Protein AF-0000000077618681 (afdb_homodimer)

pLDDT: mean 82.01, std 28.69, range [16.45, 98.94]

Sequence (628 aa):
MLPASIRRTLAGVSLGISIGVAGTLILLGVEEETEKPSRRVPIPTDRKPFDPKTLPKHEALRYGMPSDSNVHLRSGYVVSYDYRTRNASWVMEYLTKDSLRVEQETDRAYSKFVVDKDVPEQFRVHPNRYLKSGYDKGHLAPARNMSYSQEAMDESFLMTNMSPQVGVGFNRGYWSRLEGFMRHLAVQYDALYVITGPLFLPKKNKKTGEYEVSYPVIGNPPDAIAVPTHFFKVVLGEKRGGNGFATAGFILPNRAIPENKNLRDFQAPLEIIEKQAGLLFFDKLEGVEKVDLCSETKCGLAAAYRRASSIESKMLPASIRRTLAGVSLGISIGVAGTLILLGVEEETEKPSRRVPIPTDRKPFDPKTLPKHEALRYGMPSDSNVHLRSGYVVSYDYRTRNASWVMEYLTKDSLRVEQETDRAYSKFVVDKDVPEQFRVHPNRYLKSGYDKGHLAPARNMSYSQEAMDESFLMTNMSPQVGVGFNRGYWSRLEGFMRHLAVQYDALYVITGPLFLPKKNKKTGEYEVSYPVIGNPPDAIAVPTHFFKVVLGEKRGGNGFATAGFILPNRAIPENKNLRDFQAPLEIIEKQAGLLFFDKLEGVEKVDLCSETKCGLAAAYRRASSIESK

Organism: Phytophthora infestans (NCBI:txid4787)

Nearest PDB structures (foldseek):
  3ism-assembly1_A  TM=9.756E-01  e=4.523E-30  Drosophila melanogaster
  4qn0-assembly2_B  TM=9.789E-01  e=6.404E-29  Caenorhabditis elegans
  3s5b-assembly1_B  TM=9.755E-01  e=2.197E-28  Caenorhabditis elegans
  5gkc-assembly1_B  TM=9.758E-01  e=2.485E-28  Caenorhabditis elegans
  5gkp-assembly1_B  TM=9.741E-01  e=3.597E-28  Caenorhabditis elegans

Solvent-accessible surface area (backbone atoms only — not comparable to full-atom values): 35933 Å² total; per-residue (Å²): 135,86,94,87,74,94,70,88,71,90,87,72,88,68,86,74,81,69,84,71,83,79,76,82,72,80,77,76,78,75,76,77,76,76,79,69,78,76,74,73,71,72,66,80,72,74,63,69,72,69,79,66,71,79,60,82,86,50,77,47,46,72,41,37,64,49,67,82,40,62,66,46,83,53,86,60,37,36,36,22,48,34,45,39,42,52,30,32,60,31,31,32,27,56,37,25,55,75,53,50,35,75,34,87,86,30,55,73,87,79,43,58,72,34,60,42,80,90,44,61,73,85,53,52,52,56,64,69,65,44,62,92,59,79,38,35,83,27,58,60,53,53,51,74,59,21,28,58,32,53,68,31,30,36,57,36,29,24,40,66,35,26,40,56,24,35,36,74,28,14,52,74,35,45,51,44,40,52,54,48,47,52,56,56,47,12,63,71,22,62,30,26,35,39,39,25,28,52,28,74,58,66,43,70,36,83,86,80,66,46,39,29,30,63,33,49,40,43,69,55,83,61,71,34,30,50,34,45,45,23,34,36,44,34,38,39,30,35,34,60,91,75,70,47,38,28,32,48,23,35,50,43,64,54,39,67,41,68,83,84,61,60,54,67,79,29,50,40,60,58,68,51,52,22,33,51,52,40,39,44,78,45,62,72,45,64,93,55,76,60,45,57,36,48,77,74,65,61,47,72,68,73,76,78,80,70,77,73,77,78,76,78,72,124,137,75,95,75,73,91,69,84,70,87,76,78,82,73,85,75,81,76,77,73,80,79,74,79,78,76,78,74,78,75,74,78,74,75,79,67,78,76,73,73,69,72,65,77,72,73,61,70,72,70,78,67,72,79,60,82,88,50,77,46,49,72,41,37,64,49,68,80,41,63,66,46,84,53,87,62,37,37,36,22,48,34,47,41,41,52,31,30,60,32,31,31,28,56,37,25,56,75,54,50,35,76,33,86,86,31,54,73,86,79,44,57,74,34,60,42,81,88,44,60,73,86,52,49,51,55,65,70,64,44,64,92,58,80,39,35,83,27,58,60,54,52,51,75,58,19,28,58,32,53,68,31,29,37,58,37,29,24,40,65,36,26,39,58,24,34,36,74,30,15,50,74,35,44,52,44,41,51,52,50,47,51,56,55,47,12,60,72,23,64,31,26,36,39,40,25,29,52,30,73,59,67,43,71,35,84,86,80,66,45,39,30,32,64,34,49,41,41,68,54,82,60,72,33,30,51,34,45,46,23,34,36,44,34,41,39,30,34,35,61,90,75,70,46,38,30,32,48,24,34,51,43,66,54,39,66,41,67,82,84,61,61,53,66,79,29,51,42,60,59,68,52,51,23,31,50,53,40,39,43,75,45,62,74,47,64,93,56,79,61,44,58,35,49,78,74,66,62,48,71,70,73,77,78,82,71,78,75,76,79,78,76,78,124

Structure (mmCIF, N/CA/C/O backbone):
data_AF-0000000077618681-model_v1
#
loop_
_entity.id
_entity.type
_entity.pdbx_description
1 polymer 'DNA/RNA non-specific endonuclease'
#
loop_
_atom_site.group_PDB
_atom_site.id
_atom_site.type_symbol
_atom_site.label_atom_id
_atom_site.label_alt_id
_atom_site.label_comp_id
_atom_site.label_asym_id
_atom_site.label_entity_id
_atom_site.label_seq_id
_atom_site.pdbx_PDB_ins_code
_atom_site.Cartn_x
_atom_site.Cartn_y
_atom_site.Cartn_z
_atom_site.occupancy
_atom_site.B_iso_or_equiv
_atom_site.auth_seq_id
_atom_site.auth_comp_id
_atom_site.auth_asym_id
_atom_site.auth_atom_id
_atom_site.pdbx_PDB_model_num
ATOM 1 N N . MET A 1 1 ? 32.406 -43 -58.344 1 18.28 1 MET A N 1
ATOM 2 C CA . MET A 1 1 ? 33.625 -43.625 -57.812 1 18.28 1 MET A CA 1
ATOM 3 C C . MET A 1 1 ? 34.531 -42.594 -57.125 1 18.28 1 MET A C 1
ATOM 5 O O . MET A 1 1 ? 35 -42.781 -56 1 18.28 1 MET A O 1
ATOM 9 N N . LEU A 1 2 ? 35.281 -41.75 -57.938 1 18.72 2 LEU A N 1
ATOM 10 C CA . LEU A 1 2 ? 36.656 -41.594 -57.531 1 18.72 2 LEU A CA 1
ATOM 11 C C . LEU A 1 2 ? 36.75 -40.625 -56.344 1 18.72 2 LEU A C 1
ATOM 13 O O . LEU A 1 2 ? 35.875 -39.781 -56.156 1 18.72 2 LEU A O 1
ATOM 17 N N . PRO A 1 3 ? 38 -40.281 -55.844 1 18.72 3 PRO A N 1
ATOM 18 C CA . PRO A 1 3 ? 38.812 -40.219 -54.594 1 18.72 3 PRO A CA 1
ATOM 19 C C . PRO A 1 3 ? 38.719 -38.875 -53.906 1 18.72 3 PRO A C 1
ATOM 21 O O . PRO A 1 3 ? 38.25 -37.906 -54.5 1 18.72 3 PRO A O 1
ATOM 24 N N . ALA A 1 4 ? 39.688 -38.562 -52.875 1 17.73 4 ALA A N 1
ATOM 25 C CA . ALA A 1 4 ? 40.25 -38.312 -51.531 1 17.73 4 ALA A CA 1
ATOM 26 C C . ALA A 1 4 ? 40.719 -36.844 -51.406 1 17.73 4 ALA A C 1
ATOM 28 O O . ALA A 1 4 ? 40.344 -36.156 -50.469 1 17.73 4 ALA A O 1
ATOM 29 N N . SER A 1 5 ? 42.062 -36.469 -51.781 1 16.45 5 SER A N 1
ATOM 30 C CA . SER A 1 5 ? 43.156 -36.219 -50.875 1 16.45 5 SER A CA 1
ATOM 31 C C . SER A 1 5 ? 43.438 -34.75 -50.719 1 16.45 5 SER A C 1
ATOM 33 O O . SER A 1 5 ? 43.938 -34.312 -49.656 1 16.45 5 SER A O 1
ATOM 35 N N . ILE A 1 6 ? 43.375 -33.688 -51.688 1 18.83 6 ILE A N 1
ATOM 36 C CA . ILE A 1 6 ? 44.688 -33.031 -51.812 1 18.83 6 ILE A CA 1
ATOM 37 C C . ILE A 1 6 ? 44.906 -32.062 -50.656 1 18.83 6 ILE A C 1
ATOM 39 O O . ILE A 1 6 ? 44.062 -31.203 -50.406 1 18.83 6 ILE A O 1
ATOM 43 N N . ARG A 1 7 ? 46.031 -32.094 -49.719 1 16.91 7 ARG A N 1
ATOM 44 C CA . ARG A 1 7 ? 46.781 -31.875 -48.5 1 16.91 7 ARG A CA 1
ATOM 45 C C . ARG A 1 7 ? 47.25 -30.438 -48.406 1 16.91 7 ARG A C 1
ATOM 47 O O . ARG A 1 7 ? 47.906 -30.062 -47.406 1 16.91 7 ARG A O 1
ATOM 54 N N . ARG A 1 8 ? 47.156 -29.516 -49.406 1 17.59 8 ARG A N 1
ATOM 55 C CA . ARG A 1 8 ? 48.406 -28.797 -49.438 1 17.59 8 ARG A CA 1
ATOM 56 C C . ARG A 1 8 ? 48.656 -28.031 -48.125 1 17.59 8 ARG A C 1
ATOM 58 O O . ARG A 1 8 ? 47.719 -27.516 -47.531 1 17.59 8 ARG A O 1
ATOM 65 N N . THR A 1 9 ? 49.906 -28 -47.594 1 16.64 9 THR A N 1
ATOM 66 C CA . THR A 1 9 ? 50.875 -27.906 -46.5 1 16.64 9 THR A CA 1
ATOM 67 C C . THR A 1 9 ? 51 -26.469 -46.031 1 16.64 9 THR A C 1
ATOM 69 O O . THR A 1 9 ? 51.094 -26.219 -44.812 1 16.64 9 THR A O 1
ATOM 72 N N . LEU A 1 10 ? 51.125 -25.438 -46.875 1 18.31 10 LEU A N 1
ATOM 73 C CA . LEU A 1 10 ? 52.375 -24.75 -46.531 1 18.31 10 LEU A CA 1
ATOM 74 C C . LEU A 1 10 ? 52.25 -24.094 -45.156 1 18.31 10 LEU A C 1
ATOM 76 O O . LEU A 1 10 ? 51.156 -23.719 -44.719 1 18.31 10 LEU A O 1
ATOM 80 N N . ALA A 1 11 ? 53.406 -23.922 -44.375 1 18 11 ALA A N 1
ATOM 81 C CA . ALA A 1 11 ? 54.312 -23.719 -43.25 1 18 11 ALA A CA 1
ATOM 82 C C . ALA A 1 11 ? 54.156 -22.328 -42.656 1 18 11 ALA A C 1
ATOM 84 O O . ALA A 1 11 ? 53.688 -21.406 -43.344 1 18 11 ALA A O 1
ATOM 85 N N . GLY A 1 12 ? 54.562 -22.125 -41.312 1 17.72 12 GLY A N 1
ATOM 86 C CA . GLY A 1 12 ? 54.531 -21.656 -39.938 1 17.72 12 GLY A CA 1
ATOM 87 C C . GLY A 1 12 ? 55.219 -20.312 -39.75 1 17.72 12 GLY A C 1
ATOM 88 O O . GLY A 1 12 ? 55.406 -19.859 -38.625 1 17.72 12 GLY A O 1
ATOM 89 N N . VAL A 1 13 ? 55.562 -19.547 -40.875 1 19.06 13 VAL A N 1
ATOM 90 C CA . VAL A 1 13 ? 56.688 -18.688 -40.531 1 19.06 13 VAL A CA 1
ATOM 91 C C . VAL A 1 13 ? 56.312 -17.797 -39.344 1 19.06 13 VAL A C 1
ATOM 93 O O . VAL A 1 13 ? 55.281 -17.125 -39.375 1 19.06 13 VAL A O 1
ATOM 96 N N . SER A 1 14 ? 56.906 -18 -38.062 1 18.94 14 SER A N 1
ATOM 97 C CA . SER A 1 14 ? 57.062 -17.656 -36.656 1 18.94 14 SER A CA 1
ATOM 98 C C . SER A 1 14 ? 57.531 -16.219 -36.5 1 18.94 14 SER A C 1
ATOM 100 O O . SER A 1 14 ? 57.719 -15.742 -35.375 1 18.94 14 SER A O 1
ATOM 102 N N . LEU A 1 15 ? 57.719 -15.344 -37.531 1 19.33 15 LEU A N 1
ATOM 103 C CA . LEU A 1 15 ? 58.75 -14.367 -37.219 1 19.33 15 LEU A CA 1
ATOM 104 C C . LEU A 1 15 ? 58.406 -13.586 -35.969 1 19.33 15 LEU A C 1
ATOM 106 O O . LEU A 1 15 ? 57.281 -13.062 -35.844 1 19.33 15 LEU A O 1
ATOM 110 N N . GLY A 1 16 ? 59.219 -13.688 -34.781 1 19.02 16 GLY A N 1
ATOM 111 C CA . GLY A 1 16 ? 59.625 -13.297 -33.438 1 19.02 16 GLY A CA 1
ATOM 112 C C . GLY A 1 16 ? 59.719 -11.789 -33.281 1 19.02 16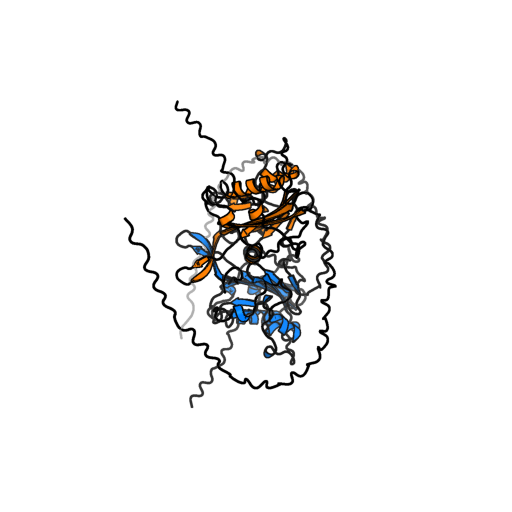 GLY A C 1
ATOM 113 O O . GLY A 1 16 ? 60.594 -11.148 -33.844 1 19.02 16 GLY A O 1
ATOM 114 N N . ILE A 1 17 ? 58.75 -10.992 -33.531 1 18.69 17 ILE A N 1
ATOM 115 C CA . ILE A 1 17 ? 59 -9.555 -33.469 1 18.69 17 ILE A CA 1
ATOM 116 C C . ILE A 1 17 ? 59.531 -9.203 -32.062 1 18.69 17 ILE A C 1
ATOM 118 O O . ILE A 1 17 ? 58.844 -9.469 -31.062 1 18.69 17 ILE A O 1
ATOM 122 N N . SER A 1 18 ? 60.875 -9.164 -31.734 1 19.97 18 SER A N 1
ATOM 123 C CA . SER A 1 18 ? 61.688 -8.883 -30.562 1 19.97 18 SER A CA 1
ATOM 124 C C . SER A 1 18 ? 61.438 -7.477 -30.031 1 19.97 18 SER A C 1
ATOM 126 O O . SER A 1 18 ? 62.062 -7.055 -29.047 1 19.97 18 SER A O 1
ATOM 128 N N . ILE A 1 19 ? 60.344 -6.797 -30.172 1 20.23 19 ILE A N 1
ATOM 129 C CA . ILE A 1 19 ? 60.5 -5.371 -29.906 1 20.23 19 ILE A CA 1
ATOM 130 C C . ILE A 1 19 ? 60.969 -5.168 -28.453 1 20.23 19 ILE A C 1
ATOM 132 O O . ILE A 1 19 ? 60.344 -5.688 -27.531 1 20.23 19 ILE A O 1
ATOM 136 N N . GLY A 1 20 ? 62.219 -4.836 -28.094 1 19.88 20 GLY A N 1
ATOM 137 C CA . GLY A 1 20 ? 63.094 -4.559 -26.969 1 19.88 20 GLY A CA 1
ATOM 138 C C . GLY A 1 20 ? 62.594 -3.42 -26.094 1 19.88 20 GLY A C 1
ATOM 139 O O . GLY A 1 20 ? 63.281 -2.957 -25.203 1 19.88 20 GLY A O 1
ATOM 140 N N . VAL A 1 21 ? 61.344 -2.936 -26.094 1 20.89 21 VAL A N 1
ATOM 141 C CA . VAL A 1 21 ? 61.219 -1.593 -25.531 1 20.89 21 VAL A CA 1
ATOM 142 C C . VAL A 1 21 ? 61.594 -1.599 -24.062 1 20.89 21 VAL A C 1
ATOM 144 O O . VAL A 1 21 ? 61.062 -2.391 -23.266 1 20.89 21 VAL A O 1
ATOM 147 N N . ALA A 1 22 ? 62.75 -1.04 -23.578 1 21.25 22 ALA A N 1
ATOM 148 C CA . ALA A 1 22 ? 63.469 -0.835 -22.328 1 21.25 22 ALA A CA 1
ATOM 149 C C . ALA A 1 22 ? 62.656 0.021 -21.359 1 21.25 22 ALA A C 1
ATOM 151 O O . ALA A 1 22 ? 62.844 1.238 -21.297 1 21.25 22 ALA A O 1
ATOM 152 N N . GLY A 1 23 ? 61.375 -0.005 -21.25 1 21.3 23 GLY A N 1
ATOM 153 C CA . GLY A 1 23 ? 60.75 1.062 -20.484 1 21.3 23 GLY A CA 1
ATOM 154 C C . GLY A 1 23 ? 61.188 1.12 -19.047 1 21.3 23 GLY A C 1
ATOM 155 O O . GLY A 1 23 ? 61.438 0.084 -18.422 1 21.3 23 GLY A O 1
ATOM 156 N N . THR A 1 24 ? 61.844 2.223 -18.594 1 23.12 24 THR A N 1
ATOM 157 C CA . THR A 1 24 ? 62.406 2.641 -17.328 1 23.12 24 THR A CA 1
ATOM 158 C C . THR A 1 24 ? 61.375 2.531 -16.203 1 23.12 24 THR A C 1
ATOM 160 O O . THR A 1 24 ? 60.219 2.955 -16.375 1 23.12 24 THR A O 1
ATOM 163 N N . LEU A 1 25 ? 61.562 1.728 -15.117 1 21.84 25 LEU A N 1
ATOM 164 C CA . LEU A 1 25 ? 60.969 1.274 -13.867 1 21.84 25 LEU A CA 1
ATOM 165 C C . LEU A 1 25 ? 60.875 2.412 -12.859 1 21.84 25 LEU A C 1
ATOM 167 O O . LEU A 1 25 ? 60.469 2.205 -11.719 1 21.84 25 LEU A O 1
ATOM 171 N N . ILE A 1 26 ? 60.375 3.607 -13.211 1 24.3 26 ILE A N 1
ATOM 172 C CA . ILE A 1 26 ? 60.5 4.578 -12.133 1 24.3 26 ILE A CA 1
ATOM 173 C C . ILE A 1 26 ? 59.812 4.047 -10.883 1 24.3 26 ILE A C 1
ATOM 175 O O . ILE A 1 26 ? 58.656 3.59 -10.938 1 24.3 26 ILE A O 1
ATOM 179 N N . LEU A 1 27 ? 60.531 3.77 -9.812 1 22.41 27 LEU A N 1
ATOM 180 C CA . LEU A 1 27 ? 60.344 3.256 -8.461 1 22.41 27 LEU A CA 1
ATOM 181 C C . LEU A 1 27 ? 59.469 4.211 -7.637 1 22.41 27 LEU A C 1
ATOM 183 O O . LEU A 1 27 ? 59.969 5.234 -7.156 1 22.41 27 LEU A O 1
ATOM 187 N N . LEU A 1 28 ? 58.375 4.809 -8.195 1 24.66 28 LEU A N 1
ATOM 188 C CA . LEU A 1 28 ? 57.75 5.723 -7.258 1 24.66 28 LEU A CA 1
ATOM 189 C C . LEU A 1 28 ? 57.406 5.016 -5.945 1 24.66 28 LEU A C 1
ATOM 191 O O . LEU A 1 28 ? 56.969 3.867 -5.949 1 24.66 28 LEU A O 1
ATOM 195 N N . GLY A 1 29 ? 58.094 5.348 -4.828 1 24.78 29 GLY A N 1
ATOM 196 C CA . GLY A 1 29 ? 58.062 4.988 -3.42 1 24.78 29 GLY A CA 1
ATOM 197 C C . GLY A 1 29 ? 56.688 5.117 -2.797 1 24.78 29 GLY A C 1
ATOM 198 O O . GLY A 1 29 ? 56.156 6.223 -2.686 1 24.78 29 GLY A O 1
ATOM 199 N N . VAL A 1 30 ? 55.75 4.254 -3.074 1 27.38 30 VAL A N 1
ATOM 200 C CA . VAL A 1 30 ? 54.438 4.219 -2.461 1 27.38 30 VAL A CA 1
ATOM 201 C C . VAL A 1 30 ? 54.562 4.102 -0.945 1 27.38 30 VAL A C 1
ATOM 203 O O . VAL A 1 30 ? 55.094 3.104 -0.438 1 27.38 30 VAL A O 1
ATOM 206 N N . GLU A 1 31 ? 54.719 5.266 -0.284 1 27.16 31 GLU A N 1
ATOM 207 C CA . GLU A 1 31 ? 54.719 5.223 1.176 1 27.16 31 GLU A CA 1
ATOM 208 C C . GLU A 1 31 ? 53.5 4.457 1.702 1 27.16 31 GLU A C 1
ATOM 210 O O . GLU A 1 31 ? 52.438 4.535 1.128 1 27.16 31 GLU A O 1
ATOM 215 N N . GLU A 1 32 ? 53.719 3.416 2.496 1 27.58 32 GLU A N 1
ATOM 216 C CA . GLU A 1 32 ? 52.906 2.477 3.26 1 27.58 32 GLU A CA 1
ATOM 217 C C . GLU A 1 32 ? 51.938 3.211 4.188 1 27.58 32 GLU A C 1
ATOM 219 O O . GLU A 1 32 ? 52.375 3.875 5.133 1 27.58 32 GLU A O 1
ATOM 224 N N . GLU A 1 33 ? 51 3.979 3.65 1 28.03 33 GLU A N 1
ATOM 225 C CA . GLU A 1 33 ? 50.094 4.523 4.645 1 28.03 33 GLU A CA 1
ATOM 226 C C . GLU A 1 33 ? 49.594 3.436 5.586 1 28.03 33 GLU A C 1
ATOM 228 O O . GLU A 1 33 ? 49.219 2.346 5.145 1 28.03 33 GLU A O 1
ATOM 233 N N . THR A 1 34 ? 49.969 3.475 6.848 1 28.11 34 THR A N 1
ATOM 234 C CA . THR A 1 34 ? 49.594 2.676 8.016 1 28.11 34 THR A CA 1
ATOM 235 C C . THR A 1 34 ? 48.062 2.52 8.109 1 28.11 34 THR A C 1
ATOM 237 O O . THR A 1 34 ? 47.344 3.492 7.957 1 28.11 34 THR A O 1
ATOM 240 N N . GLU A 1 35 ? 47.594 1.257 7.949 1 28.11 35 GLU A N 1
ATOM 241 C CA . GLU A 1 35 ? 46.219 0.747 8.055 1 28.11 35 GLU A CA 1
ATOM 242 C C . GLU A 1 35 ? 45.562 1.199 9.359 1 28.11 35 GLU A C 1
ATOM 244 O O . GLU A 1 35 ? 46 0.808 10.445 1 28.11 35 GLU A O 1
ATOM 249 N N . LYS A 1 36 ? 45.188 2.471 9.539 1 32.75 36 LYS A N 1
ATOM 250 C CA . LYS A 1 36 ? 44.406 2.711 10.742 1 32.75 36 LYS A CA 1
ATOM 251 C C . LYS A 1 36 ? 43.344 1.624 10.938 1 32.75 36 LYS A C 1
ATOM 253 O O . LYS A 1 36 ? 42.719 1.186 9.977 1 32.75 36 LYS A O 1
ATOM 258 N N . PRO A 1 37 ? 43.375 0.933 12.078 1 28.25 37 PRO A N 1
ATOM 259 C CA . PRO A 1 37 ? 42.438 -0.155 12.352 1 28.25 37 PRO A CA 1
ATOM 260 C C . PRO A 1 37 ? 41 0.249 12.109 1 28.25 37 PRO A C 1
ATOM 262 O O . PRO A 1 37 ? 40.594 1.38 12.414 1 28.25 37 PRO A O 1
ATOM 265 N N . SER A 1 38 ? 40.406 -0.237 11.062 1 29.66 38 SER A N 1
ATOM 266 C CA . SER A 1 38 ? 38.969 -0.097 10.781 1 29.66 38 SER A CA 1
ATOM 267 C C . SER A 1 38 ? 38.125 -0.442 12.008 1 29.66 38 SER A C 1
ATOM 269 O O . SER A 1 38 ? 38.188 -1.564 12.508 1 29.66 38 SER A O 1
ATOM 271 N N . ARG A 1 39 ? 38.031 0.525 12.961 1 29.69 39 ARG A N 1
ATOM 272 C CA . ARG A 1 39 ? 37.094 0.284 14.039 1 29.69 39 ARG A CA 1
ATOM 273 C C . ARG A 1 39 ? 35.781 -0.279 13.5 1 29.69 39 ARG A C 1
ATOM 275 O O . ARG A 1 39 ? 35.094 0.372 12.711 1 29.69 39 ARG A O 1
ATOM 282 N N . ARG A 1 40 ? 35.656 -1.602 13.477 1 26.48 40 ARG A N 1
ATOM 283 C CA . ARG A 1 40 ? 34.406 -2.297 13.25 1 26.48 40 ARG A CA 1
ATOM 284 C C . ARG A 1 40 ? 33.281 -1.717 14.117 1 26.48 40 ARG A C 1
ATOM 286 O O . ARG A 1 40 ? 33.375 -1.742 15.344 1 26.48 40 ARG A O 1
ATOM 293 N N . VAL A 1 41 ? 32.719 -0.622 13.641 1 29.55 41 VAL A N 1
ATOM 294 C CA . VAL A 1 41 ? 31.516 -0.23 14.352 1 29.55 41 VAL A CA 1
ATOM 295 C C . VAL A 1 41 ? 30.609 -1.444 14.539 1 29.55 41 VAL A C 1
ATOM 297 O O . VAL A 1 41 ? 30.281 -2.141 13.57 1 29.55 41 VAL A O 1
ATOM 300 N N . PRO A 1 42 ? 30.656 -2.035 15.75 1 28.45 42 PRO A N 1
ATOM 301 C CA . PRO A 1 42 ? 29.75 -3.166 15.977 1 28.45 42 PRO A CA 1
ATOM 302 C C . PRO A 1 42 ? 28.328 -2.895 15.484 1 28.45 42 PRO A C 1
ATOM 304 O O . PRO A 1 42 ? 27.812 -1.795 15.672 1 28.45 42 PRO A O 1
ATOM 307 N N . ILE A 1 43 ? 28.016 -3.449 14.375 1 30.69 43 ILE A N 1
ATOM 308 C CA . ILE A 1 43 ? 26.609 -3.48 13.992 1 30.69 43 ILE A CA 1
ATOM 309 C C . ILE A 1 43 ? 25.75 -3.904 15.188 1 30.69 43 ILE A C 1
ATOM 311 O O . ILE A 1 43 ? 26.031 -4.926 15.82 1 30.69 43 ILE A O 1
ATOM 315 N N . PRO A 1 44 ? 25.234 -2.898 15.852 1 30.2 44 PRO A N 1
ATOM 316 C CA . PRO A 1 44 ? 24.422 -3.377 16.969 1 30.2 44 PRO A CA 1
ATOM 317 C C . PRO A 1 44 ? 23.609 -4.617 16.609 1 30.2 44 PRO A C 1
ATOM 319 O O . PRO A 1 44 ? 22.812 -4.59 15.672 1 30.2 44 PRO A O 1
ATOM 322 N N . THR A 1 45 ? 24.203 -5.797 16.734 1 31.02 45 THR A N 1
ATOM 323 C CA . THR A 1 45 ? 23.578 -7.098 16.578 1 31.02 45 THR A CA 1
ATOM 324 C C . THR A 1 45 ? 22.328 -7.207 17.438 1 31.02 45 THR A C 1
ATOM 326 O O . THR A 1 45 ? 21.609 -8.211 17.391 1 31.02 45 THR A O 1
ATOM 329 N N . ASP A 1 46 ? 22.359 -6.414 18.516 1 30.45 46 ASP A N 1
ATOM 330 C CA . ASP A 1 46 ? 21.359 -6.816 19.5 1 30.45 46 ASP A CA 1
ATOM 331 C C . ASP A 1 46 ? 19.953 -6.398 19.047 1 30.45 46 ASP A C 1
ATOM 333 O O . ASP A 1 46 ? 19.438 -5.379 19.5 1 30.45 46 ASP A O 1
ATOM 337 N N . ARG A 1 47 ? 19.688 -6.324 17.812 1 32.22 47 ARG A N 1
ATOM 338 C CA . ARG A 1 47 ? 18.25 -6.184 17.625 1 32.22 47 ARG A CA 1
ATOM 339 C C . ARG A 1 47 ? 17.484 -7.246 18.406 1 32.22 47 ARG A C 1
ATOM 341 O O . ARG A 1 47 ? 17.641 -8.445 18.156 1 32.22 47 ARG A O 1
ATOM 348 N N . LYS A 1 48 ? 17.188 -6.984 19.609 1 32.69 48 LYS A N 1
ATOM 349 C CA . LYS A 1 48 ? 16.328 -7.945 20.297 1 32.69 48 LYS A CA 1
ATOM 350 C C . LYS A 1 48 ? 15.305 -8.547 19.344 1 32.69 48 LYS A C 1
ATOM 352 O O . LYS A 1 48 ? 14.648 -7.824 18.594 1 32.69 48 LYS A O 1
ATOM 357 N N . PRO A 1 49 ? 15.375 -9.812 19.125 1 29.64 49 PRO A N 1
ATOM 358 C CA . PRO A 1 49 ? 14.328 -10.398 18.281 1 29.64 49 PRO A CA 1
ATOM 359 C C . PRO A 1 49 ? 12.922 -9.977 18.719 1 29.64 49 PRO A C 1
ATOM 361 O O . PRO A 1 49 ? 12.664 -9.812 19.922 1 29.64 49 PRO A O 1
ATOM 364 N N . PHE A 1 50 ? 12.242 -9.102 18.078 1 29.52 50 PHE A N 1
ATOM 365 C CA . PHE A 1 50 ? 10.812 -8.945 18.312 1 29.52 50 PHE A CA 1
ATOM 366 C C . PHE A 1 50 ? 10.203 -10.242 18.828 1 29.52 50 PHE A C 1
ATOM 368 O O . PHE A 1 50 ? 10.508 -11.32 18.312 1 29.52 50 PHE A O 1
ATOM 375 N N . ASP A 1 51 ? 10.109 -10.375 20.062 1 33.75 51 ASP A N 1
ATOM 376 C CA . ASP A 1 51 ? 9.297 -11.523 20.453 1 33.75 51 ASP A CA 1
ATOM 377 C C . ASP A 1 51 ? 8.172 -11.758 19.438 1 33.75 51 ASP A C 1
ATOM 379 O O . ASP A 1 51 ? 7.27 -10.93 19.297 1 33.75 51 ASP A O 1
ATOM 383 N N . PRO A 1 52 ? 8.312 -12.477 18.344 1 35.34 52 PRO A N 1
ATOM 384 C CA . PRO A 1 52 ? 7.289 -12.766 17.328 1 35.34 52 PRO A CA 1
ATOM 385 C C . PRO A 1 52 ? 5.941 -13.133 17.953 1 35.34 52 PRO A C 1
ATOM 387 O O . PRO A 1 52 ? 5.887 -13.891 18.922 1 35.34 52 PRO A O 1
ATOM 390 N N . LYS A 1 53 ? 4.988 -12.352 18.109 1 37.44 53 LYS A N 1
ATOM 391 C CA . LYS A 1 53 ? 3.654 -12.938 18.203 1 37.44 53 LYS A CA 1
ATOM 392 C C . LYS A 1 53 ? 3.602 -14.312 17.547 1 37.44 53 LYS A C 1
ATOM 394 O O . LYS A 1 53 ? 4.156 -14.508 16.469 1 37.44 53 LYS A O 1
ATOM 399 N N . THR A 1 54 ? 3.596 -15.32 18.344 1 41.75 54 THR A N 1
ATOM 400 C CA . THR A 1 54 ? 3.539 -16.688 17.812 1 41.75 54 THR A CA 1
ATOM 401 C C . THR A 1 54 ? 2.613 -16.75 16.609 1 41.75 54 THR A C 1
ATOM 403 O O . THR A 1 54 ? 1.389 -16.75 16.75 1 41.75 54 THR A O 1
ATOM 406 N N . LEU A 1 55 ? 2.721 -15.984 15.695 1 48.75 55 LEU A N 1
ATOM 407 C CA . LEU A 1 55 ? 1.933 -16.281 14.5 1 48.75 55 LEU A CA 1
ATOM 408 C C . LEU A 1 55 ? 1.872 -17.781 14.25 1 48.75 55 LEU A C 1
ATOM 410 O O . LEU A 1 55 ? 2.854 -18.5 14.477 1 48.75 55 LEU A O 1
ATOM 414 N N . PRO A 1 56 ? 0.63 -18.297 14.328 1 56.06 56 PRO A N 1
ATOM 415 C CA . PRO A 1 56 ? 0.616 -19.719 13.945 1 56.06 56 PRO A CA 1
ATOM 416 C C . PRO A 1 56 ? 1.581 -20.016 12.797 1 56.06 56 PRO A C 1
ATOM 418 O O . PRO A 1 56 ? 1.784 -19.188 11.914 1 56.06 56 PRO A O 1
ATOM 421 N N . LYS A 1 57 ? 2.357 -20.984 12.961 1 79.81 57 LYS A N 1
ATOM 422 C CA . LYS A 1 57 ? 3.414 -21.5 12.094 1 79.81 57 LYS A CA 1
ATOM 423 C C . LYS A 1 57 ? 2.832 -22.094 10.812 1 79.81 57 LYS A C 1
ATOM 425 O O . LYS A 1 57 ? 1.912 -22.906 10.859 1 79.81 57 LYS A O 1
ATOM 430 N N . HIS A 1 58 ? 2.758 -21.422 9.727 1 93.69 58 HIS A N 1
ATOM 431 C CA . HIS A 1 58 ? 2.471 -21.938 8.391 1 93.69 58 HIS A CA 1
ATOM 432 C C . HIS A 1 58 ? 3.756 -22.281 7.641 1 93.69 58 HIS A C 1
ATOM 434 O O . HIS A 1 58 ? 4.703 -21.484 7.633 1 93.69 58 HIS A O 1
ATOM 440 N N . GLU A 1 59 ? 3.715 -23.438 7.102 1 96.62 59 GLU A N 1
ATOM 441 C CA . GLU A 1 59 ? 4.91 -23.906 6.41 1 96.62 59 GLU A CA 1
ATOM 442 C C . GLU A 1 59 ? 5.363 -22.922 5.344 1 96.62 59 GLU A C 1
ATOM 444 O O . GLU A 1 59 ? 6.562 -22.781 5.086 1 96.62 59 GLU A O 1
ATOM 449 N N . ALA A 1 60 ? 4.414 -22.234 4.781 1 97.94 60 ALA A N 1
ATOM 450 C CA . ALA A 1 60 ? 4.715 -21.297 3.709 1 97.94 60 ALA A CA 1
ATOM 451 C C . ALA A 1 60 ? 5.66 -20.203 4.191 1 97.94 60 ALA A C 1
ATOM 453 O O . ALA A 1 60 ? 6.41 -19.625 3.398 1 97.94 60 ALA A O 1
ATOM 454 N N . LEU A 1 61 ? 5.684 -19.938 5.441 1 97.56 61 LEU A N 1
ATOM 455 C CA . LEU A 1 61 ? 6.43 -18.797 5.98 1 97.56 61 LEU A CA 1
ATOM 456 C C . LEU A 1 61 ? 7.797 -19.234 6.484 1 97.56 61 LEU A C 1
ATOM 458 O O . LEU A 1 61 ? 8.492 -18.469 7.156 1 97.56 61 LEU A O 1
ATOM 462 N N . ARG A 1 62 ? 8.203 -20.422 6.164 1 96.62 62 ARG A N 1
ATOM 463 C CA . ARG A 1 62 ? 9.422 -21.031 6.68 1 96.62 62 ARG A CA 1
ATOM 464 C C . ARG A 1 62 ? 10.633 -20.141 6.402 1 96.62 62 ARG A C 1
ATOM 466 O O . ARG A 1 62 ? 11.523 -20.016 7.25 1 96.62 62 ARG A O 1
ATOM 473 N N . TYR A 1 63 ? 10.648 -19.562 5.227 1 97.62 63 TYR A N 1
ATOM 474 C CA . TYR A 1 63 ? 11.859 -18.844 4.836 1 97.62 63 TYR A CA 1
ATOM 475 C C . TYR A 1 63 ? 11.609 -17.344 4.801 1 97.62 63 TYR A C 1
ATOM 477 O O . TYR A 1 63 ? 12.344 -16.594 4.133 1 97.62 63 TYR A O 1
ATOM 485 N N . GLY A 1 64 ? 10.562 -16.844 5.484 1 96.69 64 GLY A N 1
ATOM 486 C CA . GLY A 1 64 ? 10.328 -15.422 5.613 1 96.69 64 GLY A CA 1
ATOM 487 C C . GLY A 1 64 ? 8.945 -15.008 5.152 1 96.69 64 GLY A C 1
ATOM 488 O O . GLY A 1 64 ? 8.281 -15.742 4.418 1 96.69 64 GLY A O 1
ATOM 489 N N . MET A 1 65 ? 8.547 -13.891 5.609 1 96.75 65 MET A N 1
ATOM 490 C CA . MET A 1 65 ? 7.297 -13.234 5.234 1 96.75 65 MET A CA 1
ATOM 491 C C . MET A 1 65 ? 7.57 -11.992 4.387 1 96.75 65 MET A C 1
ATOM 493 O O . MET A 1 65 ? 8.359 -11.133 4.777 1 96.75 65 MET A O 1
ATOM 497 N N . PRO A 1 66 ? 6.875 -11.953 3.225 1 98 66 PRO A N 1
ATOM 498 C CA . PRO A 1 66 ? 7.191 -10.836 2.342 1 98 66 PRO A CA 1
ATOM 499 C C . PRO A 1 66 ? 6.914 -9.477 2.988 1 98 66 PRO A C 1
ATOM 501 O O . PRO A 1 66 ? 7.641 -8.508 2.742 1 98 66 PRO A O 1
ATOM 504 N N . SER A 1 67 ? 5.855 -9.32 3.672 1 97.25 67 SER A N 1
ATOM 505 C CA . SER A 1 67 ? 5.465 -8.203 4.523 1 97.25 67 SER A CA 1
ATOM 506 C C . SER A 1 67 ? 4.508 -8.648 5.621 1 97.25 67 SER A C 1
ATOM 508 O O . SER A 1 67 ? 3.957 -9.75 5.562 1 97.25 67 SER A O 1
ATOM 510 N N . ASP A 1 68 ? 4.25 -7.789 6.578 1 94 68 ASP A N 1
ATOM 511 C CA . ASP A 1 68 ? 3.471 -8.266 7.719 1 94 68 ASP A CA 1
ATOM 512 C C . ASP A 1 68 ? 2.182 -7.457 7.871 1 94 68 ASP A C 1
ATOM 514 O O . ASP A 1 68 ? 1.555 -7.48 8.938 1 94 68 ASP A O 1
ATOM 518 N N . SER A 1 69 ? 1.788 -6.824 6.855 1 95.19 69 SER A N 1
ATOM 519 C CA . SER A 1 69 ? 0.592 -5.992 6.906 1 95.19 69 SER A CA 1
ATOM 520 C C . SER A 1 69 ? -0.666 -6.812 6.641 1 95.19 69 SER A C 1
ATOM 522 O O . SER A 1 69 ? -0.787 -7.449 5.594 1 95.19 69 SER A O 1
ATOM 524 N N . ASN A 1 70 ? -1.649 -6.758 7.559 1 97.31 70 ASN A N 1
ATOM 525 C CA . ASN A 1 70 ? -2.951 -7.379 7.34 1 97.31 70 ASN A CA 1
ATOM 526 C C . ASN A 1 70 ? -2.811 -8.828 6.883 1 97.31 70 ASN A C 1
ATOM 528 O O . ASN A 1 70 ? -3.379 -9.219 5.863 1 97.31 70 ASN A O 1
ATOM 532 N N . VAL A 1 71 ? -2.176 -9.625 7.672 1 97.62 71 VAL A N 1
ATOM 533 C CA . VAL A 1 71 ? -1.857 -11 7.289 1 97.62 71 VAL A CA 1
ATOM 534 C C . VAL A 1 71 ? -2.906 -11.953 7.863 1 97.62 71 VAL A C 1
ATOM 536 O O . VAL A 1 71 ? -3.287 -11.836 9.031 1 97.62 71 VAL A O 1
ATOM 539 N N . HIS A 1 72 ? -3.348 -12.852 7.043 1 97.81 72 HIS A N 1
ATOM 540 C CA . HIS A 1 72 ? -4.281 -13.906 7.43 1 97.81 72 HIS A CA 1
ATOM 541 C C . HIS A 1 72 ? -3.758 -15.281 7.031 1 97.81 72 HIS A C 1
ATOM 543 O O . HIS A 1 72 ? -3.348 -15.484 5.887 1 97.81 72 HIS A O 1
ATOM 549 N N . LEU A 1 73 ? -3.766 -16.172 7.969 1 97.75 73 LEU A N 1
ATOM 550 C CA . LEU A 1 73 ? -3.369 -17.562 7.711 1 97.75 73 LEU A CA 1
ATOM 551 C C . LEU A 1 73 ? -4.574 -18.406 7.312 1 97.75 73 LEU A C 1
ATOM 553 O O . LEU A 1 73 ? -5.594 -18.406 8.008 1 97.75 73 LEU A O 1
ATOM 557 N N . ARG A 1 74 ? -4.438 -19.016 6.16 1 98.19 74 ARG A N 1
ATOM 558 C CA . ARG A 1 74 ? -5.41 -20 5.703 1 98.19 74 ARG A CA 1
ATOM 559 C C . ARG A 1 74 ? -4.801 -21.391 5.695 1 98.19 74 ARG A C 1
ATOM 561 O O . ARG A 1 74 ? -3.621 -21.562 6 1 98.19 74 ARG A O 1
ATOM 568 N N . SER A 1 75 ? -5.645 -22.406 5.363 1 96.81 75 SER A N 1
ATOM 569 C CA . SER A 1 75 ? -5.18 -23.781 5.375 1 96.81 75 SER A CA 1
ATOM 570 C C . SER A 1 75 ? -4.098 -24.016 4.328 1 96.81 75 SER A C 1
ATOM 572 O O . SER A 1 75 ? -3.076 -24.641 4.609 1 96.81 75 SER A O 1
ATOM 574 N N . GLY A 1 76 ? -4.289 -23.453 3.154 1 97.88 76 GLY A N 1
ATOM 575 C CA . GLY A 1 76 ? -3.4 -23.781 2.049 1 97.88 76 GLY A CA 1
ATOM 576 C C . GLY A 1 76 ? -2.52 -22.625 1.627 1 97.88 76 GLY A C 1
ATOM 577 O O . GLY A 1 76 ? -1.629 -22.781 0.791 1 97.88 76 GLY A O 1
ATOM 578 N N . TYR A 1 77 ? -2.785 -21.469 2.203 1 98.69 77 TYR A N 1
ATOM 579 C CA . TYR A 1 77 ? -2.006 -20.297 1.817 1 98.69 77 TYR A CA 1
ATOM 580 C C . TYR A 1 77 ? -2.045 -19.234 2.906 1 98.69 77 TYR A C 1
ATOM 582 O O . TYR A 1 77 ? -2.84 -19.328 3.846 1 98.69 77 TYR A O 1
ATOM 590 N N . VAL A 1 78 ? -1.128 -18.359 2.811 1 98.69 78 VAL A N 1
ATOM 591 C CA . VAL A 1 78 ? -1.088 -17.156 3.629 1 98.69 78 VAL A CA 1
ATOM 592 C C . VAL A 1 78 ? -1.301 -15.922 2.748 1 98.69 78 VAL A C 1
ATOM 594 O O . VAL A 1 78 ? -0.786 -15.852 1.629 1 98.69 78 VAL A O 1
ATOM 597 N N . VAL A 1 79 ? -2.096 -14.93 3.334 1 98.81 79 VAL A N 1
ATOM 598 C CA . VAL A 1 79 ? -2.412 -13.773 2.496 1 98.81 79 VAL A CA 1
ATOM 599 C C . VAL A 1 79 ? -2.178 -12.484 3.283 1 98.81 79 VAL A C 1
ATOM 601 O O . VAL A 1 79 ? -2.484 -12.414 4.473 1 98.81 79 VAL A O 1
ATOM 604 N N . SER A 1 80 ? -1.488 -11.555 2.66 1 98.69 80 SER A N 1
ATOM 605 C CA . SER A 1 80 ? -1.471 -10.156 3.072 1 98.69 80 SER A CA 1
ATOM 606 C C . SER A 1 80 ? -2.365 -9.305 2.176 1 98.69 80 SER A C 1
ATOM 608 O O . SER A 1 80 ? -2.211 -9.305 0.953 1 98.69 80 SER A O 1
ATOM 610 N N . TYR A 1 81 ? -3.291 -8.57 2.801 1 98.81 81 TYR A N 1
ATOM 611 C CA . TYR A 1 81 ? -4.324 -7.887 2.027 1 98.81 81 TYR A CA 1
ATOM 612 C C . TYR A 1 81 ? -4.168 -6.375 2.117 1 98.81 81 TYR A C 1
ATOM 614 O O . TYR A 1 81 ? -4.059 -5.82 3.213 1 98.81 81 TYR A O 1
ATOM 622 N N . ASP A 1 82 ? -4.117 -5.707 0.977 1 98.62 82 ASP A N 1
ATOM 623 C CA . ASP A 1 82 ? -4.012 -4.254 0.858 1 98.62 82 ASP A CA 1
ATOM 624 C C . ASP A 1 82 ? -5.391 -3.605 0.799 1 98.62 82 ASP A C 1
ATOM 626 O O . ASP A 1 82 ? -6.082 -3.695 -0.219 1 98.62 82 ASP A O 1
ATOM 630 N N . TYR A 1 83 ? -5.723 -2.881 1.812 1 98.56 83 TYR A N 1
ATOM 631 C CA . TYR A 1 83 ? -7.039 -2.262 1.917 1 98.56 83 TYR A CA 1
ATOM 632 C C . TYR A 1 83 ? -7.219 -1.181 0.858 1 98.56 83 TYR A C 1
ATOM 634 O O . TYR A 1 83 ? -8.32 -0.994 0.336 1 98.56 83 TYR A O 1
ATOM 642 N N . ARG A 1 84 ? -6.234 -0.496 0.537 1 98.31 84 ARG A N 1
ATOM 643 C CA . ARG A 1 84 ? -6.32 0.637 -0.379 1 98.31 84 ARG A CA 1
ATOM 644 C C . ARG A 1 84 ? -6.707 0.179 -1.781 1 98.31 84 ARG A C 1
ATOM 646 O O . ARG A 1 84 ? -7.625 0.735 -2.391 1 98.31 84 ARG A O 1
ATOM 653 N N . THR A 1 85 ? -6.047 -0.842 -2.27 1 98.75 85 THR A N 1
ATOM 654 C CA . THR A 1 85 ? -6.285 -1.302 -3.633 1 98.75 85 THR A CA 1
ATOM 655 C C . THR A 1 85 ? -7.379 -2.365 -3.662 1 98.75 85 THR A C 1
ATOM 657 O O . THR A 1 85 ? -7.895 -2.705 -4.73 1 98.75 85 THR A O 1
ATOM 660 N N . ARG A 1 86 ? -7.645 -2.926 -2.512 1 98.69 86 ARG A N 1
ATOM 661 C CA . ARG A 1 86 ? -8.562 -4.055 -2.371 1 98.69 86 ARG A CA 1
ATOM 662 C C . ARG A 1 86 ? -8.078 -5.254 -3.178 1 98.69 86 ARG A C 1
ATOM 664 O O . ARG A 1 86 ? -8.859 -5.883 -3.893 1 98.69 86 ARG A O 1
ATOM 671 N N . ASN A 1 87 ? -6.781 -5.457 -3.102 1 98.88 87 ASN A N 1
ATOM 672 C CA . ASN A 1 87 ? -6.043 -6.613 -3.6 1 98.88 87 ASN A CA 1
ATOM 673 C C . ASN A 1 87 ? -5.117 -7.188 -2.533 1 98.88 87 ASN A C 1
ATOM 675 O O . ASN A 1 87 ? -4.711 -6.48 -1.609 1 98.88 87 ASN A O 1
ATOM 679 N N . ALA A 1 88 ? -4.855 -8.484 -2.697 1 98.88 88 ALA A N 1
ATOM 680 C CA . ALA A 1 88 ? -3.736 -8.977 -1.898 1 98.88 88 ALA A CA 1
ATOM 681 C C . ALA A 1 88 ? -2.438 -8.273 -2.279 1 98.88 88 ALA A C 1
ATOM 683 O O . ALA A 1 88 ? -2.199 -7.992 -3.455 1 98.88 88 ALA A O 1
ATOM 684 N N . SER A 1 89 ? -1.64 -8.008 -1.219 1 98.75 89 SER A N 1
ATOM 685 C CA . SER A 1 89 ? -0.258 -7.641 -1.514 1 98.75 89 SER A CA 1
ATOM 686 C C . SER A 1 89 ? 0.542 -8.844 -2.004 1 98.75 89 SER A C 1
ATOM 688 O O . SER A 1 89 ? 1.399 -8.711 -2.879 1 98.75 89 SER A O 1
ATOM 690 N N . TRP A 1 90 ? 0.241 -9.922 -1.357 1 98.88 90 TRP A N 1
ATOM 691 C CA . TRP A 1 90 ? 0.84 -11.203 -1.727 1 98.88 90 TRP A CA 1
ATOM 692 C C . TRP A 1 90 ? 0.052 -12.359 -1.134 1 98.88 90 TRP A C 1
ATOM 694 O O . TRP A 1 90 ? -0.644 -12.203 -0.128 1 98.88 90 TRP A O 1
ATOM 704 N N . VAL A 1 91 ? 0.13 -13.469 -1.82 1 98.94 91 VAL A N 1
ATOM 705 C CA . VAL A 1 91 ? -0.271 -14.773 -1.318 1 98.94 91 VAL A CA 1
ATOM 706 C C . VAL A 1 91 ? 0.911 -15.742 -1.39 1 98.94 91 VAL A C 1
ATOM 708 O O . VAL A 1 91 ? 1.673 -15.727 -2.359 1 98.94 91 VAL A O 1
ATOM 711 N N . MET A 1 92 ? 1.034 -16.531 -0.377 1 98.81 92 MET A N 1
ATOM 712 C CA . MET A 1 92 ? 2.178 -17.438 -0.313 1 98.81 92 MET A CA 1
ATOM 713 C C . MET A 1 92 ? 1.721 -18.859 -0.062 1 98.81 92 MET A C 1
ATOM 715 O O . MET A 1 92 ? 0.865 -19.109 0.791 1 98.81 92 MET A O 1
ATOM 719 N N . GLU A 1 93 ? 2.283 -19.766 -0.819 1 98.81 93 GLU A N 1
ATOM 720 C CA . GLU A 1 93 ? 1.921 -21.172 -0.742 1 98.81 93 GLU A CA 1
ATOM 721 C C . GLU A 1 93 ? 3.148 -22.047 -0.494 1 98.81 93 GLU A C 1
ATOM 723 O O . GLU A 1 93 ? 4.258 -21.688 -0.897 1 98.81 93 GLU A O 1
ATOM 728 N N . TYR A 1 94 ? 2.926 -23.094 0.225 1 98.56 94 TYR A N 1
ATOM 729 C CA . TYR A 1 94 ? 3.822 -24.25 0.352 1 98.56 94 TYR A CA 1
ATOM 730 C C . TYR A 1 94 ? 3.283 -25.453 -0.41 1 98.56 94 TYR A C 1
ATOM 732 O O . TYR A 1 94 ? 2.234 -26 -0.058 1 98.56 94 TYR A O 1
ATOM 740 N N . LEU A 1 95 ? 4.051 -25.875 -1.451 1 98.62 95 LEU A N 1
ATOM 741 C CA . LEU A 1 95 ? 3.559 -26.938 -2.318 1 98.62 95 LEU A CA 1
ATOM 742 C C . LEU A 1 95 ? 4.512 -28.125 -2.318 1 98.62 95 LEU A C 1
ATOM 744 O O . LEU A 1 95 ? 5.719 -27.953 -2.504 1 98.62 95 LEU A O 1
ATOM 748 N N . THR A 1 96 ? 4.047 -29.234 -2.127 1 98.12 96 THR A N 1
ATOM 749 C CA . THR A 1 96 ? 4.719 -30.531 -2.271 1 98.12 96 THR A CA 1
ATOM 750 C C . THR A 1 96 ? 3.854 -31.5 -3.059 1 98.12 96 THR A C 1
ATOM 752 O O . THR A 1 96 ? 2.668 -31.25 -3.285 1 98.12 96 THR A O 1
ATOM 755 N N . LYS A 1 97 ? 4.504 -32.594 -3.438 1 96.56 97 LYS A N 1
ATOM 756 C CA . LYS A 1 97 ? 3.725 -33.656 -4.074 1 96.56 97 LYS A CA 1
ATOM 757 C C . LYS A 1 97 ? 2.533 -34.062 -3.207 1 96.56 97 LYS A C 1
ATOM 759 O O . LYS A 1 97 ? 1.416 -34.188 -3.709 1 96.56 97 LYS A O 1
ATOM 764 N N . ASP A 1 98 ? 2.688 -34.156 -1.963 1 95.81 98 ASP A N 1
ATOM 765 C CA . ASP A 1 98 ? 1.651 -34.594 -1.036 1 95.81 98 ASP A CA 1
ATOM 766 C C . ASP A 1 98 ? 0.576 -33.531 -0.858 1 95.81 98 ASP A C 1
ATOM 768 O O . ASP A 1 98 ? -0.611 -33.844 -0.758 1 95.81 98 ASP A O 1
ATOM 772 N N . SER A 1 99 ? 0.997 -32.281 -0.819 1 95.69 99 SER A N 1
ATOM 773 C CA . SER A 1 99 ? 0.038 -31.203 -0.584 1 95.69 99 SER A CA 1
ATOM 774 C C . SER A 1 99 ? -0.885 -31 -1.784 1 95.69 99 SER A C 1
ATOM 776 O O . SER A 1 99 ? -1.922 -30.344 -1.679 1 95.69 99 SER A O 1
ATOM 778 N N . LEU A 1 100 ? -0.482 -31.594 -2.895 1 96.81 100 LEU A N 1
ATOM 779 C CA . LEU A 1 100 ? -1.259 -31.422 -4.117 1 96.81 100 LEU A CA 1
ATOM 780 C C . LEU A 1 100 ? -2.152 -32.625 -4.371 1 96.81 100 LEU A C 1
ATOM 782 O O . LEU A 1 100 ? -2.807 -32.719 -5.41 1 96.81 100 LEU A O 1
ATOM 786 N N . ARG A 1 101 ? -2.146 -33.5 -3.49 1 95.19 101 ARG A N 1
ATOM 787 C CA . ARG A 1 101 ? -2.969 -34.688 -3.654 1 95.19 101 ARG A CA 1
ATOM 788 C C . ARG A 1 101 ? -4.445 -34.312 -3.783 1 95.19 101 ARG A C 1
ATOM 790 O O . ARG A 1 101 ? -4.934 -33.438 -3.08 1 95.19 101 ARG A O 1
ATOM 797 N N . VAL A 1 102 ? -5.062 -35.062 -4.57 1 93.75 102 VAL A N 1
ATOM 798 C CA . VAL A 1 102 ? -6.488 -34.844 -4.77 1 93.75 102 VAL A CA 1
ATOM 799 C C . VAL A 1 102 ? -7.293 -35.781 -3.879 1 93.75 102 VAL A C 1
ATOM 801 O O . VAL A 1 102 ? -7.094 -37 -3.916 1 93.75 102 VAL A O 1
ATOM 804 N N . GLU A 1 103 ? -8.133 -35.188 -3.111 1 93.69 103 GLU A N 1
ATOM 805 C CA . GLU A 1 103 ? -9.062 -36 -2.318 1 93.69 103 GLU A CA 1
ATOM 806 C C . GLU A 1 103 ? -10.422 -36.094 -3.002 1 93.69 103 GLU A C 1
ATOM 808 O O . GLU A 1 103 ? -10.969 -35.094 -3.469 1 93.69 103 GLU A O 1
ATOM 813 N N . GLN A 1 104 ? -10.953 -37.188 -2.951 1 91.44 104 GLN A N 1
ATOM 814 C CA . GLN A 1 104 ? -12.18 -37.5 -3.686 1 91.44 104 GLN A CA 1
ATOM 815 C C . GLN A 1 104 ? -13.352 -36.656 -3.156 1 91.44 104 GLN A C 1
ATOM 817 O O . GLN A 1 104 ? -14.242 -36.281 -3.918 1 91.44 104 GLN A O 1
ATOM 822 N N . GLU A 1 105 ? -13.312 -36.344 -1.971 1 93.44 105 GLU A N 1
ATOM 823 C CA . GLU A 1 105 ? -14.438 -35.656 -1.352 1 93.44 105 GLU A CA 1
ATOM 824 C C . GLU A 1 105 ? -14.352 -34.156 -1.602 1 93.44 105 GLU A C 1
ATOM 826 O O . GLU A 1 105 ? -15.312 -33.406 -1.346 1 93.44 105 GLU A O 1
ATOM 831 N N . THR A 1 106 ? -13.227 -33.75 -2.057 1 95.5 106 THR A N 1
ATOM 832 C CA . THR A 1 106 ? -13.055 -32.312 -2.328 1 95.5 106 THR A CA 1
ATOM 833 C C . THR A 1 106 ? -13.555 -31.969 -3.729 1 95.5 106 THR A C 1
ATOM 835 O O . THR A 1 106 ? -13.172 -32.625 -4.707 1 95.5 106 THR A O 1
ATOM 838 N N . ASP A 1 107 ? -14.477 -30.953 -3.793 1 95.81 107 ASP A N 1
ATOM 839 C CA . ASP A 1 107 ? -15.062 -30.562 -5.07 1 95.81 107 ASP A CA 1
ATOM 840 C C . ASP A 1 107 ? -15.172 -29.047 -5.176 1 95.81 107 ASP A C 1
ATOM 842 O O . ASP A 1 107 ? -15.82 -28.406 -4.348 1 95.81 107 ASP A O 1
ATOM 846 N N . ARG A 1 108 ? -14.586 -28.547 -6.215 1 95 108 ARG A N 1
ATOM 847 C CA . ARG A 1 108 ? -14.602 -27.109 -6.469 1 95 108 ARG A CA 1
ATOM 848 C C . ARG A 1 108 ? -16.031 -26.609 -6.625 1 95 108 ARG A C 1
ATOM 850 O O . ARG A 1 108 ? -16.328 -25.453 -6.285 1 95 108 ARG A O 1
ATOM 857 N N . ALA A 1 109 ? -16.938 -27.406 -7.086 1 95.69 109 ALA A N 1
ATOM 858 C CA . ALA A 1 109 ? -18.328 -27.031 -7.344 1 95.69 109 ALA A CA 1
ATOM 859 C C . ALA A 1 109 ? -19.047 -26.672 -6.047 1 95.69 109 ALA A C 1
ATOM 861 O O . ALA A 1 109 ? -20.062 -26 -6.066 1 95.69 109 ALA A O 1
ATOM 862 N N . TYR A 1 110 ? -18.531 -27.109 -4.969 1 96.81 110 TYR A N 1
ATOM 863 C CA . TYR A 1 110 ? -19.156 -26.844 -3.678 1 96.81 110 TYR A CA 1
ATOM 864 C C . TYR A 1 110 ? -18.656 -25.516 -3.104 1 96.81 110 TYR A C 1
ATOM 866 O O . TYR A 1 110 ? -19.141 -25.062 -2.061 1 96.81 110 TYR A O 1
ATOM 874 N N . SER A 1 111 ? -17.766 -24.906 -3.742 1 98.06 111 SER A N 1
ATOM 875 C CA . SER A 1 111 ? -17.188 -23.656 -3.246 1 98.06 111 SER A CA 1
ATOM 876 C C . SER A 1 111 ? -17.734 -22.453 -3.992 1 98.06 111 SER A C 1
ATOM 878 O O . SER A 1 111 ? -17.984 -22.516 -5.199 1 98.06 111 SER A O 1
ATOM 880 N N . LYS A 1 112 ? -17.938 -21.391 -3.197 1 98.12 112 LYS A N 1
ATOM 881 C CA . LYS A 1 112 ? -18.438 -20.141 -3.77 1 98.12 112 LYS A CA 1
ATOM 882 C C . LYS A 1 112 ? -17.578 -18.969 -3.348 1 98.12 112 LYS A C 1
ATOM 884 O O . LYS A 1 112 ? -17 -18.953 -2.254 1 98.12 112 LYS A O 1
ATOM 889 N N . PHE A 1 113 ? -17.562 -18.047 -4.281 1 98.75 113 PHE A N 1
ATOM 890 C CA . PHE A 1 113 ? -16.906 -16.797 -3.918 1 98.75 113 PHE A CA 1
ATOM 891 C C . PHE A 1 113 ? -17.641 -16.109 -2.773 1 98.75 113 PHE A C 1
ATOM 893 O O . PHE A 1 113 ? -18.859 -15.938 -2.83 1 98.75 113 PHE A O 1
ATOM 900 N N . VAL A 1 114 ? -16.844 -15.734 -1.758 1 98.69 114 VAL A N 1
ATOM 901 C CA . VAL A 1 114 ? -17.516 -15.133 -0.607 1 98.69 114 VAL A CA 1
ATOM 902 C C . VAL A 1 114 ? -16.672 -13.992 -0.054 1 98.69 114 VAL A C 1
ATOM 904 O O . VAL A 1 114 ? -15.445 -13.992 -0.205 1 98.69 114 VAL A O 1
ATOM 907 N N . VAL A 1 115 ? -17.359 -13.102 0.534 1 98.69 115 VAL A N 1
ATOM 908 C CA . VAL A 1 115 ? -16.703 -12.016 1.248 1 98.69 115 VAL A CA 1
ATOM 909 C C . VAL A 1 115 ? -15.836 -12.578 2.377 1 98.69 115 VAL A C 1
ATOM 911 O O . VAL A 1 115 ? -16.234 -13.516 3.062 1 98.69 115 VAL A O 1
ATOM 914 N N . ASP A 1 116 ? -14.711 -12.055 2.525 1 98.69 116 ASP A N 1
ATOM 915 C CA . ASP A 1 116 ? -13.867 -12.43 3.652 1 98.69 116 ASP A CA 1
ATOM 916 C C . ASP A 1 116 ? -14.211 -11.609 4.895 1 98.69 116 ASP A C 1
ATOM 918 O O . ASP A 1 116 ? -13.922 -10.414 4.961 1 98.69 116 ASP A O 1
ATOM 922 N N . LYS A 1 117 ? -14.641 -12.195 5.887 1 98.12 117 LYS A N 1
ATOM 923 C CA . LYS A 1 117 ? -15.156 -11.508 7.066 1 98.12 117 LYS A CA 1
ATOM 924 C C . LYS A 1 117 ? -14.031 -11.086 8 1 98.12 117 LYS A C 1
ATOM 926 O O . LYS A 1 117 ? -14.25 -10.328 8.945 1 98.12 117 LYS A O 1
ATOM 931 N N . ASP A 1 118 ? -12.828 -11.562 7.707 1 97.75 118 ASP A N 1
ATOM 932 C CA . ASP A 1 118 ? -11.68 -11.141 8.508 1 97.75 118 ASP A CA 1
ATOM 933 C C . ASP A 1 118 ? -11.219 -9.734 8.117 1 97.75 118 ASP A C 1
ATOM 935 O O . ASP A 1 118 ? -10.414 -9.125 8.812 1 97.75 118 ASP A O 1
ATOM 939 N N . VAL A 1 119 ? -11.742 -9.203 7.09 1 98.19 119 VAL A N 1
ATOM 940 C CA . VAL A 1 119 ? -11.445 -7.855 6.625 1 98.19 119 VAL A CA 1
ATOM 941 C C . VAL A 1 119 ? -12.438 -6.871 7.242 1 98.19 119 VAL A C 1
ATOM 943 O O . VAL A 1 119 ? -13.641 -7.141 7.289 1 98.19 119 VAL A O 1
ATOM 946 N N . PRO A 1 120 ? -11.883 -5.688 7.738 1 97.19 120 PRO A N 1
ATOM 947 C CA . PRO A 1 120 ? -12.844 -4.676 8.188 1 97.19 120 PRO A CA 1
ATOM 948 C C . PRO A 1 120 ? -13.906 -4.359 7.133 1 97.19 120 PRO A C 1
ATOM 950 O O . PRO A 1 120 ? -13.602 -4.316 5.938 1 97.19 120 PRO A O 1
ATOM 953 N N . GLU A 1 121 ? -15.094 -4.141 7.551 1 96.44 121 GLU A N 1
ATOM 954 C CA . GLU A 1 121 ? -16.266 -4.031 6.703 1 96.44 121 GLU A CA 1
ATOM 955 C C . GLU A 1 121 ? -16.047 -3.025 5.578 1 96.44 121 GLU A C 1
ATOM 957 O O . GLU A 1 121 ? -16.422 -3.277 4.43 1 96.44 121 GLU A O 1
ATOM 962 N N . GLN A 1 122 ? -15.484 -1.97 5.855 1 96.19 122 GLN A N 1
ATOM 963 C CA . GLN A 1 122 ? -15.383 -0.89 4.879 1 96.19 122 GLN A CA 1
ATOM 964 C C . GLN A 1 122 ? -14.43 -1.256 3.746 1 96.19 122 GLN A C 1
ATOM 966 O O . GLN A 1 122 ? -14.398 -0.589 2.711 1 96.19 122 GLN A O 1
ATOM 971 N N . PHE A 1 123 ? -13.648 -2.342 3.945 1 98.12 123 PHE A N 1
ATOM 972 C CA . PHE A 1 123 ? -12.672 -2.721 2.932 1 98.12 123 PHE A CA 1
ATOM 973 C C . PHE A 1 123 ? -13.07 -4.027 2.258 1 98.12 123 PHE A C 1
ATOM 975 O O . PHE A 1 123 ? -12.359 -4.52 1.377 1 98.12 123 PHE A O 1
ATOM 982 N N . ARG A 1 124 ? -14.172 -4.594 2.559 1 98.44 124 ARG A N 1
ATOM 983 C CA . ARG A 1 124 ? -14.609 -5.883 2.031 1 98.44 124 ARG A CA 1
ATOM 984 C C . ARG A 1 124 ? -15.07 -5.754 0.583 1 98.44 124 ARG A C 1
ATOM 986 O O . ARG A 1 124 ? -15.656 -4.742 0.2 1 98.44 124 ARG A O 1
ATOM 993 N N . VAL A 1 125 ? -14.812 -6.738 -0.146 1 98.69 125 VAL A N 1
ATOM 994 C CA . VAL A 1 125 ? -15.242 -6.809 -1.537 1 98.69 125 VAL A CA 1
ATOM 995 C C . VAL A 1 125 ? -16.281 -7.922 -1.702 1 98.69 125 VAL A C 1
ATOM 997 O O . VAL A 1 125 ? -15.992 -9.086 -1.419 1 98.69 125 VAL A O 1
ATOM 1000 N N . HIS A 1 126 ? -17.391 -7.555 -2.094 1 98.5 126 HIS A N 1
ATOM 1001 C CA . HIS A 1 126 ? -18.406 -8.539 -2.473 1 98.5 126 HIS A CA 1
ATOM 1002 C C . HIS A 1 126 ? -18.172 -9.055 -3.887 1 98.5 126 HIS A C 1
ATOM 1004 O O . HIS A 1 126 ? -17.812 -8.289 -4.785 1 98.5 126 HIS A O 1
ATOM 1010 N N . PRO A 1 127 ? -18.406 -10.398 -4.055 1 98.56 127 PRO A N 1
ATOM 1011 C CA . PRO A 1 127 ? -18.156 -10.969 -5.383 1 98.56 127 PRO A CA 1
ATOM 1012 C C . PRO A 1 127 ? -18.969 -10.273 -6.48 1 98.56 127 PRO A C 1
ATOM 1014 O O . PRO A 1 127 ? -18.516 -10.203 -7.629 1 98.56 127 PRO A O 1
ATOM 1017 N N . ASN A 1 128 ? -20.016 -9.727 -6.211 1 98.12 128 ASN A N 1
ATOM 1018 C CA . ASN A 1 128 ? -20.891 -9.086 -7.191 1 98.12 128 ASN A CA 1
ATOM 1019 C C . ASN A 1 128 ? -20.25 -7.828 -7.77 1 98.12 128 ASN A C 1
ATOM 1021 O O . ASN A 1 128 ? -20.703 -7.312 -8.797 1 98.12 128 ASN A O 1
ATOM 1025 N N . ARG A 1 129 ? -19.297 -7.359 -7.121 1 97.75 129 ARG A N 1
ATOM 1026 C CA . ARG A 1 129 ? -18.609 -6.168 -7.621 1 97.75 129 ARG A CA 1
ATOM 1027 C C . ARG A 1 129 ? -17.922 -6.449 -8.945 1 97.75 129 ARG A C 1
ATOM 1029 O O . ARG A 1 129 ? -17.609 -5.523 -9.695 1 97.75 129 ARG A O 1
ATOM 1036 N N . TYR A 1 130 ? -17.703 -7.68 -9.227 1 98.12 130 TYR A N 1
ATOM 1037 C CA . TYR A 1 130 ? -17.016 -8.07 -10.461 1 98.12 130 TYR A CA 1
ATOM 1038 C C . TYR A 1 130 ? -18.016 -8.25 -11.602 1 98.12 130 TYR A C 1
ATOM 1040 O O . TYR A 1 130 ? -17.625 -8.383 -12.758 1 98.12 130 TYR A O 1
ATOM 1048 N N . LEU A 1 131 ? -19.266 -8.266 -11.305 1 97 131 LEU A N 1
ATOM 1049 C CA . LEU A 1 131 ? -20.281 -8.5 -12.328 1 97 131 LEU A CA 1
ATOM 1050 C C . LEU A 1 131 ? -20.203 -7.434 -13.422 1 97 131 LEU A C 1
ATOM 1052 O O . LEU A 1 131 ? -20.188 -6.234 -13.125 1 97 131 LEU A O 1
ATOM 1056 N N . LYS A 1 132 ? -20.031 -7.812 -14.641 1 95.38 132 LYS A N 1
ATOM 1057 C CA . LYS A 1 132 ? -20 -6.953 -15.82 1 95.38 132 LYS A CA 1
ATOM 1058 C C . LYS A 1 132 ? -18.812 -5.988 -15.758 1 95.38 132 LYS A C 1
ATOM 1060 O O . LYS A 1 132 ? -18.906 -4.859 -16.25 1 95.38 132 LYS A O 1
ATOM 1065 N N . SER A 1 133 ? -17.797 -6.336 -15.07 1 96.5 133 SER A N 1
ATOM 1066 C CA . SER A 1 133 ? -16.609 -5.48 -14.93 1 96.5 133 SER A CA 1
ATOM 1067 C C . SER A 1 133 ? -15.664 -5.652 -16.109 1 96.5 133 SER A C 1
ATOM 1069 O O . SER A 1 133 ? -14.789 -4.812 -16.328 1 96.5 133 SER A O 1
ATOM 1071 N N . GLY A 1 134 ? -15.773 -6.77 -16.766 1 96.94 134 GLY A N 1
ATOM 1072 C CA . GLY A 1 134 ? -14.836 -7.129 -17.812 1 96.94 134 GLY A CA 1
ATOM 1073 C C . GLY A 1 134 ? -13.648 -7.922 -17.297 1 96.94 134 GLY A C 1
ATOM 1074 O O . GLY A 1 134 ? -12.805 -8.367 -18.078 1 96.94 134 GLY A O 1
ATOM 1075 N N . TYR A 1 135 ? -13.625 -8.141 -16 1 98.62 135 TYR A N 1
ATOM 1076 C CA . TYR A 1 135 ? -12.516 -8.883 -15.406 1 98.62 135 TYR A CA 1
ATOM 1077 C C . TYR A 1 135 ? -13.016 -10.133 -14.695 1 98.62 135 TYR A C 1
ATOM 1079 O O . TYR A 1 135 ? -14.141 -10.164 -14.188 1 98.62 135 TYR A O 1
ATOM 1087 N N . ASP A 1 136 ? -12.141 -11.117 -14.641 1 98.75 136 ASP A N 1
ATOM 1088 C CA . ASP A 1 136 ? -12.398 -12.32 -13.852 1 98.75 136 ASP A CA 1
ATOM 1089 C C . ASP A 1 136 ? -11.992 -12.109 -12.398 1 98.75 136 ASP A C 1
ATOM 1091 O O . ASP A 1 136 ? -11.133 -11.281 -12.094 1 98.75 136 ASP A O 1
ATOM 1095 N N . LYS A 1 137 ? -12.695 -12.852 -11.57 1 98.75 137 LYS A N 1
ATOM 1096 C CA . LYS A 1 137 ? -12.172 -13.055 -10.227 1 98.75 137 LYS A CA 1
ATOM 1097 C C . LYS A 1 137 ? -11.016 -14.055 -10.227 1 98.75 137 LYS A C 1
ATOM 1099 O O . LYS A 1 137 ? -11.203 -15.234 -9.906 1 98.75 137 LYS A O 1
ATOM 1104 N N . GLY A 1 138 ? -9.82 -13.547 -10.477 1 98.88 138 GLY A N 1
ATOM 1105 C CA . GLY A 1 138 ? -8.664 -14.414 -10.641 1 98.88 138 GLY A CA 1
ATOM 1106 C C . GLY A 1 138 ? -8.062 -14.867 -9.32 1 98.88 138 GLY A C 1
ATOM 1107 O O . GLY A 1 138 ? -7.742 -14.039 -8.461 1 98.88 138 GLY A O 1
ATOM 1108 N N . HIS A 1 139 ? -7.852 -16.156 -9.188 1 98.88 139 HIS A N 1
ATOM 1109 C CA . HIS A 1 139 ? -7.184 -16.719 -8.016 1 98.88 139 HIS A CA 1
ATOM 1110 C C . HIS A 1 139 ? -5.703 -16.359 -8.008 1 98.88 139 HIS A C 1
ATOM 1112 O O . HIS A 1 139 ? -5.031 -16.438 -9.031 1 98.88 139 HIS A O 1
ATOM 1118 N N . LEU A 1 140 ? -5.25 -15.945 -6.824 1 98.94 140 LEU A N 1
ATOM 1119 C CA . LEU A 1 140 ? -3.809 -15.828 -6.637 1 98.94 140 LEU A CA 1
ATOM 1120 C C . LEU A 1 140 ? -3.217 -17.141 -6.129 1 98.94 140 LEU A C 1
ATOM 1122 O O . LEU A 1 140 ? -2.178 -17.578 -6.621 1 98.94 140 LEU A O 1
ATOM 1126 N N . ALA A 1 141 ? -3.77 -17.703 -5.113 1 98.88 141 ALA A N 1
ATOM 1127 C CA . ALA A 1 141 ? -3.594 -19.109 -4.789 1 98.88 141 ALA A CA 1
ATOM 1128 C C . ALA A 1 141 ? -4.68 -19.969 -5.438 1 98.88 141 ALA A C 1
ATOM 1130 O O . ALA A 1 141 ? -5.84 -19.922 -5.023 1 98.88 141 ALA A O 1
ATOM 1131 N N . PRO A 1 142 ? -4.289 -20.766 -6.398 1 98.62 142 PRO A N 1
ATOM 1132 C CA . PRO A 1 142 ? -5.301 -21.438 -7.219 1 98.62 142 PRO A CA 1
ATOM 1133 C C . PRO A 1 142 ? -6.094 -22.484 -6.441 1 98.62 142 PRO A C 1
ATOM 1135 O O . PRO A 1 142 ? -5.531 -23.188 -5.594 1 98.62 142 PRO A O 1
ATOM 1138 N N . ALA A 1 143 ? -7.328 -22.656 -6.824 1 98.38 143 ALA A N 1
ATOM 1139 C CA . ALA A 1 143 ? -8.234 -23.625 -6.215 1 98.38 143 ALA A CA 1
ATOM 1140 C C . ALA A 1 143 ? -7.691 -25.047 -6.367 1 98.38 143 ALA A C 1
ATOM 1142 O O . ALA A 1 143 ? -7.773 -25.844 -5.438 1 98.38 143 ALA A O 1
ATOM 1143 N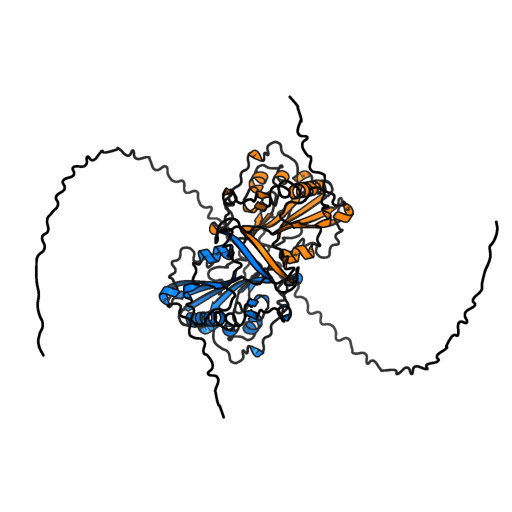 N . ARG A 1 144 ? -7.148 -25.344 -7.523 1 97.38 144 ARG A N 1
ATOM 1144 C CA . ARG A 1 144 ? -6.672 -26.688 -7.82 1 97.38 144 ARG A CA 1
ATOM 1145 C C . ARG A 1 144 ? -5.598 -27.125 -6.824 1 97.38 144 ARG A C 1
ATOM 1147 O O . ARG A 1 144 ? -5.438 -28.312 -6.555 1 97.38 144 ARG A O 1
ATOM 1154 N N . ASN A 1 145 ? -4.848 -26.156 -6.305 1 98.44 145 ASN A N 1
ATOM 1155 C CA . ASN A 1 145 ? -3.811 -26.484 -5.328 1 98.44 145 ASN A CA 1
ATOM 1156 C C . ASN A 1 145 ? -4.414 -26.891 -3.988 1 98.44 145 ASN A C 1
ATOM 1158 O O . ASN A 1 145 ? -3.699 -27.375 -3.104 1 98.44 145 ASN A O 1
ATOM 1162 N N . MET A 1 146 ? -5.719 -26.719 -3.826 1 98.06 146 MET A N 1
ATOM 1163 C CA . MET A 1 146 ? -6.391 -26.938 -2.549 1 98.06 146 MET A CA 1
ATOM 1164 C C . MET A 1 146 ? -7.223 -28.219 -2.586 1 98.06 146 MET A C 1
ATOM 1166 O O . MET A 1 146 ? -8.094 -28.422 -1.741 1 98.06 146 MET A O 1
ATOM 1170 N N . SER A 1 147 ? -6.996 -29.078 -3.467 1 97.25 147 SER A N 1
ATOM 1171 C CA . SER A 1 147 ? -7.848 -30.234 -3.729 1 97.25 147 SER A CA 1
ATOM 1172 C C . SER A 1 147 ? -7.723 -31.281 -2.623 1 97.25 147 SER A C 1
ATOM 1174 O O . SER A 1 147 ? -8.469 -32.25 -2.596 1 97.25 147 SER A O 1
ATOM 1176 N N . TYR A 1 148 ? -6.84 -31.141 -1.671 1 96.44 148 TYR A N 1
ATOM 1177 C CA . TYR A 1 148 ? -6.602 -32.094 -0.588 1 96.44 148 TYR A CA 1
ATOM 1178 C C . TYR A 1 148 ? -7.625 -31.906 0.526 1 96.44 148 TYR A C 1
ATOM 1180 O O . TYR A 1 148 ? -7.734 -32.75 1.418 1 96.44 148 TYR A O 1
ATOM 1188 N N . SER A 1 149 ? -8.43 -30.797 0.454 1 96.5 149 SER A N 1
ATOM 1189 C CA . SER A 1 149 ? -9.352 -30.469 1.539 1 96.5 149 SER A CA 1
ATOM 1190 C C . SER A 1 149 ? -10.453 -29.531 1.071 1 96.5 149 SER A C 1
ATOM 1192 O O . SER A 1 149 ? -10.164 -28.5 0.459 1 96.5 149 SER A O 1
ATOM 1194 N N . GLN A 1 150 ? -11.703 -29.875 1.482 1 97.94 150 GLN A N 1
ATOM 1195 C CA . GLN A 1 150 ? -12.805 -28.984 1.112 1 97.94 150 GLN A CA 1
ATOM 1196 C C . GLN A 1 150 ? -12.68 -27.641 1.815 1 97.94 150 GLN A C 1
ATOM 1198 O O . GLN A 1 150 ? -13.031 -26.594 1.246 1 97.94 150 GLN A O 1
ATOM 1203 N N . GLU A 1 151 ? -12.234 -27.703 3.023 1 97.75 151 GLU A N 1
ATOM 1204 C CA . GLU A 1 151 ? -12.016 -26.469 3.762 1 97.75 151 GLU A CA 1
ATOM 1205 C C . GLU A 1 151 ? -11.016 -25.562 3.043 1 97.75 151 GLU A C 1
ATOM 1207 O O . GLU A 1 151 ? -11.258 -24.375 2.867 1 97.75 151 GLU A O 1
ATOM 1212 N N . ALA A 1 152 ? -9.898 -26.125 2.652 1 98.12 152 ALA A N 1
ATOM 1213 C CA . ALA A 1 152 ? -8.883 -25.375 1.918 1 98.12 152 ALA A CA 1
ATOM 1214 C C . ALA A 1 152 ? -9.445 -24.828 0.605 1 98.12 152 ALA A C 1
ATOM 1216 O O . ALA A 1 152 ? -9.188 -23.688 0.237 1 98.12 152 ALA A O 1
ATOM 1217 N N . MET A 1 153 ? -10.148 -25.656 -0.038 1 98.56 153 MET A N 1
ATOM 1218 C CA . MET A 1 153 ? -10.812 -25.266 -1.279 1 98.56 153 MET A CA 1
ATOM 1219 C C . MET A 1 153 ? -11.742 -24.078 -1.052 1 98.56 153 MET A C 1
ATOM 1221 O O . MET A 1 153 ? -11.688 -23.094 -1.784 1 98.56 153 MET A O 1
ATOM 1225 N N . ASP A 1 154 ? -12.555 -24.156 -0.062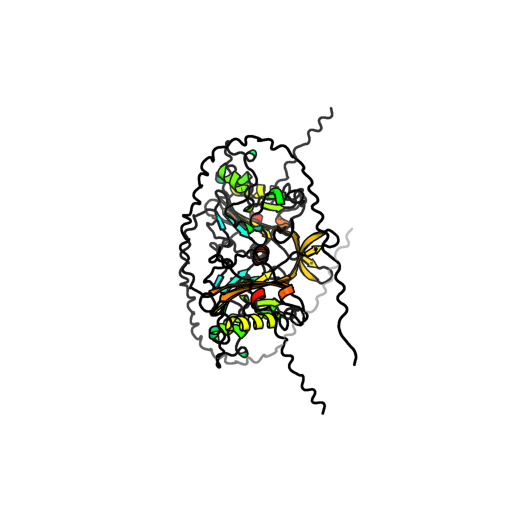 1 98.75 154 ASP A N 1
ATOM 1226 C CA . ASP A 1 154 ? -13.469 -23.062 0.259 1 98.75 154 ASP A CA 1
ATOM 1227 C C . ASP A 1 154 ? -12.711 -21.781 0.551 1 98.75 154 ASP A C 1
ATOM 1229 O O . ASP A 1 154 ? -13.094 -20.703 0.086 1 98.75 154 ASP A O 1
ATOM 1233 N N . GLU A 1 155 ? -11.664 -21.875 1.269 1 98.75 155 GLU A N 1
ATOM 1234 C CA . GLU A 1 155 ? -10.883 -20.703 1.644 1 98.75 155 GLU A CA 1
ATOM 1235 C C . GLU A 1 155 ? -10.25 -20.047 0.418 1 98.75 155 GLU A C 1
ATOM 1237 O O . GLU A 1 155 ? -10.062 -18.828 0.389 1 98.75 155 GLU A O 1
ATOM 1242 N N . SER A 1 156 ? -9.922 -20.859 -0.575 1 98.81 156 SER A N 1
ATOM 1243 C CA . SER A 1 156 ? -9.336 -20.281 -1.781 1 98.81 156 SER A CA 1
ATOM 1244 C C . SER A 1 156 ? -10.336 -19.391 -2.508 1 98.81 156 SER A C 1
ATOM 1246 O O . SER A 1 156 ? -9.953 -18.594 -3.375 1 98.81 156 SER A O 1
ATOM 1248 N N . PHE A 1 157 ? -11.609 -19.438 -2.137 1 98.88 157 PHE A N 1
ATOM 1249 C CA . PHE A 1 157 ? -12.648 -18.656 -2.797 1 98.88 157 PHE A CA 1
ATOM 1250 C C . PHE A 1 157 ? -12.992 -17.422 -1.986 1 98.88 157 PHE A C 1
ATOM 1252 O O . PHE A 1 157 ? -13.922 -16.688 -2.328 1 98.88 157 PHE A O 1
ATOM 1259 N N . LEU A 1 158 ? -12.281 -17.172 -0.958 1 98.94 158 LEU A N 1
ATOM 1260 C CA . LEU A 1 158 ? -12.391 -15.883 -0.29 1 98.94 158 LEU A CA 1
ATOM 1261 C C . LEU A 1 158 ? -11.922 -14.758 -1.203 1 98.94 158 LEU A C 1
ATOM 1263 O O . LEU A 1 158 ? -10.891 -14.883 -1.873 1 98.94 158 LEU A O 1
ATOM 1267 N N . MET A 1 159 ? -12.586 -13.648 -1.167 1 98.94 159 MET A N 1
ATOM 1268 C CA . MET A 1 159 ? -12.312 -12.57 -2.105 1 98.94 159 MET A CA 1
ATOM 1269 C C . MET A 1 159 ? -10.945 -11.945 -1.836 1 98.94 159 MET A C 1
ATOM 1271 O O . MET A 1 159 ? -10.383 -11.273 -2.701 1 98.94 159 MET A O 1
ATOM 1275 N N . THR A 1 160 ? -10.359 -12.125 -0.666 1 98.94 160 THR A N 1
ATOM 1276 C CA . THR A 1 160 ? -9.023 -11.625 -0.376 1 98.94 160 THR A CA 1
ATOM 1277 C C . THR A 1 160 ? -7.973 -12.383 -1.186 1 98.94 160 THR A C 1
ATOM 1279 O O . THR A 1 160 ? -6.82 -11.953 -1.271 1 98.94 160 THR A O 1
ATOM 1282 N N . ASN A 1 161 ? -8.383 -13.469 -1.841 1 98.94 161 ASN A N 1
ATOM 1283 C CA . ASN A 1 161 ? -7.496 -14.258 -2.686 1 98.94 161 ASN A CA 1
ATOM 1284 C C . ASN A 1 161 ? -7.738 -13.984 -4.168 1 98.94 161 ASN A C 1
ATOM 1286 O O . ASN A 1 161 ? -7.145 -14.633 -5.027 1 98.94 161 ASN A O 1
ATOM 1290 N N . MET A 1 162 ? -8.664 -13.07 -4.465 1 98.94 162 MET A N 1
ATOM 1291 C CA . MET A 1 162 ? -9.023 -12.758 -5.848 1 98.94 162 MET A CA 1
ATOM 1292 C C . MET A 1 162 ? -8.461 -11.406 -6.27 1 98.94 162 MET A C 1
ATOM 1294 O O . MET A 1 162 ? -8.43 -10.469 -5.473 1 98.94 162 MET A O 1
ATOM 1298 N N . SER A 1 163 ? -8.039 -11.32 -7.441 1 98.94 163 SER A N 1
ATOM 1299 C CA . SER A 1 163 ? -7.664 -10.062 -8.094 1 98.94 163 SER A CA 1
ATOM 1300 C C . SER A 1 163 ? -8.305 -9.945 -9.469 1 98.94 163 SER A C 1
ATOM 1302 O O . SER A 1 163 ? -8.531 -10.945 -10.148 1 98.94 163 SER A O 1
ATOM 1304 N N . PRO A 1 164 ? -8.586 -8.727 -9.883 1 98.94 164 PRO A N 1
ATOM 1305 C CA . PRO A 1 164 ? -9.094 -8.562 -11.25 1 98.94 164 PRO A CA 1
ATOM 1306 C C . PRO A 1 164 ? -8.078 -8.992 -12.312 1 98.94 164 PRO A C 1
ATOM 1308 O O . PRO A 1 164 ? -7.012 -8.383 -12.43 1 98.94 164 PRO A O 1
ATOM 1311 N N . GLN A 1 165 ? -8.477 -9.992 -13.055 1 98.94 165 GLN A N 1
ATOM 1312 C CA . GLN A 1 165 ? -7.621 -10.484 -14.125 1 98.94 165 GLN A CA 1
ATOM 1313 C C . GLN A 1 165 ? -8.359 -10.484 -15.461 1 98.94 165 GLN A C 1
ATOM 1315 O O . GLN A 1 165 ? -9.547 -10.805 -15.523 1 98.94 165 GLN A O 1
ATOM 1320 N N . VAL A 1 166 ? -7.57 -10.133 -16.453 1 98.81 166 VAL A N 1
ATOM 1321 C CA . VAL A 1 166 ? -8.094 -10.383 -17.797 1 98.81 166 VAL A CA 1
ATOM 1322 C C . VAL A 1 166 ? -8.414 -11.867 -17.953 1 98.81 166 VAL A C 1
ATOM 1324 O O . VAL A 1 166 ? -7.629 -12.727 -17.547 1 98.81 166 VAL A O 1
ATOM 1327 N N . GLY A 1 167 ? -9.547 -12.156 -18.578 1 98.25 167 GLY A N 1
ATOM 1328 C CA . GLY A 1 167 ? -10.047 -13.523 -18.641 1 98.25 167 GLY A CA 1
ATOM 1329 C C . GLY A 1 167 ? -9.391 -14.344 -19.734 1 98.25 167 GLY A C 1
ATOM 1330 O O . GLY A 1 167 ? -8.359 -14.984 -19.5 1 98.25 167 GLY A O 1
ATOM 1331 N N . VAL A 1 168 ? -9.898 -14.18 -20.953 1 97.75 168 VAL A N 1
ATOM 1332 C CA . VAL A 1 168 ? -9.414 -14.953 -22.094 1 97.75 168 VAL A CA 1
ATOM 1333 C C . VAL A 1 168 ? -7.957 -14.594 -22.375 1 97.75 168 VAL A C 1
ATOM 1335 O O . VAL A 1 168 ? -7.609 -13.422 -22.469 1 97.75 168 VAL A O 1
ATOM 1338 N N . GLY A 1 169 ? -7.129 -15.617 -22.406 1 97.81 169 GLY A N 1
ATOM 1339 C CA . GLY A 1 169 ? -5.73 -15.438 -22.75 1 97.81 169 GLY A CA 1
ATOM 1340 C C . GLY A 1 169 ? -4.836 -15.219 -21.547 1 97.81 169 GLY A C 1
ATOM 1341 O O . GLY A 1 169 ? -3.611 -15.305 -21.656 1 97.81 169 GLY A O 1
ATOM 1342 N N . PHE A 1 170 ? -5.449 -14.914 -20.484 1 98.56 170 PHE A N 1
ATOM 1343 C CA . PHE A 1 170 ? -4.641 -14.711 -19.281 1 98.56 170 PHE A CA 1
ATOM 1344 C C . PHE A 1 170 ? -5.098 -15.617 -18.156 1 98.56 170 PHE A C 1
ATOM 1346 O O . PHE A 1 170 ? -4.66 -16.766 -18.062 1 98.56 170 PHE A O 1
ATOM 1353 N N . ASN A 1 171 ? -6.141 -15.219 -17.375 1 98.62 171 ASN A N 1
ATOM 1354 C CA . ASN A 1 171 ? -6.629 -16.062 -16.281 1 98.62 171 ASN A CA 1
ATOM 1355 C C . ASN A 1 171 ? -6.992 -17.453 -16.781 1 98.62 171 ASN A C 1
ATOM 1357 O O . ASN A 1 171 ? -6.645 -18.453 -16.141 1 98.62 171 ASN A O 1
ATOM 1361 N N . ARG A 1 172 ? -7.762 -17.516 -17.844 1 97.75 172 ARG A N 1
ATOM 1362 C CA . ARG A 1 172 ? -8.172 -18.766 -18.484 1 97.75 172 ARG A CA 1
ATOM 1363 C C . ARG A 1 172 ? -7.258 -19.109 -19.656 1 97.75 172 ARG A C 1
ATOM 1365 O O . ARG A 1 172 ? -7.723 -19.531 -20.719 1 97.75 172 ARG A O 1
ATOM 1372 N N . GLY A 1 173 ? -5.965 -18.891 -19.531 1 97.31 173 GLY A N 1
ATOM 1373 C CA . GLY A 1 173 ? -4.941 -19.156 -20.531 1 97.31 173 GLY A CA 1
ATOM 1374 C C . GLY A 1 173 ? -3.545 -19.234 -19.938 1 97.31 173 GLY A C 1
ATOM 1375 O O . GLY A 1 173 ? -3.201 -20.219 -19.281 1 97.31 173 GLY A O 1
ATOM 1376 N N . TYR A 1 174 ? -2.764 -18.188 -20.172 1 97.62 174 TYR A N 1
ATOM 1377 C CA . TYR A 1 174 ? -1.339 -18.234 -19.875 1 97.62 174 TYR A CA 1
ATOM 1378 C C . TYR A 1 174 ? -1.106 -18.359 -18.375 1 97.62 174 TYR A C 1
ATOM 1380 O O . TYR A 1 174 ? -0.238 -19.109 -17.938 1 97.62 174 TYR A O 1
ATOM 1388 N N . TRP A 1 175 ? -1.852 -17.609 -17.594 1 98.44 175 TRP A N 1
ATOM 1389 C CA . TRP A 1 175 ? -1.723 -17.625 -16.141 1 98.44 175 TRP A CA 1
ATOM 1390 C C . TRP A 1 175 ? -2.055 -19 -15.578 1 98.44 175 TRP A C 1
ATOM 1392 O O . TRP A 1 175 ? -1.34 -19.516 -14.719 1 98.44 175 TRP A O 1
ATOM 1402 N N . SER A 1 176 ? -3.121 -19.609 -16.062 1 97.38 176 SER A N 1
ATOM 1403 C CA . SER A 1 176 ? -3.498 -20.953 -15.656 1 97.38 176 SER A CA 1
ATOM 1404 C C . SER A 1 176 ? -2.398 -21.969 -15.984 1 97.38 176 SER A C 1
ATOM 1406 O O . SER A 1 176 ? -2.115 -22.859 -15.195 1 97.38 176 SER A O 1
ATOM 1408 N N . ARG A 1 177 ? -1.788 -21.828 -17.125 1 97.19 177 ARG A N 1
ATOM 1409 C CA . ARG A 1 177 ? -0.693 -22.703 -17.516 1 97.19 177 ARG A CA 1
ATOM 1410 C C . ARG A 1 177 ? 0.513 -22.516 -16.594 1 97.19 177 ARG A C 1
ATOM 1412 O O . ARG A 1 177 ? 1.196 -23.484 -16.25 1 97.19 177 ARG A O 1
ATOM 1419 N N . LEU A 1 178 ? 0.771 -21.281 -16.25 1 98.12 178 LEU A N 1
ATOM 1420 C CA . LEU A 1 178 ? 1.845 -21 -15.305 1 98.12 178 LEU A CA 1
ATOM 1421 C C . LEU A 1 178 ? 1.583 -21.688 -13.969 1 98.12 178 LEU A C 1
ATOM 1423 O O . LEU A 1 178 ? 2.502 -22.234 -13.359 1 98.12 178 LEU A O 1
ATOM 1427 N N . GLU A 1 179 ? 0.366 -21.656 -13.523 1 97.81 179 GLU A N 1
ATOM 1428 C CA . GLU A 1 179 ? -0.017 -22.359 -12.297 1 97.81 179 GLU A CA 1
ATOM 1429 C C . GLU A 1 179 ? 0.238 -23.859 -12.414 1 97.81 179 GLU A C 1
ATOM 1431 O O . GLU A 1 179 ? 0.708 -24.484 -11.469 1 97.81 179 GLU A O 1
ATOM 1436 N N . GLY A 1 180 ? -0.118 -24.391 -13.547 1 96.94 180 GLY A N 1
ATOM 1437 C CA . GLY A 1 180 ? 0.173 -25.781 -13.805 1 96.94 180 GLY A CA 1
ATOM 1438 C C . GLY A 1 180 ? 1.654 -26.109 -13.75 1 96.94 180 GLY A C 1
ATOM 1439 O O . GLY A 1 180 ? 2.049 -27.156 -13.219 1 96.94 180 GLY A O 1
ATOM 1440 N N . PHE A 1 181 ? 2.408 -25.234 -14.297 1 97.56 181 PHE A N 1
ATOM 1441 C CA . PHE A 1 181 ? 3.855 -25.391 -14.266 1 97.56 181 PHE A CA 1
ATOM 1442 C C . PHE A 1 181 ? 4.367 -25.453 -12.828 1 97.56 181 PHE A C 1
ATOM 1444 O O . PHE A 1 181 ? 5.242 -26.266 -12.508 1 97.56 181 PHE A O 1
ATOM 1451 N N . MET A 1 182 ? 3.852 -24.594 -11.953 1 98 182 MET A N 1
ATOM 1452 C CA . MET A 1 182 ? 4.23 -24.641 -10.539 1 98 182 MET A CA 1
ATOM 1453 C C . MET A 1 182 ? 3.924 -26.016 -9.945 1 98 182 MET A C 1
ATOM 1455 O O . MET A 1 182 ? 4.727 -26.562 -9.188 1 98 182 MET A O 1
ATOM 1459 N N . ARG A 1 183 ? 2.76 -26.562 -10.219 1 97.62 183 ARG A N 1
ATOM 1460 C CA . ARG A 1 183 ? 2.391 -27.859 -9.695 1 97.62 183 ARG A CA 1
ATOM 1461 C C . ARG A 1 183 ? 3.35 -28.938 -10.195 1 97.62 183 ARG A C 1
ATOM 1463 O O . ARG A 1 183 ? 3.695 -29.859 -9.453 1 97.62 183 ARG A O 1
ATOM 1470 N N . HIS A 1 184 ? 3.715 -28.812 -11.445 1 96.19 184 HIS A N 1
ATOM 1471 C CA . HIS A 1 184 ? 4.684 -29.766 -12 1 96.19 184 HIS A CA 1
ATOM 1472 C C . HIS A 1 184 ? 6.016 -29.672 -11.258 1 96.19 184 HIS A C 1
ATOM 1474 O O . HIS A 1 184 ? 6.621 -30.703 -10.953 1 96.19 184 HIS A O 1
ATOM 1480 N N . LEU A 1 185 ? 6.457 -28.484 -11 1 97.06 185 LEU A N 1
ATOM 1481 C CA . LEU A 1 185 ? 7.703 -28.281 -10.266 1 97.06 185 LEU A CA 1
ATOM 1482 C C . LEU A 1 185 ? 7.613 -28.875 -8.867 1 97.06 185 LEU A C 1
ATOM 1484 O O . LEU A 1 185 ? 8.602 -29.406 -8.352 1 97.06 185 LEU A O 1
ATOM 1488 N N . ALA A 1 186 ? 6.488 -28.766 -8.242 1 97.25 186 ALA A N 1
ATOM 1489 C CA . ALA A 1 186 ? 6.301 -29.25 -6.879 1 97.25 186 ALA A CA 1
ATOM 1490 C C . ALA A 1 186 ? 6.539 -30.766 -6.797 1 97.25 186 ALA A C 1
ATOM 1492 O O . ALA A 1 186 ? 6.879 -31.281 -5.734 1 97.25 186 ALA A O 1
ATOM 1493 N N . VAL A 1 187 ? 6.348 -31.438 -7.863 1 94.81 187 VAL A N 1
ATOM 1494 C CA . VAL A 1 187 ? 6.578 -32.875 -7.926 1 94.81 187 VAL A CA 1
ATOM 1495 C C . VAL A 1 187 ? 8.07 -33.156 -8.094 1 94.81 187 VAL A C 1
ATOM 1497 O O . VAL A 1 187 ? 8.578 -34.188 -7.641 1 94.81 187 VAL A O 1
ATOM 1500 N N . GLN A 1 188 ? 8.797 -32.25 -8.672 1 94.69 188 GLN A N 1
ATOM 1501 C CA . GLN A 1 188 ? 10.211 -32.406 -8.984 1 94.69 188 GLN A CA 1
ATOM 1502 C C . GLN A 1 188 ? 11.094 -31.984 -7.816 1 94.69 188 GLN A C 1
ATOM 1504 O O . GLN A 1 188 ? 12.234 -32.438 -7.695 1 94.69 188 GLN A O 1
ATOM 1509 N N . TYR A 1 189 ? 10.633 -31.141 -7 1 97.12 189 TYR A N 1
ATOM 1510 C CA . TYR A 1 189 ? 11.352 -30.625 -5.836 1 97.12 189 TYR A CA 1
ATOM 1511 C C . TYR A 1 189 ? 10.789 -31.219 -4.547 1 97.12 189 TYR A C 1
ATOM 1513 O O . TYR A 1 189 ? 9.688 -31.766 -4.543 1 97.12 189 TYR A O 1
ATOM 1521 N N . ASP A 1 190 ? 11.609 -31.188 -3.445 1 97.75 190 ASP A N 1
ATOM 1522 C CA . ASP A 1 190 ? 11.086 -31.609 -2.15 1 97.75 190 ASP A CA 1
ATOM 1523 C C . ASP A 1 190 ? 9.961 -30.703 -1.686 1 97.75 190 ASP A C 1
ATOM 1525 O O . ASP A 1 190 ? 8.969 -31.172 -1.117 1 97.75 190 ASP A O 1
ATOM 1529 N N . ALA A 1 191 ? 10.141 -29.406 -1.942 1 98.19 191 ALA A N 1
ATOM 1530 C CA . ALA A 1 191 ? 9.125 -28.422 -1.612 1 98.19 191 ALA A CA 1
ATOM 1531 C C . ALA A 1 191 ? 9.273 -27.172 -2.486 1 98.19 191 ALA A C 1
ATOM 1533 O O . ALA A 1 191 ? 10.375 -26.828 -2.904 1 98.19 191 ALA A O 1
ATOM 1534 N N . LEU A 1 192 ? 8.141 -26.625 -2.729 1 98.56 192 LEU A N 1
ATOM 1535 C CA . LEU A 1 192 ? 8.094 -25.359 -3.457 1 98.56 192 LEU A CA 1
ATOM 1536 C C . LEU A 1 192 ? 7.406 -24.281 -2.627 1 98.56 192 LEU A C 1
ATOM 1538 O O . LEU A 1 192 ? 6.383 -24.547 -1.99 1 98.56 192 LEU A O 1
ATOM 1542 N N . TYR A 1 193 ? 7.984 -23.125 -2.576 1 98.75 193 TYR A N 1
ATOM 1543 C CA . TYR A 1 193 ? 7.395 -21.922 -2.014 1 98.75 193 TYR A CA 1
ATOM 1544 C C . TYR A 1 193 ? 7.059 -20.906 -3.109 1 98.75 193 TYR A C 1
ATOM 1546 O O . TYR A 1 193 ? 7.938 -20.5 -3.867 1 98.75 193 TYR A O 1
ATOM 1554 N N . VAL A 1 194 ? 5.789 -20.578 -3.17 1 98.94 194 VAL A N 1
ATOM 1555 C CA . VAL A 1 194 ? 5.34 -19.703 -4.258 1 98.94 194 VAL A CA 1
ATOM 1556 C C . VAL A 1 194 ? 4.715 -18.438 -3.689 1 98.94 194 VAL A C 1
ATOM 1558 O O . VAL A 1 194 ? 3.822 -18.5 -2.838 1 98.94 194 VAL A O 1
ATOM 1561 N N . ILE A 1 195 ? 5.195 -17.297 -4.105 1 98.94 195 ILE A N 1
ATOM 1562 C CA . ILE A 1 195 ? 4.633 -16 -3.756 1 98.94 195 ILE A CA 1
ATOM 1563 C C . ILE A 1 195 ? 4.02 -15.352 -4.996 1 98.94 195 ILE A C 1
ATOM 1565 O O . ILE A 1 195 ? 4.676 -15.234 -6.031 1 98.94 195 ILE A O 1
ATOM 1569 N N . THR A 1 196 ? 2.754 -15.016 -4.898 1 98.94 196 THR A N 1
ATOM 1570 C CA . THR A 1 196 ? 2.006 -14.414 -5.996 1 98.94 196 THR A CA 1
ATOM 1571 C C . THR A 1 196 ? 1.399 -13.078 -5.57 1 98.94 196 THR A C 1
ATOM 1573 O O . THR A 1 196 ? 0.908 -12.945 -4.449 1 98.94 196 THR A O 1
ATOM 1576 N N . GLY A 1 197 ? 1.418 -12.086 -6.457 1 98.94 197 GLY A N 1
ATOM 1577 C CA . GLY A 1 197 ? 0.769 -10.828 -6.141 1 98.94 197 GLY A CA 1
ATOM 1578 C C . GLY A 1 197 ? 0.687 -9.883 -7.324 1 98.94 197 GLY A C 1
ATOM 1579 O O . GLY A 1 197 ? 1.228 -10.172 -8.398 1 98.94 197 GLY A O 1
ATOM 1580 N N . PRO A 1 198 ? -0.022 -8.82 -7.133 1 98.94 198 PRO A N 1
ATOM 1581 C CA . PRO A 1 198 ? -0.172 -7.797 -8.172 1 98.94 198 PRO A CA 1
ATOM 1582 C C . PRO A 1 198 ? 0.996 -6.812 -8.203 1 98.94 198 PRO A C 1
ATOM 1584 O O . PRO A 1 198 ? 1.769 -6.734 -7.25 1 98.94 198 PRO A O 1
ATOM 1587 N N . LEU A 1 199 ? 1.149 -6.195 -9.328 1 98.94 199 LEU A N 1
ATOM 1588 C CA . LEU A 1 199 ? 2.041 -5.055 -9.523 1 98.94 199 LEU A CA 1
ATOM 1589 C C . LEU A 1 199 ? 1.315 -3.91 -10.219 1 98.94 199 LEU A C 1
ATOM 1591 O O . LEU A 1 199 ? 0.42 -4.141 -11.031 1 98.94 199 LEU A O 1
ATOM 1595 N N . PHE A 1 200 ? 1.659 -2.748 -9.898 1 98.75 200 PHE A N 1
ATOM 1596 C CA . PHE A 1 200 ? 1.251 -1.52 -10.57 1 98.75 200 PHE A CA 1
ATOM 1597 C C . PHE A 1 200 ? 2.459 -0.792 -11.148 1 98.75 200 PHE A C 1
ATOM 1599 O O . PHE A 1 200 ? 3.061 0.051 -10.477 1 98.75 200 PHE A O 1
ATOM 1606 N N . LEU A 1 201 ? 2.758 -1.136 -12.344 1 98.69 201 LEU A N 1
ATOM 1607 C CA . LEU A 1 201 ? 4.043 -0.743 -12.906 1 98.69 201 LEU A CA 1
ATOM 1608 C C . LEU A 1 201 ? 3.906 0.519 -13.75 1 98.69 201 LEU A C 1
ATOM 1610 O O . LEU A 1 201 ? 2.91 0.692 -14.461 1 98.69 201 LEU A O 1
ATOM 1614 N N . PRO A 1 202 ? 4.992 1.356 -13.656 1 97.81 202 PRO A N 1
ATOM 1615 C CA . PRO A 1 202 ? 5.016 2.527 -14.539 1 97.81 202 PRO A CA 1
ATOM 1616 C C . PRO A 1 202 ? 5.254 2.162 -16 1 97.81 202 PRO A C 1
ATOM 1618 O O . PRO A 1 202 ? 5.957 1.19 -16.297 1 97.81 202 PRO A O 1
ATOM 1621 N N . LYS A 1 203 ? 4.652 2.951 -16.766 1 96.56 203 LYS A N 1
ATOM 1622 C CA . LYS A 1 203 ? 4.891 2.863 -18.203 1 96.56 203 LYS A CA 1
ATOM 1623 C C . LYS A 1 203 ? 5.535 4.141 -18.734 1 96.56 203 LYS A C 1
ATOM 1625 O O . LYS A 1 203 ? 5.199 5.242 -18.281 1 96.56 203 LYS A O 1
ATOM 1630 N N . LYS A 1 204 ? 6.363 3.941 -19.641 1 94.56 204 LYS A N 1
ATOM 1631 C CA . LYS A 1 204 ? 7.039 5.09 -20.234 1 94.56 204 LYS A CA 1
ATOM 1632 C C . LYS A 1 204 ? 6.168 5.75 -21.297 1 94.56 204 LYS A C 1
ATOM 1634 O O . LYS A 1 204 ? 5.625 5.07 -22.172 1 94.56 204 LYS A O 1
ATOM 1639 N N . ASN A 1 205 ? 6.027 7.027 -21.078 1 89.56 205 ASN A N 1
ATOM 1640 C CA . ASN A 1 205 ? 5.449 7.793 -22.188 1 89.56 205 ASN A CA 1
ATOM 1641 C C . ASN A 1 205 ? 6.453 7.996 -23.312 1 89.56 205 ASN A C 1
ATOM 1643 O O . ASN A 1 205 ? 7.465 8.68 -23.141 1 89.56 205 ASN A O 1
ATOM 1647 N N . LYS A 1 206 ? 6.152 7.48 -24.391 1 88.31 206 LYS A N 1
ATOM 1648 C CA . LYS A 1 206 ? 7.102 7.492 -25.5 1 88.31 206 LYS A CA 1
ATOM 1649 C C . LYS A 1 206 ? 7.344 8.914 -26 1 88.31 206 LYS A C 1
ATOM 1651 O O . LYS A 1 206 ? 8.422 9.227 -26.5 1 88.31 206 LYS A O 1
ATOM 1656 N N . LYS A 1 207 ? 6.426 9.758 -25.875 1 88.88 207 LYS A N 1
ATOM 1657 C CA . LYS A 1 207 ? 6.527 11.133 -26.359 1 88.88 207 LYS A CA 1
ATOM 1658 C C . LYS A 1 207 ? 7.32 12 -25.391 1 88.88 207 LYS A C 1
ATOM 1660 O O . LYS A 1 207 ? 8.211 12.742 -25.797 1 88.88 207 LYS A O 1
ATOM 1665 N N . THR A 1 208 ? 7.109 11.922 -24.109 1 85.62 208 THR A N 1
ATOM 1666 C CA . THR A 1 208 ? 7.711 12.805 -23.125 1 85.62 208 THR A CA 1
ATOM 1667 C C . THR A 1 208 ? 8.914 12.141 -22.453 1 85.62 208 THR A C 1
ATOM 1669 O O . THR A 1 208 ? 9.766 12.82 -21.875 1 85.62 208 THR A O 1
ATOM 1672 N N . GLY A 1 209 ? 8.938 10.805 -22.547 1 88.38 209 GLY A N 1
ATOM 1673 C CA . GLY A 1 209 ? 9.992 10.055 -21.891 1 88.38 209 GLY A CA 1
ATOM 1674 C C . GLY A 1 209 ? 9.766 9.875 -20.406 1 88.38 209 GLY A C 1
ATOM 1675 O O . GLY A 1 209 ? 10.547 9.211 -19.719 1 88.38 209 GLY A O 1
ATOM 1676 N N . GLU A 1 210 ? 8.75 10.406 -19.969 1 90.19 210 GLU A N 1
ATOM 1677 C CA . GLU A 1 210 ? 8.438 10.336 -18.531 1 90.19 210 GLU A CA 1
ATOM 1678 C C . GLU A 1 210 ? 7.684 9.055 -18.203 1 90.19 210 GLU A C 1
ATOM 1680 O O . GLU A 1 210 ? 7.008 8.477 -19.062 1 90.19 210 GLU A O 1
ATOM 1685 N N . TYR A 1 211 ? 7.879 8.586 -17 1 96.56 211 TYR A N 1
ATOM 1686 C CA . TYR A 1 211 ? 7.176 7.395 -16.531 1 96.56 211 TYR A CA 1
ATOM 1687 C C . TYR A 1 211 ? 5.938 7.773 -15.727 1 96.56 211 TYR A C 1
ATOM 1689 O O . TYR A 1 211 ? 5.941 8.766 -14.992 1 96.56 211 TYR A O 1
ATOM 1697 N N . GLU A 1 212 ? 4.922 6.938 -15.938 1 97.31 212 GLU A N 1
ATOM 1698 C CA . GLU A 1 212 ? 3.67 7.117 -15.211 1 97.31 212 GLU A CA 1
ATOM 1699 C C . GLU A 1 212 ? 3.023 5.773 -14.883 1 97.31 212 GLU A C 1
ATOM 1701 O O . GLU A 1 212 ? 3.17 4.809 -15.641 1 97.31 212 GLU A O 1
ATOM 1706 N N . VAL A 1 213 ? 2.4 5.746 -13.766 1 98.25 213 VAL A N 1
ATOM 1707 C CA . VAL A 1 213 ? 1.555 4.605 -13.43 1 98.25 213 VAL A CA 1
ATOM 1708 C C . VAL A 1 213 ? 0.102 4.918 -13.781 1 98.25 213 VAL A C 1
ATOM 1710 O O . VAL A 1 213 ? -0.4 6 -13.461 1 98.25 213 VAL A O 1
ATOM 1713 N N . SER A 1 214 ? -0.548 3.998 -14.445 1 97.31 214 SER A N 1
ATOM 1714 C CA . SER A 1 214 ? -1.962 4.137 -14.781 1 97.31 214 SER A CA 1
ATOM 1715 C C . SER A 1 214 ? -2.664 2.783 -14.781 1 97.31 214 SER A C 1
ATOM 1717 O O . SER A 1 214 ? -2.139 1.807 -15.32 1 97.31 214 SER A O 1
ATOM 1719 N N . TYR A 1 215 ? -3.803 2.705 -14.164 1 98 215 TYR A N 1
ATOM 1720 C CA . TYR A 1 215 ? -4.594 1.479 -14.148 1 98 215 TYR A CA 1
ATOM 1721 C C . TYR A 1 215 ? -6.074 1.787 -13.953 1 98 215 TYR A C 1
ATOM 1723 O O . TYR A 1 215 ? -6.43 2.748 -13.266 1 98 215 TYR A O 1
ATOM 1731 N N . PRO A 1 216 ? -6.957 0.988 -14.586 1 97.69 216 PRO A N 1
ATOM 1732 C CA . PRO A 1 216 ? -8.391 1.16 -14.336 1 97.69 216 PRO A CA 1
ATOM 1733 C C . PRO A 1 216 ? -8.812 0.656 -12.953 1 97.69 216 PRO A C 1
ATOM 1735 O O . PRO A 1 216 ? -8.016 0.036 -12.25 1 97.69 216 PRO A O 1
ATOM 1738 N N . VAL A 1 217 ? -10.008 1.012 -12.578 1 98.5 217 VAL A N 1
ATOM 1739 C CA . VAL A 1 217 ? -10.602 0.476 -11.359 1 98.5 217 VAL A CA 1
ATOM 1740 C C . VAL A 1 217 ? -11.984 -0.095 -11.656 1 98.5 217 VAL A C 1
ATOM 1742 O O . VAL A 1 217 ? -12.625 0.304 -12.633 1 98.5 217 VAL A O 1
ATOM 1745 N N . ILE A 1 218 ? -12.367 -1.083 -10.875 1 97.88 218 ILE A N 1
ATOM 1746 C CA . ILE A 1 218 ? -13.727 -1.62 -10.93 1 97.88 218 ILE A CA 1
ATOM 1747 C C . ILE A 1 218 ? -14.617 -0.871 -9.945 1 97.88 218 ILE A C 1
ATOM 1749 O O . ILE A 1 218 ? -14.281 -0.748 -8.766 1 97.88 218 ILE A O 1
ATOM 1753 N N . GLY A 1 219 ? -15.75 -0.412 -10.445 1 95.25 219 GLY A N 1
ATOM 1754 C CA . GLY A 1 219 ? -16.703 0.277 -9.578 1 95.25 219 GLY A CA 1
ATOM 1755 C C . GLY A 1 219 ? -16.375 1.747 -9.391 1 95.25 219 GLY A C 1
ATOM 1756 O O . GLY A 1 219 ? -15.617 2.326 -10.18 1 95.25 219 GLY A O 1
ATOM 1757 N N . ASN A 1 220 ? -17.016 2.307 -8.352 1 94.56 220 ASN A N 1
ATOM 1758 C CA . ASN A 1 220 ? -16.906 3.742 -8.117 1 94.56 220 ASN A CA 1
ATOM 1759 C C . ASN A 1 220 ? -16.203 4.047 -6.801 1 94.56 220 ASN A C 1
ATOM 1761 O O . ASN A 1 220 ? -16.406 3.346 -5.805 1 94.56 220 ASN A O 1
ATOM 1765 N N . PRO A 1 221 ? -15.344 5.145 -6.891 1 94.56 221 PRO A N 1
ATOM 1766 C CA . PRO A 1 221 ? -14.797 5.602 -5.609 1 94.56 221 PRO A CA 1
ATOM 1767 C C . PRO A 1 221 ? -15.883 6.051 -4.633 1 94.56 221 PRO A C 1
ATOM 1769 O O . PRO A 1 221 ? -16.922 6.555 -5.051 1 94.56 221 PRO A O 1
ATOM 1772 N N . PRO A 1 222 ? -15.703 5.805 -3.309 1 96.25 222 PRO A N 1
ATOM 1773 C CA . PRO A 1 222 ? -14.469 5.402 -2.641 1 96.25 222 PRO A CA 1
ATOM 1774 C C . PRO A 1 222 ? -14.336 3.885 -2.504 1 96.25 222 PRO A C 1
ATOM 1776 O O . PRO A 1 222 ? -13.438 3.398 -1.816 1 96.25 222 PRO A O 1
ATOM 1779 N N . ASP A 1 223 ? -15.156 3.088 -3.146 1 96 223 ASP A N 1
ATOM 1780 C CA . ASP A 1 223 ? -15.164 1.639 -2.979 1 96 223 ASP A CA 1
ATOM 1781 C C . ASP A 1 223 ? -14.57 0.94 -4.199 1 96 223 ASP A C 1
ATOM 1783 O O . ASP A 1 223 ? -14.828 -0.243 -4.43 1 96 223 ASP A O 1
ATOM 1787 N N . ALA A 1 224 ? -13.812 1.626 -4.902 1 97.38 224 ALA A N 1
ATOM 1788 C CA . ALA A 1 224 ? -13.273 1.096 -6.152 1 97.38 224 ALA A CA 1
ATOM 1789 C C . ALA A 1 224 ? -12.211 0.031 -5.887 1 97.38 224 ALA A C 1
ATOM 1791 O O . ALA A 1 224 ? -11.508 0.087 -4.875 1 97.38 224 ALA A O 1
ATOM 1792 N N . ILE A 1 225 ? -12.141 -0.96 -6.797 1 98.75 225 ILE A N 1
ATOM 1793 C CA . ILE A 1 225 ? -11.133 -2.02 -6.754 1 98.75 225 ILE A CA 1
ATOM 1794 C C . ILE A 1 225 ? -10.086 -1.782 -7.836 1 98.75 225 ILE A C 1
ATOM 1796 O O . ILE A 1 225 ? -10.414 -1.705 -9.023 1 98.75 225 ILE A O 1
ATOM 1800 N N . ALA A 1 226 ? -8.844 -1.689 -7.469 1 98.88 226 ALA A N 1
ATOM 1801 C CA . ALA A 1 226 ? -7.777 -1.453 -8.438 1 98.88 226 ALA A CA 1
ATOM 1802 C C . ALA A 1 226 ? -7.57 -2.672 -9.336 1 98.88 226 ALA A C 1
ATOM 1804 O O . ALA A 1 226 ? -7.613 -3.811 -8.859 1 98.88 226 ALA A O 1
ATOM 1805 N N . VAL A 1 227 ? -7.332 -2.414 -10.578 1 98.94 227 VAL A N 1
ATOM 1806 C CA . VAL A 1 227 ? -6.953 -3.473 -11.508 1 98.94 227 VAL A CA 1
ATOM 1807 C C . VAL A 1 227 ? -5.445 -3.449 -11.734 1 98.94 227 VAL A C 1
ATOM 1809 O O . VAL A 1 227 ? -4.914 -2.502 -12.32 1 98.94 227 VAL A O 1
ATOM 1812 N N . PRO A 1 228 ? -4.801 -4.516 -11.305 1 98.94 228 PRO A N 1
ATOM 1813 C CA . PRO A 1 228 ? -3.342 -4.52 -11.445 1 98.94 228 PRO A CA 1
ATOM 1814 C C . PRO A 1 228 ? -2.891 -4.457 -12.906 1 98.94 228 PRO A C 1
ATOM 1816 O O . PRO A 1 228 ? -3.514 -5.07 -13.773 1 98.94 228 PRO A O 1
ATOM 1819 N N . THR A 1 229 ? -1.753 -3.793 -13.125 1 98.88 229 THR A N 1
ATOM 1820 C CA . THR A 1 229 ? -1.184 -3.764 -14.469 1 98.88 229 THR A CA 1
ATOM 1821 C C . THR A 1 229 ? -0.471 -5.074 -14.781 1 98.88 229 THR A C 1
ATOM 1823 O O . THR A 1 229 ? -0.385 -5.48 -15.945 1 98.88 229 THR A O 1
ATOM 1826 N N . HIS A 1 230 ? 0.067 -5.629 -13.828 1 98.94 230 HIS A N 1
ATOM 1827 C CA . HIS A 1 230 ? 0.844 -6.859 -13.93 1 98.94 230 HIS A CA 1
ATOM 1828 C C . HIS A 1 230 ? 0.633 -7.75 -12.711 1 98.94 230 HIS A C 1
ATOM 1830 O O . HIS A 1 230 ? 0.042 -7.316 -11.711 1 98.94 230 HIS A O 1
ATOM 1836 N N . PHE A 1 231 ? 1.101 -8.953 -12.828 1 98.94 231 PHE A N 1
ATOM 1837 C CA . PHE A 1 231 ? 1.218 -9.875 -11.711 1 98.94 231 PHE A CA 1
ATOM 1838 C C . PHE A 1 231 ? 2.619 -10.469 -11.641 1 98.94 231 PHE A C 1
ATOM 1840 O O . PHE A 1 231 ? 3.301 -10.586 -12.664 1 98.94 231 PHE A O 1
ATOM 1847 N N . PHE A 1 232 ? 3.006 -10.781 -10.406 1 98.94 232 PHE A N 1
ATOM 1848 C CA . PHE A 1 232 ? 4.27 -11.492 -10.266 1 98.94 232 PHE A CA 1
ATOM 1849 C C . PHE A 1 232 ? 4.055 -12.867 -9.656 1 98.94 232 PHE A C 1
ATOM 1851 O O . PHE A 1 232 ? 3.039 -13.109 -8.992 1 98.94 232 PHE A O 1
ATOM 1858 N N . LYS A 1 233 ? 4.918 -13.734 -9.938 1 98.88 233 LYS A N 1
ATOM 1859 C CA . LYS A 1 233 ? 5.098 -15.023 -9.281 1 98.88 233 LYS A CA 1
ATOM 1860 C C . LYS A 1 233 ? 6.57 -15.281 -8.961 1 98.88 233 LYS A C 1
ATOM 1862 O O . LYS A 1 233 ? 7.418 -15.227 -9.852 1 98.88 233 LYS A O 1
ATOM 1867 N N . VAL A 1 234 ? 6.859 -15.484 -7.727 1 98.88 234 VAL A N 1
ATOM 1868 C CA . VAL A 1 234 ? 8.195 -15.836 -7.246 1 98.88 234 VAL A CA 1
ATOM 1869 C C . VAL A 1 234 ? 8.188 -17.25 -6.688 1 98.88 234 VAL A C 1
ATOM 1871 O O . VAL A 1 234 ? 7.305 -17.609 -5.902 1 98.88 234 VAL A O 1
ATOM 1874 N N . VAL A 1 235 ? 9.211 -18.031 -7.09 1 98.75 235 VAL A N 1
ATOM 1875 C CA . VAL A 1 235 ? 9.227 -19.422 -6.684 1 98.75 235 VAL A CA 1
ATOM 1876 C C . VAL A 1 235 ? 10.586 -19.781 -6.094 1 98.75 235 VAL A C 1
ATOM 1878 O O . VAL A 1 235 ? 11.625 -19.344 -6.59 1 98.75 235 VAL A O 1
ATOM 1881 N N . LEU A 1 236 ? 10.57 -20.453 -4.996 1 98.69 236 LEU A N 1
ATOM 1882 C CA . LEU A 1 236 ? 11.727 -21.078 -4.355 1 98.69 236 LEU A CA 1
ATOM 1883 C C . LEU A 1 236 ? 11.539 -22.578 -4.227 1 98.69 236 LEU A C 1
ATOM 1885 O O . LEU A 1 236 ? 10.562 -23.031 -3.633 1 98.69 236 LEU A O 1
ATOM 1889 N N . GLY A 1 237 ? 12.461 -23.359 -4.812 1 98.38 237 GLY A N 1
ATOM 1890 C CA . GLY A 1 237 ? 12.438 -24.812 -4.711 1 98.38 237 GLY A CA 1
ATOM 1891 C C . GLY A 1 237 ? 13.555 -25.375 -3.852 1 98.38 237 GLY A C 1
ATOM 1892 O O . GLY A 1 237 ? 14.711 -24.969 -3.988 1 98.38 237 GLY A O 1
ATOM 1893 N N . GLU A 1 238 ? 13.148 -26.203 -2.947 1 98 238 GLU A N 1
ATOM 1894 C CA . GLU A 1 238 ? 14.133 -27.031 -2.26 1 98 238 GLU A CA 1
ATOM 1895 C C . GLU A 1 238 ? 14.5 -28.266 -3.1 1 98 238 GLU A C 1
ATOM 1897 O O . GLU A 1 238 ? 13.656 -29.125 -3.35 1 98 238 GLU A O 1
ATOM 1902 N N . LYS A 1 239 ? 15.703 -28.266 -3.443 1 96.5 239 LYS A N 1
ATOM 1903 C CA . LYS A 1 239 ? 16.125 -29.406 -4.258 1 96.5 239 LYS A CA 1
ATOM 1904 C C . LYS A 1 239 ? 16.078 -30.703 -3.461 1 96.5 239 LYS A C 1
ATOM 1906 O O . LYS A 1 239 ? 16.203 -30.688 -2.234 1 96.5 239 LYS A O 1
ATOM 1911 N N . ARG A 1 240 ? 16.016 -31.781 -4.191 1 95.06 240 ARG A N 1
ATOM 1912 C CA . ARG A 1 240 ? 15.914 -33.094 -3.557 1 95.06 240 ARG A CA 1
ATOM 1913 C C . ARG A 1 240 ? 17.172 -33.406 -2.752 1 95.06 240 ARG A C 1
ATOM 1915 O O . ARG A 1 240 ? 18.281 -33.094 -3.188 1 95.06 240 ARG A O 1
ATOM 1922 N N . GLY A 1 241 ? 16.984 -33.938 -1.559 1 92.69 241 GLY A N 1
ATOM 1923 C CA . GLY A 1 241 ? 18.094 -34.438 -0.738 1 92.69 241 GLY A CA 1
ATOM 1924 C C . GLY A 1 241 ? 18.906 -33.312 -0.108 1 92.69 241 GLY A C 1
ATOM 1925 O O . GLY A 1 241 ? 20.094 -33.5 0.183 1 92.69 241 GLY A O 1
ATOM 1926 N N . GLY A 1 242 ? 18.359 -32.156 -0.015 1 88.44 242 GLY A N 1
ATOM 1927 C CA . GLY A 1 242 ? 19.062 -31.078 0.637 1 88.44 242 GLY A CA 1
ATOM 1928 C C . GLY A 1 242 ? 20.156 -30.469 -0.217 1 88.44 242 GLY A C 1
ATOM 1929 O O . GLY A 1 242 ? 21.125 -29.938 0.309 1 88.44 242 GLY A O 1
ATOM 1930 N N . ASN A 1 243 ? 20.016 -30.578 -1.47 1 91.25 243 ASN A N 1
ATOM 1931 C CA . ASN A 1 243 ? 21.062 -30.156 -2.402 1 91.25 243 ASN A CA 1
ATOM 1932 C C . ASN A 1 243 ? 20.938 -28.688 -2.766 1 91.25 243 ASN A C 1
ATOM 1934 O O . ASN A 1 243 ? 21.25 -28.281 -3.893 1 91.25 243 ASN A O 1
ATOM 1938 N N . GLY A 1 244 ? 20.344 -27.906 -1.936 1 96.12 244 GLY A N 1
ATOM 1939 C CA . GLY A 1 244 ? 20.328 -26.469 -2.152 1 96.12 244 GLY A CA 1
ATOM 1940 C C . GLY A 1 244 ? 18.969 -25.969 -2.615 1 96.12 244 GLY A C 1
ATOM 1941 O O . GLY A 1 244 ? 17.938 -26.609 -2.385 1 96.12 244 GLY A O 1
ATOM 1942 N N . PHE A 1 245 ? 19.047 -24.688 -3.156 1 98.06 245 PHE A N 1
ATOM 1943 C CA . PHE A 1 245 ? 17.828 -23.984 -3.52 1 98.06 245 PHE A CA 1
ATOM 1944 C C . PHE A 1 245 ? 17.891 -23.5 -4.961 1 98.06 245 PHE A C 1
ATOM 1946 O O . PHE A 1 245 ? 18.969 -23.172 -5.469 1 98.06 245 PHE A O 1
ATOM 1953 N N . ALA A 1 246 ? 16.734 -23.562 -5.633 1 98.12 246 ALA A N 1
ATOM 1954 C CA . ALA A 1 246 ? 16.531 -22.906 -6.922 1 98.12 246 ALA A CA 1
ATOM 1955 C C . ALA A 1 246 ? 15.438 -21.844 -6.832 1 98.12 246 ALA A C 1
ATOM 1957 O O . ALA A 1 246 ? 14.445 -22.031 -6.125 1 98.12 246 ALA A O 1
ATOM 1958 N N . THR A 1 247 ? 15.633 -20.719 -7.535 1 98.44 247 THR A N 1
ATOM 1959 C CA . THR A 1 247 ? 14.656 -19.641 -7.453 1 98.44 247 THR A CA 1
ATOM 1960 C C . THR A 1 247 ? 14.43 -19.016 -8.82 1 98.44 247 THR A C 1
ATOM 1962 O O . THR A 1 247 ? 15.258 -19.156 -9.727 1 98.44 247 THR A O 1
ATOM 1965 N N . ALA A 1 248 ? 13.266 -18.438 -9.016 1 98.56 248 ALA A N 1
ATOM 1966 C CA . ALA A 1 248 ? 12.938 -17.656 -10.195 1 98.56 248 ALA A CA 1
ATOM 1967 C C . ALA A 1 248 ? 11.805 -16.672 -9.898 1 98.56 248 ALA A C 1
ATOM 1969 O O . ALA A 1 248 ? 11.008 -16.891 -8.984 1 98.56 248 ALA A O 1
ATOM 1970 N N . GLY A 1 249 ? 11.836 -15.578 -10.555 1 98.75 249 GLY A N 1
ATOM 1971 C CA . GLY A 1 249 ? 10.75 -14.617 -10.539 1 98.75 249 GLY A CA 1
ATOM 1972 C C . GLY A 1 249 ? 10.211 -14.305 -11.93 1 98.75 249 GLY A C 1
ATOM 1973 O O . GLY A 1 249 ? 10.969 -14.312 -12.906 1 98.75 249 GLY A O 1
ATOM 1974 N N . PHE A 1 250 ? 8.93 -14.047 -11.984 1 98.88 250 PHE A N 1
ATOM 1975 C CA . PHE A 1 250 ? 8.266 -13.727 -13.242 1 98.88 250 PHE A CA 1
ATOM 1976 C C . PHE A 1 250 ? 7.344 -12.523 -13.078 1 98.88 250 PHE A C 1
ATOM 1978 O O . PHE A 1 250 ? 6.695 -12.367 -12.039 1 98.88 250 PHE A O 1
ATOM 1985 N N . ILE A 1 251 ? 7.305 -11.664 -14.031 1 98.88 251 ILE A N 1
ATOM 1986 C CA . ILE A 1 251 ? 6.344 -10.57 -14.133 1 98.88 251 ILE A CA 1
ATOM 1987 C C . ILE A 1 251 ? 5.531 -10.719 -15.414 1 98.88 251 ILE A C 1
ATOM 1989 O O . ILE A 1 251 ? 6.094 -10.727 -16.516 1 98.88 251 ILE A O 1
ATOM 1993 N N . LEU A 1 252 ? 4.258 -10.836 -15.258 1 98.88 252 LEU A N 1
ATOM 1994 C CA . LEU A 1 252 ? 3.379 -10.992 -16.406 1 98.88 252 LEU A CA 1
ATOM 1995 C C . LEU A 1 252 ? 2.398 -9.828 -16.5 1 98.88 252 LEU A C 1
ATOM 1997 O O . LEU A 1 252 ? 1.786 -9.445 -15.508 1 98.88 252 LEU A O 1
ATOM 2001 N N . PRO A 1 253 ? 2.227 -9.281 -17.703 1 98.88 253 PRO A N 1
ATOM 2002 C CA . PRO A 1 253 ? 1.211 -8.234 -17.859 1 98.88 253 PRO A CA 1
ATOM 2003 C C . PRO A 1 253 ? -0.213 -8.781 -17.766 1 98.88 253 PRO A C 1
ATOM 2005 O O . PRO A 1 253 ? -0.489 -9.891 -18.234 1 98.88 253 PRO A O 1
ATOM 2008 N N . ASN A 1 254 ? -1.07 -8.047 -17.125 1 98.88 254 ASN A N 1
ATOM 2009 C CA . ASN A 1 254 ? -2.484 -8.391 -17.031 1 98.88 254 ASN A CA 1
ATOM 2010 C C . ASN A 1 254 ? -3.213 -8.156 -18.344 1 98.88 254 ASN A C 1
ATOM 2012 O O . ASN A 1 254 ? -4.074 -7.285 -18.438 1 98.88 254 ASN A O 1
ATOM 2016 N N . ARG A 1 255 ? -2.92 -8.984 -19.234 1 98.69 255 ARG A N 1
ATOM 2017 C CA . ARG A 1 255 ? -3.492 -8.961 -20.578 1 98.69 255 ARG A CA 1
ATOM 2018 C C . ARG A 1 255 ? -3.438 -10.344 -21.219 1 98.69 255 ARG A C 1
ATOM 2020 O O . ARG A 1 255 ? -2.773 -11.25 -20.703 1 98.69 255 ARG A O 1
ATOM 2027 N N . ALA A 1 256 ? -4.145 -10.453 -22.328 1 98.62 256 ALA A N 1
ATOM 2028 C CA . ALA A 1 256 ? -4.043 -11.703 -23.078 1 98.62 256 ALA A CA 1
ATOM 2029 C C . ALA A 1 256 ? -2.611 -11.953 -23.531 1 98.62 256 ALA A C 1
ATOM 2031 O O . ALA A 1 256 ? -1.958 -11.047 -24.062 1 98.62 256 ALA A O 1
ATOM 2032 N N . ILE A 1 257 ? -2.152 -13.141 -23.312 1 98.31 257 ILE A N 1
ATOM 2033 C CA . ILE A 1 257 ? -0.814 -13.562 -23.719 1 98.31 257 ILE A CA 1
ATOM 2034 C C . ILE A 1 257 ? -0.909 -14.773 -24.641 1 98.31 257 ILE A C 1
ATOM 2036 O O . ILE A 1 257 ? -1.588 -15.75 -24.328 1 98.31 257 ILE A O 1
ATOM 2040 N N . PRO A 1 258 ? -0.23 -14.688 -25.781 1 96.94 258 PRO A N 1
ATOM 2041 C CA . PRO A 1 258 ? -0.254 -15.844 -26.688 1 96.94 258 PRO A CA 1
ATOM 2042 C C . PRO A 1 258 ? 0.26 -17.109 -26.031 1 96.94 258 PRO A C 1
ATOM 2044 O O . PRO A 1 258 ? 1.217 -17.062 -25.25 1 96.94 258 PRO A O 1
ATOM 2047 N N . GLU A 1 259 ? -0.283 -18.188 -26.406 1 93.75 259 GLU A N 1
ATOM 2048 C CA . GLU A 1 259 ? 0.021 -19.484 -25.797 1 93.75 259 GLU A CA 1
ATOM 2049 C C . GLU A 1 259 ? 1.477 -19.875 -26.031 1 93.75 259 GLU A C 1
ATOM 2051 O O . GLU A 1 259 ? 2.086 -20.547 -25.203 1 93.75 259 GLU A O 1
ATOM 2056 N N . ASN A 1 260 ? 1.988 -19.438 -27.156 1 93.44 260 ASN A N 1
ATOM 2057 C CA . ASN A 1 260 ? 3.326 -19.891 -27.547 1 93.44 260 ASN A CA 1
ATOM 2058 C C . ASN A 1 260 ? 4.402 -18.953 -27 1 93.44 260 ASN A C 1
ATOM 2060 O O . ASN A 1 260 ? 5.59 -19.141 -27.25 1 93.44 260 ASN A O 1
ATOM 2064 N N . LYS A 1 261 ? 4 -17.938 -26.281 1 95.94 261 LYS A N 1
ATOM 2065 C CA . LYS A 1 261 ? 4.988 -17.062 -25.672 1 95.94 261 LYS A CA 1
ATOM 2066 C C . LYS A 1 261 ? 5.832 -17.797 -24.641 1 95.94 261 LYS A C 1
ATOM 2068 O O . LYS A 1 261 ? 5.301 -18.562 -23.828 1 95.94 261 LYS A O 1
ATOM 2073 N N . ASN A 1 262 ? 7.16 -17.578 -24.703 1 95.81 262 ASN A N 1
ATOM 2074 C CA . ASN A 1 262 ? 8.07 -18.234 -23.781 1 95.81 262 ASN A CA 1
ATOM 2075 C C . ASN A 1 262 ? 8.016 -17.625 -22.391 1 95.81 262 ASN A C 1
ATOM 2077 O O . ASN A 1 262 ? 8.094 -16.391 -22.25 1 95.81 262 ASN A O 1
ATOM 2081 N N . LEU A 1 263 ? 7.902 -18.438 -21.406 1 97.31 263 LEU A N 1
ATOM 2082 C CA . LEU A 1 263 ? 7.828 -17.953 -20.031 1 97.31 263 LEU A CA 1
ATOM 2083 C C . LEU A 1 263 ? 9.078 -17.172 -19.672 1 97.31 263 LEU A C 1
ATOM 2085 O O . LEU A 1 263 ? 9.008 -16.203 -18.906 1 97.31 263 LEU A O 1
ATOM 2089 N N . ARG A 1 264 ? 10.195 -17.578 -20.188 1 96.69 264 ARG A N 1
ATOM 2090 C CA . ARG A 1 264 ? 11.469 -16.938 -19.859 1 96.69 264 ARG A CA 1
ATOM 2091 C C . ARG A 1 264 ? 11.453 -15.469 -20.266 1 96.69 264 ARG A C 1
ATOM 2093 O O . ARG A 1 264 ? 12.195 -14.656 -19.703 1 96.69 264 ARG A O 1
ATOM 2100 N N . ASP A 1 265 ? 10.602 -15.141 -21.219 1 97.06 265 ASP A N 1
ATOM 2101 C CA . ASP A 1 265 ? 10.484 -13.742 -21.641 1 97.06 265 ASP A CA 1
ATOM 2102 C C . ASP A 1 265 ? 9.93 -12.875 -20.5 1 97.06 265 ASP A C 1
ATOM 2104 O O . ASP A 1 265 ? 10.062 -11.656 -20.531 1 97.06 265 ASP A O 1
ATOM 2108 N N . PHE A 1 266 ? 9.336 -13.523 -19.547 1 98.5 266 PHE A N 1
ATOM 2109 C CA . PHE A 1 266 ? 8.719 -12.797 -18.453 1 98.5 266 PHE A CA 1
ATOM 2110 C C . PHE A 1 266 ? 9.562 -12.906 -17.188 1 98.5 266 PHE A C 1
ATOM 2112 O O . PHE A 1 266 ? 9.172 -12.406 -16.125 1 98.5 266 PHE A O 1
ATOM 2119 N N . GLN A 1 267 ? 10.648 -13.602 -17.266 1 98.31 267 GLN A N 1
ATOM 2120 C CA . GLN A 1 267 ? 11.5 -13.773 -16.094 1 98.31 267 GLN A CA 1
ATOM 2121 C C . GLN A 1 267 ? 12.109 -12.445 -15.648 1 98.31 267 GLN A C 1
ATOM 2123 O O . GLN A 1 267 ? 12.508 -11.633 -16.484 1 98.31 267 GLN A O 1
ATOM 2128 N N . ALA A 1 268 ? 12.156 -12.211 -14.375 1 98.44 268 ALA A N 1
ATOM 2129 C CA . ALA A 1 268 ? 12.766 -11.016 -13.789 1 98.44 268 ALA A CA 1
ATOM 2130 C C . ALA A 1 268 ? 13.531 -11.359 -12.516 1 98.44 268 ALA A C 1
ATOM 2132 O O . ALA A 1 268 ? 13.141 -12.266 -11.773 1 98.44 268 ALA A O 1
ATOM 2133 N N . PRO A 1 269 ? 14.617 -10.609 -12.32 1 97.94 269 PRO A N 1
ATOM 2134 C CA . PRO A 1 269 ? 15.312 -10.805 -11.047 1 97.94 269 PRO A CA 1
ATOM 2135 C C . PRO A 1 269 ? 14.422 -10.539 -9.836 1 97.94 269 PRO A C 1
ATOM 2137 O O . PRO A 1 269 ? 13.594 -9.617 -9.867 1 97.94 269 PRO A O 1
ATOM 2140 N N . LEU A 1 270 ? 14.609 -11.336 -8.797 1 98.12 270 LEU A N 1
ATOM 2141 C CA . LEU A 1 270 ? 13.797 -11.188 -7.598 1 98.12 270 LEU A CA 1
ATOM 2142 C C . LEU A 1 270 ? 13.906 -9.773 -7.039 1 98.12 270 LEU A C 1
ATOM 2144 O O . LEU A 1 270 ? 12.914 -9.203 -6.574 1 98.12 270 LEU A O 1
ATOM 2148 N N . GLU A 1 271 ? 15.086 -9.188 -7.102 1 97.38 271 GLU A N 1
ATOM 2149 C CA . GLU A 1 271 ? 15.32 -7.852 -6.555 1 97.38 271 GLU A CA 1
ATOM 2150 C C . GLU A 1 271 ? 14.453 -6.809 -7.25 1 97.38 271 GLU A C 1
ATOM 2152 O O . GLU A 1 271 ? 13.992 -5.855 -6.621 1 97.38 271 GLU A O 1
ATOM 2157 N N . ILE A 1 272 ? 14.242 -6.992 -8.5 1 98.44 272 ILE A N 1
ATOM 2158 C CA . ILE A 1 272 ? 13.414 -6.066 -9.273 1 98.44 272 ILE A CA 1
ATOM 2159 C C . ILE A 1 272 ? 11.961 -6.195 -8.828 1 98.44 272 ILE A C 1
ATOM 2161 O O . ILE A 1 272 ? 11.273 -5.188 -8.641 1 98.44 272 ILE A O 1
ATOM 2165 N N . ILE A 1 273 ? 11.531 -7.406 -8.648 1 98.81 273 ILE A N 1
ATOM 2166 C CA . ILE A 1 273 ? 10.164 -7.637 -8.203 1 98.81 273 ILE A CA 1
ATOM 2167 C C . ILE A 1 273 ? 9.984 -7.082 -6.789 1 98.81 273 ILE A C 1
ATOM 2169 O O . ILE A 1 273 ? 8.961 -6.453 -6.488 1 98.81 273 ILE A O 1
ATOM 2173 N N . GLU A 1 274 ? 10.961 -7.309 -5.934 1 98.69 274 GLU A N 1
ATOM 2174 C CA . GLU A 1 274 ? 10.914 -6.77 -4.578 1 98.69 274 GLU A CA 1
ATOM 2175 C C . GLU A 1 274 ? 10.727 -5.258 -4.594 1 98.69 274 GLU A C 1
ATOM 2177 O O . GLU A 1 274 ? 9.844 -4.73 -3.912 1 98.69 274 GLU A O 1
ATOM 2182 N N . LYS A 1 275 ? 11.523 -4.598 -5.352 1 98.44 275 LYS A N 1
ATOM 2183 C CA . LYS A 1 275 ? 11.5 -3.139 -5.402 1 98.44 275 LYS A CA 1
ATOM 2184 C C . LYS A 1 275 ? 10.156 -2.633 -5.918 1 98.44 275 LYS A C 1
ATOM 2186 O O . LYS A 1 275 ? 9.586 -1.686 -5.371 1 98.44 275 LYS A O 1
ATOM 2191 N N . GLN A 1 276 ? 9.609 -3.305 -6.895 1 98.31 276 GLN A N 1
ATOM 2192 C CA . GLN A 1 276 ? 8.383 -2.844 -7.539 1 98.31 276 GLN A CA 1
ATOM 2193 C C . GLN A 1 276 ? 7.156 -3.188 -6.703 1 98.31 276 GLN A C 1
ATOM 2195 O O . GLN A 1 276 ? 6.156 -2.469 -6.734 1 98.31 276 GLN A O 1
ATOM 2200 N N . ALA A 1 277 ? 7.281 -4.223 -5.949 1 98.69 277 ALA A N 1
ATOM 2201 C CA . ALA A 1 277 ? 6.16 -4.66 -5.121 1 98.69 277 ALA A CA 1
ATOM 2202 C C . ALA A 1 277 ? 6.254 -4.066 -3.717 1 98.69 277 ALA A C 1
ATOM 2204 O O . ALA A 1 277 ? 5.27 -4.055 -2.977 1 98.69 277 ALA A O 1
ATOM 2205 N N . GLY A 1 278 ? 7.441 -3.637 -3.355 1 98.44 278 GLY A N 1
ATOM 2206 C CA . GLY A 1 278 ? 7.66 -3.211 -1.983 1 98.44 278 GLY A CA 1
ATOM 2207 C C . GLY A 1 278 ? 7.656 -4.359 -0.993 1 98.44 278 GLY A C 1
ATOM 2208 O O . GLY A 1 278 ? 7.121 -4.23 0.11 1 98.44 278 GLY A O 1
ATOM 2209 N N . LEU A 1 279 ? 8.172 -5.484 -1.399 1 98.62 279 LEU A N 1
ATOM 2210 C CA . LEU A 1 279 ? 8.172 -6.711 -0.607 1 98.62 279 LEU A CA 1
ATOM 2211 C C . LEU A 1 279 ? 9.586 -7.258 -0.452 1 98.62 279 LEU A C 1
ATOM 2213 O O . LEU A 1 279 ? 10.492 -6.867 -1.189 1 98.62 279 LEU A O 1
ATOM 2217 N N . LEU A 1 280 ? 9.805 -8.102 0.535 1 97.94 280 LEU A N 1
ATOM 2218 C CA . LEU A 1 280 ? 11.047 -8.836 0.735 1 97.94 280 LEU A CA 1
ATOM 2219 C C . LEU A 1 280 ? 10.805 -10.344 0.645 1 97.94 280 LEU A C 1
ATOM 2221 O O . LEU A 1 280 ? 9.953 -10.883 1.35 1 97.94 280 LEU A O 1
ATOM 2225 N N . PHE A 1 281 ? 11.609 -10.984 -0.189 1 98.38 281 PHE A N 1
ATOM 2226 C CA . PHE A 1 281 ? 11.375 -12.406 -0.409 1 98.38 281 PHE A CA 1
ATOM 2227 C C . PHE A 1 281 ? 12.453 -13.242 0.267 1 98.38 281 PHE A C 1
ATOM 2229 O O . PHE A 1 281 ? 13.648 -12.953 0.136 1 98.38 281 PHE A O 1
ATOM 2236 N N . PHE A 1 282 ? 12.07 -14.234 1.001 1 98.06 282 PHE A N 1
ATOM 2237 C CA . PHE A 1 282 ? 12.93 -15.273 1.566 1 98.06 282 PHE A CA 1
ATOM 2238 C C . PHE A 1 282 ? 14.094 -14.656 2.33 1 98.06 282 PHE A C 1
ATOM 2240 O O . PHE A 1 282 ? 15.25 -15.023 2.115 1 98.06 282 PHE A O 1
ATOM 2247 N N . ASP A 1 283 ? 13.766 -13.758 3.174 1 95.38 283 ASP A N 1
ATOM 2248 C CA . ASP A 1 283 ? 14.789 -12.984 3.877 1 95.38 283 ASP A CA 1
ATOM 2249 C C . ASP A 1 283 ? 15.594 -13.875 4.816 1 95.38 283 ASP A C 1
ATOM 2251 O O . ASP A 1 283 ? 16.734 -13.562 5.148 1 95.38 283 ASP A O 1
ATOM 2255 N N . LYS A 1 284 ? 15.086 -15.008 5.242 1 96.12 284 LYS A N 1
ATOM 2256 C CA . LYS A 1 284 ? 15.797 -15.93 6.129 1 96.12 284 LYS A CA 1
ATOM 2257 C C . LYS A 1 284 ? 16.875 -16.703 5.367 1 96.12 284 LYS A C 1
ATOM 2259 O O . LYS A 1 284 ? 17.703 -17.375 5.977 1 96.12 284 LYS A O 1
ATOM 2264 N N . LEU A 1 285 ? 16.859 -16.625 4.086 1 97.06 285 LEU A N 1
ATOM 2265 C CA . LEU A 1 285 ? 17.859 -17.297 3.27 1 97.06 285 LEU A CA 1
ATOM 2266 C C . LEU A 1 285 ? 18.828 -16.281 2.658 1 97.06 285 LEU A C 1
ATOM 2268 O O . LEU A 1 285 ? 19.438 -16.562 1.625 1 97.06 285 LEU A O 1
ATOM 2272 N N . GLU A 1 286 ? 18.797 -15.148 3.205 1 91.75 286 GLU A N 1
ATOM 2273 C CA . GLU A 1 286 ? 19.766 -14.164 2.744 1 91.75 286 GLU A CA 1
ATOM 2274 C C . GLU A 1 286 ? 21.203 -14.703 2.818 1 91.75 286 GLU A C 1
ATOM 2276 O O . GLU A 1 286 ? 21.578 -15.328 3.814 1 91.75 286 GLU A O 1
ATOM 2281 N N . GLY A 1 287 ? 21.953 -14.508 1.805 1 91.88 287 GLY A N 1
ATOM 2282 C CA . GLY A 1 287 ? 23.344 -14.961 1.773 1 91.88 287 GLY A CA 1
ATOM 2283 C C . GLY A 1 287 ? 23.484 -16.406 1.323 1 91.88 287 GLY A C 1
ATOM 2284 O O . GLY A 1 287 ? 24.594 -16.875 1.079 1 91.88 287 GLY A O 1
ATOM 2285 N N . VAL A 1 288 ? 22.391 -17.141 1.229 1 95.25 288 VAL A N 1
ATOM 2286 C CA . VAL A 1 288 ? 22.422 -18.531 0.767 1 95.25 288 VAL A CA 1
ATOM 2287 C C . VAL A 1 288 ? 22.391 -18.562 -0.759 1 95.25 288 VAL A C 1
ATOM 2289 O O . VAL A 1 288 ? 21.578 -17.875 -1.388 1 95.25 288 VAL A O 1
ATOM 2292 N N . GLU A 1 289 ? 23.234 -19.359 -1.248 1 94.19 289 GLU A N 1
ATOM 2293 C CA . GLU A 1 289 ? 23.297 -19.469 -2.701 1 94.19 289 GLU A CA 1
ATOM 2294 C C . GLU A 1 289 ? 22.047 -20.156 -3.254 1 94.19 289 GLU A C 1
ATOM 2296 O O . GLU A 1 289 ? 21.578 -21.141 -2.688 1 94.19 289 GLU A O 1
ATOM 2301 N N . LYS A 1 290 ? 21.469 -19.594 -4.285 1 96.62 290 LYS A N 1
ATOM 2302 C CA . LYS A 1 290 ? 20.344 -20.141 -5.023 1 96.62 290 LYS A CA 1
ATOM 2303 C C . LYS A 1 290 ? 20.609 -20.172 -6.523 1 96.62 290 LYS A C 1
ATOM 2305 O O . LYS A 1 290 ? 21.125 -19.188 -7.082 1 96.62 290 LYS A O 1
ATOM 2310 N N . VAL A 1 291 ? 20.344 -21.297 -7.141 1 96.38 291 VAL A N 1
ATOM 2311 C CA . VAL A 1 291 ? 20.547 -21.375 -8.586 1 96.38 291 VAL A CA 1
ATOM 2312 C C . VAL A 1 291 ? 19.297 -20.859 -9.305 1 96.38 291 VAL A C 1
ATOM 2314 O O . VAL A 1 291 ? 18.219 -20.766 -8.703 1 96.38 291 VAL A O 1
ATOM 2317 N N . ASP A 1 292 ? 19.5 -20.531 -10.562 1 96.94 292 ASP A N 1
ATOM 2318 C CA . ASP A 1 292 ? 18.375 -20.125 -11.398 1 96.94 292 ASP A CA 1
ATOM 2319 C C . ASP A 1 292 ? 17.5 -21.328 -11.766 1 96.94 292 ASP A C 1
ATOM 2321 O O . ASP A 1 292 ? 17.938 -22.219 -12.492 1 96.94 292 ASP A O 1
ATOM 2325 N N . LEU A 1 293 ? 16.312 -21.25 -11.344 1 96.81 293 LEU A N 1
ATOM 2326 C CA . LEU A 1 293 ? 15.367 -22.344 -11.547 1 96.81 293 LEU A CA 1
ATOM 2327 C C . LEU A 1 293 ? 15.172 -22.609 -13.039 1 96.81 293 LEU A C 1
ATOM 2329 O O . LEU A 1 293 ? 15.062 -23.766 -13.453 1 96.81 293 LEU A O 1
ATOM 2333 N N . CYS A 1 294 ? 15.195 -21.547 -13.867 1 94.81 294 CYS A N 1
ATOM 2334 C CA . CYS A 1 294 ? 14.914 -21.703 -15.297 1 94.81 294 CYS A CA 1
ATOM 2335 C C . CYS A 1 294 ? 16.125 -22.266 -16.031 1 94.81 294 CYS A C 1
ATOM 2337 O O . CYS A 1 294 ? 16.016 -22.766 -17.156 1 94.81 294 CYS A O 1
ATOM 2339 N N . SER A 1 295 ? 17.234 -22.109 -15.469 1 92.31 295 SER A N 1
ATOM 2340 C CA . SER A 1 295 ? 18.406 -22.766 -16.031 1 92.31 295 SER A CA 1
ATOM 2341 C C . SER A 1 295 ? 18.359 -24.281 -15.82 1 92.31 295 SER A C 1
ATOM 2343 O O . SER A 1 295 ? 18.844 -25.047 -16.672 1 92.31 295 SER A O 1
ATOM 2345 N N . GLU A 1 296 ? 17.75 -24.641 -14.773 1 89.44 296 GLU A N 1
ATOM 2346 C CA . GLU A 1 296 ? 17.672 -26.062 -14.422 1 89.44 296 GLU A CA 1
ATOM 2347 C C . GLU A 1 296 ? 16.5 -26.734 -15.117 1 89.44 296 GLU A C 1
ATOM 2349 O O . GLU A 1 296 ? 16.594 -27.891 -15.547 1 89.44 296 GLU A O 1
ATOM 2354 N N . THR A 1 297 ? 15.352 -26.094 -15.258 1 88.25 297 THR A N 1
ATOM 2355 C CA . THR A 1 297 ? 14.117 -26.719 -15.703 1 88.25 297 THR A CA 1
ATOM 2356 C C . THR A 1 297 ? 13.75 -26.25 -17.109 1 88.25 297 THR A C 1
ATOM 2358 O O . THR A 1 297 ? 12.812 -26.766 -17.719 1 88.25 297 THR A O 1
ATOM 2361 N N . LYS A 1 298 ? 14.336 -25.312 -17.688 1 84.81 298 LYS A N 1
ATOM 2362 C CA . LYS A 1 298 ? 14.109 -24.688 -19 1 84.81 298 LYS A CA 1
ATOM 2363 C C . LYS A 1 298 ? 12.852 -23.812 -18.984 1 84.81 298 LYS A C 1
ATOM 2365 O O . LYS A 1 298 ? 12.609 -23.062 -19.922 1 84.81 298 LYS A O 1
ATOM 2370 N N . CYS A 1 299 ? 12.164 -23.891 -17.969 1 89.31 299 CYS A N 1
ATOM 2371 C CA . CYS A 1 299 ? 10.977 -23.062 -17.766 1 89.31 299 CYS A CA 1
ATOM 2372 C C . CYS A 1 299 ? 10.094 -23.062 -19 1 89.31 299 CYS A C 1
ATOM 2374 O O . CYS A 1 299 ? 9.609 -22.016 -19.422 1 89.31 299 CYS A O 1
ATOM 2376 N N . GLY A 1 300 ? 9.852 -24.203 -19.609 1 86.12 300 GLY A N 1
ATOM 2377 C CA . GLY A 1 300 ? 8.914 -24.406 -20.703 1 86.12 300 GLY A CA 1
ATOM 2378 C C . GLY A 1 300 ? 7.523 -24.781 -20.234 1 86.12 300 GLY A C 1
ATOM 2379 O O . GLY A 1 300 ? 7.363 -25.719 -19.438 1 86.12 300 GLY A O 1
ATOM 2380 N N . LEU A 1 301 ? 6.535 -23.938 -20.656 1 85.12 301 LEU A N 1
ATOM 2381 C CA . LEU A 1 301 ? 5.164 -24.25 -20.266 1 85.12 301 LEU A CA 1
ATOM 2382 C C . LEU A 1 301 ? 4.551 -25.297 -21.188 1 85.12 301 LEU A C 1
ATOM 2384 O O . LEU A 1 301 ? 4.77 -25.25 -22.406 1 85.12 301 LEU A O 1
ATOM 2388 N N . ALA A 1 302 ? 3.906 -26.312 -20.594 1 73.81 302 ALA A N 1
ATOM 2389 C CA . ALA A 1 302 ? 3.209 -27.312 -21.391 1 73.81 302 ALA A CA 1
ATOM 2390 C C . ALA A 1 302 ? 2.062 -26.672 -22.172 1 73.81 302 ALA A C 1
ATOM 2392 O O . ALA A 1 302 ? 1.471 -25.688 -21.734 1 73.81 302 ALA A O 1
ATOM 2393 N N . ALA A 1 303 ? 1.941 -27.031 -23.438 1 64.06 303 ALA A N 1
ATOM 2394 C CA . ALA A 1 303 ? 0.85 -26.531 -24.266 1 64.06 303 ALA A CA 1
ATOM 2395 C C . ALA A 1 303 ? -0.504 -26.828 -23.625 1 64.06 303 ALA A C 1
ATOM 2397 O O . ALA A 1 303 ? -0.657 -27.812 -22.906 1 64.06 303 ALA A O 1
ATOM 2398 N N . ALA A 1 304 ? -1.412 -25.781 -23.578 1 55.16 304 ALA A N 1
ATOM 2399 C CA . ALA A 1 304 ? -2.764 -25.969 -23.062 1 55.16 304 ALA A CA 1
ATOM 2400 C C . ALA A 1 304 ? -3.439 -27.172 -23.703 1 55.16 304 ALA A C 1
ATOM 2402 O O . ALA A 1 304 ? -3.248 -27.438 -24.906 1 55.16 304 ALA A O 1
ATOM 2403 N N . TYR A 1 305 ? -3.867 -28.172 -22.984 1 43.94 305 TYR A N 1
ATOM 2404 C CA . TYR A 1 305 ? -4.637 -29.281 -23.547 1 43.94 305 TYR A CA 1
ATOM 2405 C C . TYR A 1 305 ? -5.863 -28.75 -24.297 1 43.94 305 TYR A C 1
ATOM 2407 O O . TYR A 1 305 ? -6.707 -28.078 -23.703 1 43.94 305 TYR A O 1
ATOM 2415 N N . ARG A 1 306 ? -5.77 -28.297 -25.484 1 43.91 306 ARG A N 1
ATOM 2416 C CA . ARG A 1 306 ? -6.973 -28.016 -26.25 1 43.91 306 ARG A CA 1
ATOM 2417 C C . ARG A 1 306 ? -7.855 -29.25 -26.375 1 43.91 306 ARG A C 1
ATOM 2419 O O . ARG A 1 306 ? -7.398 -30.312 -26.797 1 43.91 306 ARG A O 1
ATOM 2426 N N . ARG A 1 307 ? -8.914 -29.375 -25.547 1 38.88 307 ARG A N 1
ATOM 2427 C CA . ARG A 1 307 ? -9.922 -30.375 -25.844 1 38.88 307 ARG A CA 1
ATOM 2428 C C . ARG A 1 307 ? -10.305 -30.359 -27.312 1 38.88 307 ARG A C 1
ATOM 2430 O O . ARG A 1 307 ? -10.562 -29.297 -27.875 1 38.88 307 ARG A O 1
ATOM 2437 N N . ALA A 1 308 ? -9.953 -31.312 -28.062 1 35.22 308 ALA A N 1
ATOM 2438 C CA . ALA A 1 308 ? -10.375 -31.609 -29.422 1 35.22 308 ALA A CA 1
ATOM 2439 C C . ALA A 1 308 ? -11.883 -31.438 -29.594 1 35.22 308 ALA A C 1
ATOM 2441 O O . ALA A 1 308 ? -12.664 -32.031 -28.859 1 35.22 308 ALA A O 1
ATOM 2442 N N . SER A 1 309 ? -12.422 -30.266 -29.875 1 35.94 309 SER A N 1
ATOM 2443 C CA . SER A 1 309 ? -13.797 -30.219 -30.359 1 35.94 309 SER A CA 1
ATOM 2444 C C . SER A 1 309 ? -14.102 -31.406 -31.281 1 35.94 309 SER A C 1
ATOM 2446 O O . SER A 1 309 ? -13.352 -31.672 -32.219 1 35.94 309 SER A O 1
ATOM 2448 N N . SER A 1 310 ? -14.695 -32.469 -30.766 1 32.81 310 SER A N 1
ATOM 2449 C CA . SER A 1 310 ? -15.336 -33.5 -31.562 1 32.81 310 SER A CA 1
ATOM 2450 C C . SER A 1 310 ? -16.125 -32.906 -32.719 1 32.81 310 SER A C 1
ATOM 2452 O O . SER A 1 310 ? -17.094 -32.188 -32.5 1 32.81 310 SER A O 1
ATOM 2454 N N . ILE A 1 311 ? -15.641 -32.531 -33.844 1 32.69 311 ILE A N 1
ATOM 2455 C CA . ILE A 1 311 ? -16.25 -32.312 -35.156 1 32.69 311 ILE A CA 1
ATOM 2456 C C . ILE A 1 311 ? -17.141 -33.469 -35.531 1 32.69 311 ILE A C 1
ATOM 2458 O O . ILE A 1 311 ? -16.641 -34.5 -36 1 32.69 311 ILE A O 1
ATOM 2462 N N . GLU A 1 312 ? -17.906 -34.25 -34.688 1 27.81 312 GLU A N 1
ATOM 2463 C CA . GLU A 1 312 ? -18.906 -35.125 -35.312 1 27.81 312 GLU A CA 1
ATOM 2464 C C . GLU A 1 312 ? -19.859 -34.312 -36.188 1 27.81 312 GLU A C 1
ATOM 2466 O O . GLU A 1 312 ? -20.578 -33.438 -35.688 1 27.81 312 GLU A O 1
ATOM 2471 N N . SER A 1 313 ? -19.422 -33.938 -37.375 1 27.61 313 SER A N 1
ATOM 2472 C CA . SER A 1 313 ? -20.219 -33.656 -38.562 1 27.61 313 SER A CA 1
ATOM 2473 C C . SER A 1 313 ? -21.203 -34.781 -38.844 1 27.61 313 SER A C 1
ATOM 2475 O O . SER A 1 313 ? -21.922 -34.75 -39.844 1 27.61 313 SER A O 1
ATOM 2477 N N . LYS A 1 314 ? -22.109 -35.406 -38.094 1 22.64 314 LYS A N 1
ATOM 2478 C CA . LYS A 1 314 ? -23.156 -35.938 -38.938 1 22.64 314 LYS A CA 1
ATOM 2479 C C . LYS A 1 314 ? -24.031 -34.844 -39.531 1 22.64 314 LYS A C 1
ATOM 2481 O O . LYS A 1 314 ? -24.297 -33.844 -38.844 1 22.64 314 LYS A O 1
ATOM 2486 N N . MET B 1 1 ? -58.219 58.156 -6.617 1 18.45 1 MET B N 1
ATOM 2487 C CA . MET B 1 1 ? -59.531 57.781 -6.039 1 18.45 1 MET B CA 1
ATOM 2488 C C . MET B 1 1 ? -59.656 56.25 -5.938 1 18.45 1 MET B C 1
ATOM 2490 O O . MET B 1 1 ? -58.906 55.531 -6.57 1 18.45 1 MET B O 1
ATOM 2494 N N . LEU B 1 2 ? -60.875 55.688 -5.758 1 19 2 LEU B N 1
ATOM 2495 C CA . LEU B 1 2 ? -61.438 54.75 -4.793 1 19 2 LEU B CA 1
ATOM 2496 C C . LEU B 1 2 ? -61.344 53.312 -5.312 1 19 2 LEU B C 1
ATOM 2498 O O . LEU B 1 2 ? -61.406 52.375 -4.527 1 19 2 LEU B O 1
ATOM 2502 N N . PRO B 1 3 ? -61.25 52.906 -6.645 1 21.64 3 PRO B N 1
ATOM 2503 C CA . PRO B 1 3 ? -62.281 51.906 -6.852 1 21.64 3 PRO B CA 1
ATOM 2504 C C . PRO B 1 3 ? -61.875 50.5 -6.34 1 21.64 3 PRO B C 1
ATOM 2506 O O . PRO B 1 3 ? -60.844 50 -6.727 1 21.64 3 PRO B O 1
ATOM 2509 N N . ALA B 1 4 ? -62.312 50.031 -5.156 1 19.72 4 ALA B N 1
ATOM 2510 C CA . ALA B 1 4 ? -62.219 49.062 -4.062 1 19.72 4 ALA B CA 1
ATOM 2511 C C . ALA B 1 4 ? -62.438 47.656 -4.566 1 19.72 4 ALA B C 1
ATOM 2513 O O . ALA B 1 4 ? -61.625 46.75 -4.344 1 19.72 4 ALA B O 1
ATOM 2514 N N . SER B 1 5 ? -63.719 47.062 -4.473 1 18.52 5 SER B N 1
ATOM 2515 C CA . SER B 1 5 ? -64.188 46.031 -3.533 1 18.52 5 SER B CA 1
ATOM 2516 C C . SER B 1 5 ? -64.312 44.688 -4.227 1 18.52 5 SER B C 1
ATOM 2518 O O . SER B 1 5 ? -64.812 43.719 -3.621 1 18.52 5 SER B O 1
ATOM 2520 N N . ILE B 1 6 ? -64.125 44.406 -5.543 1 19.92 6 ILE B N 1
ATOM 2521 C CA . ILE B 1 6 ? -65 43.406 -6.078 1 19.92 6 ILE B CA 1
ATOM 2522 C C . ILE B 1 6 ? -64.688 42.062 -5.465 1 19.92 6 ILE B C 1
ATOM 2524 O O . ILE B 1 6 ? -63.625 41.5 -5.648 1 19.92 6 ILE B O 1
ATOM 2528 N N . ARG B 1 7 ? -65.438 41.531 -4.328 1 18.69 7 ARG B N 1
ATOM 2529 C CA . ARG B 1 7 ? -65.5 40.438 -3.352 1 18.69 7 ARG B CA 1
ATOM 2530 C C . ARG B 1 7 ? -65.875 39.125 -4.016 1 18.69 7 ARG B C 1
ATOM 2532 O O . ARG B 1 7 ? -66.188 38.156 -3.336 1 18.69 7 ARG B O 1
ATOM 2539 N N . ARG B 1 8 ? -65.812 38.906 -5.297 1 19.47 8 ARG B N 1
ATOM 2540 C CA . ARG B 1 8 ? -66.75 37.875 -5.75 1 19.47 8 ARG B CA 1
ATOM 2541 C C . ARG B 1 8 ? -66.438 36.531 -5.105 1 19.47 8 ARG B C 1
ATOM 2543 O O . ARG B 1 8 ? -65.25 36.125 -5.004 1 19.47 8 ARG B O 1
ATOM 2550 N N . THR B 1 9 ? -67.375 35.906 -4.344 1 20.05 9 THR B N 1
ATOM 2551 C CA . THR B 1 9 ? -67.75 34.844 -3.406 1 20.05 9 THR B CA 1
ATOM 2552 C C . THR B 1 9 ? -67.688 33.469 -4.07 1 20.05 9 THR B C 1
ATOM 2554 O O . THR B 1 9 ? -68.5 32.562 -3.705 1 20.05 9 THR B O 1
ATOM 2557 N N . LEU B 1 10 ? -66.812 33.062 -4.965 1 20.19 10 LEU B N 1
ATOM 2558 C CA . LEU B 1 10 ? -67.188 31.844 -5.664 1 20.19 10 LEU B CA 1
ATOM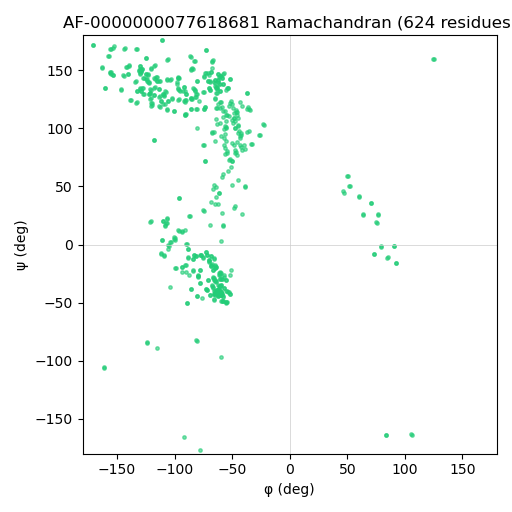 2559 C C . LEU B 1 10 ? -67.25 30.656 -4.703 1 20.19 10 LEU B C 1
ATOM 2561 O O . LEU B 1 10 ? -66.188 30.344 -4.082 1 20.19 10 LEU B O 1
ATOM 2565 N N . ALA B 1 11 ? -68.375 30.328 -4.035 1 20.06 11 ALA B N 1
ATOM 2566 C CA . ALA B 1 11 ? -68.75 29.344 -3.033 1 20.06 11 ALA B CA 1
ATOM 2567 C C . ALA B 1 11 ? -68.625 27.922 -3.551 1 20.06 11 ALA B C 1
ATOM 2569 O O . ALA B 1 11 ? -69.438 27.469 -4.375 1 20.06 11 ALA B O 1
ATOM 2570 N N . GLY B 1 12 ? -67.562 27.516 -4.145 1 19.55 12 GLY B N 1
ATOM 2571 C CA . GLY B 1 12 ? -67.562 26.219 -4.793 1 19.55 12 GLY B CA 1
ATOM 2572 C C . GLY B 1 12 ? -67.875 25.078 -3.846 1 19.55 12 GLY B C 1
ATOM 2573 O O . GLY B 1 12 ? -67.5 25.109 -2.672 1 19.55 12 GLY B O 1
ATOM 2574 N N . VAL B 1 13 ? -68.938 24.328 -4.043 1 20.81 13 VAL B N 1
ATOM 2575 C CA . VAL B 1 13 ? -69.75 23.234 -3.521 1 20.81 13 VAL B CA 1
ATOM 2576 C C . VAL B 1 13 ? -68.875 22 -3.297 1 20.81 13 VAL B C 1
ATOM 2578 O O . VAL B 1 13 ? -68.188 21.578 -4.195 1 20.81 13 VAL B O 1
ATOM 2581 N N . SER B 1 14 ? -68.5 21.578 -2.055 1 20.7 14 SER B N 1
ATOM 2582 C CA . SER B 1 14 ? -67.75 20.594 -1.305 1 20.7 14 SER B CA 1
ATOM 2583 C C . SER B 1 14 ? -68.312 19.203 -1.441 1 20.7 14 SER B C 1
ATOM 2585 O O . SER B 1 14 ? -67.938 18.281 -0.703 1 20.7 14 SER B O 1
ATOM 2587 N N . LEU B 1 15 ? -68.875 18.797 -2.619 1 21.17 15 LEU B N 1
ATOM 2588 C CA . LEU B 1 15 ? -69.688 17.562 -2.566 1 21.17 15 LEU B CA 1
ATOM 2589 C C . LEU B 1 15 ? -68.875 16.422 -1.989 1 21.17 15 LEU B C 1
ATOM 2591 O O . LEU B 1 15 ? -67.75 16.094 -2.516 1 21.17 15 LEU B O 1
ATOM 2595 N N . GLY B 1 16 ? -69 16 -0.712 1 20.77 16 GLY B N 1
ATOM 2596 C CA . GLY B 1 16 ? -68.562 15.047 0.29 1 20.77 16 GLY B CA 1
ATOM 2597 C C . GLY B 1 16 ? -68.812 13.609 -0.12 1 20.77 16 GLY B C 1
ATOM 2598 O O . GLY B 1 16 ? -69.938 13.148 -0.218 1 20.77 16 GLY B O 1
ATOM 2599 N N . ILE B 1 17 ? -68.312 13.086 -1.232 1 20.75 17 ILE B N 1
ATOM 2600 C CA . ILE B 1 17 ? -68.625 11.742 -1.703 1 20.75 17 ILE B CA 1
ATOM 2601 C C . ILE B 1 17 ? -68.312 10.719 -0.615 1 20.75 17 ILE B C 1
ATOM 2603 O O . ILE B 1 17 ? -67.125 10.625 -0.166 1 20.75 17 ILE B O 1
ATOM 2607 N N . SER B 1 18 ? -69.188 10.352 0.293 1 22.38 18 SER B N 1
ATOM 2608 C CA . SER B 1 18 ? -69.188 9.43 1.423 1 22.38 18 SER B CA 1
ATOM 2609 C C . SER B 1 18 ? -68.938 7.996 0.958 1 22.38 18 SER B C 1
ATOM 2611 O O . SER B 1 18 ? -69.812 7.406 0.319 1 22.38 18 SER B O 1
ATOM 2613 N N . ILE B 1 19 ? -68.062 7.691 0.123 1 21.44 19 ILE B N 1
ATOM 2614 C CA . ILE B 1 19 ? -68 6.34 -0.428 1 21.44 19 ILE B CA 1
ATOM 2615 C C . ILE B 1 19 ? -67.875 5.324 0.707 1 21.44 19 ILE B C 1
ATOM 2617 O O . ILE B 1 19 ? -67 5.43 1.575 1 21.44 19 ILE B O 1
ATOM 2621 N N . GLY B 1 20 ? -68.938 4.625 1.109 1 21.89 20 GLY B N 1
ATOM 2622 C CA . GLY B 1 20 ? -69.312 3.621 2.094 1 21.89 20 GLY B CA 1
ATOM 2623 C C . GLY B 1 20 ? -68.5 2.342 1.975 1 21.89 20 GLY B C 1
ATOM 2624 O O . GLY B 1 20 ? -68.812 1.334 2.604 1 21.89 20 GLY B O 1
ATOM 2625 N N . VAL B 1 21 ? -67.375 2.244 1.303 1 21.34 21 VAL B N 1
ATOM 2626 C CA . VAL B 1 21 ? -67 0.896 0.917 1 21.34 21 VAL B CA 1
ATOM 2627 C C . VAL B 1 21 ? -66.75 0.046 2.166 1 21.34 21 VAL B C 1
ATOM 2629 O O . VAL B 1 21 ? -66 0.421 3.047 1 21.34 21 VAL B O 1
ATOM 2632 N N . ALA B 1 22 ? -67.688 -0.867 2.562 1 23.34 22 ALA B N 1
ATOM 2633 C CA . ALA B 1 22 ? -67.812 -1.855 3.631 1 23.34 22 ALA B CA 1
ATOM 2634 C C . ALA B 1 22 ? -66.688 -2.863 3.586 1 23.34 22 ALA B C 1
ATOM 2636 O O . ALA B 1 22 ? -66.562 -3.676 2.662 1 23.34 22 ALA B O 1
ATOM 2637 N N . GLY B 1 23 ? -65.438 -2.492 3.721 1 21.25 23 GLY B N 1
ATOM 2638 C CA . GLY B 1 23 ? -64.25 -3.318 3.582 1 21.25 23 GLY B CA 1
ATOM 2639 C C . GLY B 1 23 ? -64.188 -4.484 4.551 1 21.25 23 GLY B C 1
ATOM 2640 O O . GLY B 1 23 ? -64.438 -4.312 5.746 1 21.25 23 GLY B O 1
ATOM 2641 N N . THR B 1 24 ? -64.688 -5.672 4.102 1 24.25 24 THR B N 1
ATOM 2642 C CA . THR B 1 24 ? -64.688 -6.941 4.824 1 24.25 24 THR B CA 1
ATOM 2643 C C . THR B 1 24 ? -63.312 -7.215 5.465 1 24.25 24 THR B C 1
ATOM 2645 O O . THR B 1 24 ? -62.281 -7.105 4.809 1 24.25 24 THR B O 1
ATOM 2648 N N . LEU B 1 25 ? -63.188 -7.238 6.77 1 22.66 25 LEU B N 1
ATOM 2649 C CA . LEU B 1 25 ? -62.156 -7.441 7.773 1 22.66 25 LEU B CA 1
ATOM 2650 C C . LEU B 1 25 ? -61.625 -8.875 7.738 1 22.66 25 LEU B C 1
ATOM 2652 O O . LEU B 1 25 ? -62.312 -9.797 8.156 1 22.66 25 LEU B O 1
ATOM 2656 N N . ILE B 1 26 ? -61.219 -9.406 6.57 1 23.81 26 ILE B N 1
ATOM 2657 C CA . ILE B 1 26 ? -60.812 -10.805 6.688 1 23.81 26 ILE B CA 1
ATOM 2658 C C . ILE B 1 26 ? -59.719 -10.93 7.762 1 23.81 26 ILE B C 1
ATOM 2660 O O . ILE B 1 26 ? -58.719 -10.211 7.738 1 23.81 26 ILE B O 1
ATOM 2664 N N . LEU B 1 27 ? -60.031 -11.539 8.852 1 23.33 27 LEU B N 1
ATOM 2665 C CA . LEU B 1 27 ? -59.312 -11.906 10.078 1 23.33 27 LEU B CA 1
ATOM 2666 C C . LEU B 1 27 ? -58.156 -12.852 9.781 1 23.33 27 LEU B C 1
ATOM 2668 O O . LEU B 1 27 ? -58.375 -14.047 9.555 1 23.33 27 LEU B O 1
ATOM 2672 N N . LEU B 1 28 ? -57.344 -12.609 8.727 1 24.7 28 LEU B N 1
ATOM 2673 C CA . LEU B 1 28 ? -56.312 -13.625 8.57 1 24.7 28 LEU B CA 1
ATOM 2674 C C . LEU B 1 28 ? -55.562 -13.82 9.867 1 24.7 28 LEU B C 1
ATOM 2676 O O . LEU B 1 28 ? -55.188 -12.852 10.531 1 24.7 28 LEU B O 1
ATOM 2680 N N . GLY B 1 29 ? -55.719 -14.961 10.555 1 25.48 29 GLY B N 1
ATOM 2681 C CA . GLY B 1 29 ? -55.125 -15.555 11.742 1 25.48 29 GLY B CA 1
ATOM 2682 C C . GLY B 1 29 ? -53.625 -15.602 11.695 1 25.48 29 GLY B C 1
ATOM 2683 O O . GLY B 1 29 ? -53.031 -16.297 10.867 1 25.48 29 GLY B O 1
ATOM 2684 N N . VAL B 1 30 ? -52.969 -14.508 11.844 1 28.17 30 VAL B N 1
ATOM 2685 C CA . VAL B 1 30 ? -51.5 -14.445 11.914 1 28.17 30 VAL B CA 1
ATOM 2686 C C . VAL B 1 30 ? -51 -15.359 13.039 1 28.17 30 VAL B C 1
ATOM 2688 O O . VAL B 1 30 ? -51.281 -15.125 14.211 1 28.17 30 VAL B O 1
ATOM 2691 N N . GLU B 1 31 ? -50.875 -16.656 12.695 1 27.33 31 GLU B N 1
ATOM 2692 C CA . GLU B 1 31 ? -50.25 -17.547 13.672 1 27.33 31 GLU B CA 1
ATOM 2693 C C . GLU B 1 31 ? -48.938 -16.953 14.203 1 27.33 31 GLU B C 1
ATOM 2695 O O . GLU B 1 31 ? -48.188 -16.359 13.445 1 27.33 31 GLU B O 1
ATOM 2700 N N . GLU B 1 32 ? -48.875 -16.688 15.492 1 27.77 32 GLU B N 1
ATOM 2701 C CA . GLU B 1 32 ? -47.812 -16.234 16.375 1 27.77 32 GLU B CA 1
ATOM 2702 C C . GLU B 1 32 ? -46.562 -17.109 16.219 1 27.77 32 GLU B C 1
ATOM 2704 O O . GLU B 1 32 ? -46.594 -18.297 16.547 1 27.77 32 GLU B O 1
ATOM 2709 N N . GLU B 1 33 ? -45.906 -17.062 15.055 1 28.31 33 GLU B N 1
ATOM 2710 C CA . GLU B 1 33 ? -44.656 -17.828 15.062 1 28.31 33 GLU B CA 1
ATOM 2711 C C . GLU B 1 33 ? -43.812 -17.516 16.297 1 28.31 33 GLU B C 1
ATOM 2713 O O . GLU B 1 33 ? -43.656 -16.359 16.672 1 28.31 33 GLU B O 1
ATOM 2718 N N . THR B 1 34 ? -43.719 -18.438 17.219 1 28.78 34 THR B N 1
ATOM 2719 C CA . THR B 1 34 ? -42.938 -18.5 18.438 1 28.78 34 THR B CA 1
ATOM 2720 C C . THR B 1 34 ? -41.5 -18.078 18.141 1 28.78 34 THR B C 1
ATOM 2722 O O . THR B 1 34 ? -40.906 -18.5 17.156 1 28.78 34 THR B O 1
ATOM 2725 N N . GLU B 1 35 ? -41.062 -16.938 18.766 1 28.58 35 GLU B N 1
ATOM 2726 C CA . GLU B 1 35 ? -39.75 -16.312 18.75 1 28.58 35 GLU B CA 1
ATOM 2727 C C . GLU B 1 35 ? -38.656 -17.328 19.062 1 28.58 35 GLU B C 1
ATOM 2729 O O . GLU B 1 35 ? -38.625 -17.891 20.172 1 28.58 35 GLU B O 1
ATOM 2734 N N . LYS B 1 36 ? -38.312 -18.25 18.188 1 32.59 36 LYS B N 1
ATOM 2735 C CA . LYS B 1 36 ? -37.125 -19.031 18.531 1 32.59 36 LYS B CA 1
ATOM 2736 C C . LYS B 1 36 ? -36.031 -18.156 19.109 1 32.59 36 LYS B C 1
ATOM 2738 O O . LYS B 1 36 ? -35.781 -17.062 18.609 1 32.59 36 LYS B O 1
ATOM 2743 N N . PRO B 1 37 ? -35.625 -18.422 20.344 1 28.72 37 PRO B N 1
ATOM 2744 C CA . PRO B 1 37 ? -34.594 -17.609 20.984 1 28.72 37 PRO B CA 1
ATOM 2745 C C . PRO B 1 37 ? -33.375 -17.406 20.094 1 28.72 37 PRO B C 1
ATOM 2747 O O . PRO B 1 37 ? -32.969 -18.328 19.359 1 28.72 37 PRO B O 1
ATOM 2750 N N . SER B 1 38 ? -33.188 -16.234 19.594 1 30.02 38 SER B N 1
ATOM 2751 C CA . SER B 1 38 ? -31.984 -15.82 18.875 1 30.02 38 SER B CA 1
ATOM 2752 C C . SER B 1 38 ? -30.719 -16.25 19.609 1 30.02 38 SER B C 1
ATOM 2754 O O . SER B 1 38 ? -30.484 -15.828 20.75 1 30.02 38 SER B O 1
ATOM 2756 N N . ARG B 1 39 ? -30.375 -17.547 19.5 1 29.38 39 ARG B N 1
ATOM 2757 C CA . ARG B 1 39 ? -29.078 -17.922 20.062 1 29.38 39 ARG B CA 1
ATOM 2758 C C . ARG B 1 39 ? -28.016 -16.891 19.703 1 29.38 39 ARG B C 1
ATOM 2760 O O . ARG B 1 39 ? -27.719 -16.656 18.531 1 29.38 39 ARG B O 1
ATOM 2767 N N . ARG B 1 40 ? -27.844 -15.922 20.578 1 26.7 40 ARG B N 1
ATOM 2768 C CA . ARG B 1 40 ? -26.703 -15.023 20.531 1 26.7 40 ARG B CA 1
ATOM 2769 C C . ARG B 1 40 ? -25.406 -15.812 20.328 1 26.7 40 ARG B C 1
ATOM 2771 O O . ARG B 1 40 ? -25.047 -16.641 21.172 1 26.7 40 ARG B O 1
ATOM 2778 N N . VAL B 1 41 ? -25.172 -16.188 19.094 1 29.55 41 VAL B N 1
ATOM 2779 C CA . VAL B 1 41 ? -23.828 -16.719 18.922 1 29.55 41 VAL B CA 1
ATOM 2780 C C . VAL B 1 41 ? -22.812 -15.789 19.578 1 29.55 41 VAL B C 1
ATOM 2782 O O . VAL B 1 41 ? -22.797 -14.578 19.312 1 29.55 41 VAL B O 1
ATOM 2785 N N . PRO B 1 42 ? -22.391 -16.172 20.781 1 28.22 42 PRO B N 1
ATOM 2786 C CA . PRO B 1 42 ? -21.359 -15.328 21.391 1 28.22 42 PRO B CA 1
ATOM 2787 C C . PRO B 1 42 ? -20.25 -14.945 20.422 1 28.22 42 PRO B C 1
ATOM 2789 O O . PRO B 1 42 ? -19.812 -15.781 19.625 1 28.22 42 PRO B O 1
ATOM 2792 N N . ILE B 1 43 ? -20.328 -13.766 19.953 1 30.41 43 ILE B N 1
ATOM 2793 C CA . ILE B 1 43 ? -19.141 -13.242 19.266 1 30.41 43 ILE B CA 1
ATOM 2794 C C . ILE B 1 43 ? -17.891 -13.602 20.047 1 30.41 43 ILE B C 1
ATOM 2796 O O . ILE B 1 43 ? -17.797 -13.352 21.25 1 30.41 43 ILE B O 1
ATOM 2800 N N . PRO B 1 44 ? -17.328 -14.711 19.625 1 29.89 44 PRO B N 1
ATOM 2801 C CA . PRO B 1 44 ? -16.125 -14.961 20.422 1 29.89 44 PRO B CA 1
ATOM 2802 C C . PRO B 1 44 ? -15.352 -13.688 20.75 1 29.89 44 PRO B C 1
ATOM 2804 O O . PRO B 1 44 ? -14.938 -12.961 19.828 1 29.89 44 PRO B O 1
ATOM 2807 N N . THR B 1 45 ? -15.789 -12.984 21.781 1 30.94 45 THR B N 1
ATOM 2808 C CA . THR B 1 45 ? -15.086 -11.828 22.328 1 30.94 45 THR B CA 1
ATOM 2809 C C . THR B 1 45 ? -13.625 -12.156 22.609 1 30.94 45 THR B C 1
ATOM 2811 O O . THR B 1 45 ? -12.859 -11.305 23.062 1 30.94 45 THR B O 1
ATOM 2814 N N . ASP B 1 46 ? -13.422 -13.469 22.75 1 30.17 46 ASP B N 1
ATOM 2815 C CA . ASP B 1 46 ? -12.102 -13.695 23.328 1 30.17 46 ASP B CA 1
ATOM 2816 C C . ASP B 1 46 ? -11 -13.453 22.297 1 30.17 46 ASP B C 1
ATOM 2818 O O . ASP B 1 46 ? -10.484 -14.398 21.688 1 30.17 46 ASP B O 1
ATOM 2822 N N . ARG B 1 47 ? -11.211 -12.625 21.359 1 31.97 47 ARG B N 1
ATOM 2823 C CA . ARG B 1 47 ? -9.953 -12.336 20.672 1 31.97 47 ARG B CA 1
ATOM 2824 C C . ARG B 1 47 ? -8.844 -12.016 21.672 1 31.97 47 ARG B C 1
ATOM 2826 O O . ARG B 1 47 ? -8.93 -11.039 22.422 1 31.97 47 ARG B O 1
ATOM 2833 N N . LYS B 1 48 ? -8.211 -13 22.156 1 32.47 48 LYS B N 1
ATOM 2834 C CA . LYS B 1 48 ? -7.055 -12.656 22.984 1 32.47 48 LYS B CA 1
ATOM 2835 C C . LYS B 1 48 ? -6.355 -11.406 22.453 1 32.47 48 LYS B C 1
ATOM 2837 O O . LYS B 1 48 ? -6.078 -11.305 21.25 1 32.47 48 LYS B O 1
ATOM 2842 N N . PRO B 1 49 ? -6.359 -10.367 23.203 1 29.56 49 PRO B N 1
ATOM 2843 C CA . PRO B 1 49 ? -5.602 -9.203 22.719 1 29.56 49 PRO B CA 1
ATOM 2844 C C . PRO B 1 49 ? -4.199 -9.578 22.234 1 29.56 49 PRO B C 1
ATOM 2846 O O . PRO B 1 49 ? -3.578 -10.492 22.781 1 29.56 49 PRO B O 1
ATOM 2849 N N . PHE B 1 50 ? -3.896 -9.609 20.984 1 29.73 50 PHE B N 1
ATOM 2850 C CA . PHE B 1 50 ? -2.5 -9.641 20.578 1 29.73 50 PHE B CA 1
ATOM 2851 C C . PHE B 1 50 ? -1.604 -9.008 21.625 1 29.73 50 PHE B C 1
ATOM 2853 O O . PHE B 1 50 ? -1.932 -7.957 22.188 1 29.73 50 PHE B O 1
ATOM 2860 N N . ASP B 1 51 ? -1.093 -9.797 22.453 1 33.91 51 ASP B N 1
ATOM 2861 C CA . ASP B 1 51 ? -0.071 -9.141 23.281 1 33.91 51 ASP B CA 1
ATOM 2862 C C . ASP B 1 51 ? 0.674 -8.078 22.469 1 33.91 51 ASP B C 1
ATOM 2864 O O . ASP B 1 51 ? 1.375 -8.391 21.516 1 33.91 51 ASP B O 1
ATOM 2868 N N . PRO B 1 52 ? 0.258 -6.836 22.344 1 35.41 52 PRO B N 1
ATOM 2869 C CA . PRO B 1 52 ? 0.934 -5.75 21.641 1 35.41 52 PRO B CA 1
ATOM 2870 C C . PRO B 1 52 ? 2.439 -5.727 21.891 1 35.41 52 PRO B C 1
ATOM 2872 O O . PRO B 1 52 ? 2.881 -5.891 23.031 1 35.41 52 PRO B O 1
ATOM 2875 N N . LYS B 1 53 ? 3.297 -6.223 21.156 1 37.88 53 LYS B N 1
ATOM 2876 C CA . LYS B 1 53 ? 4.656 -5.707 21.25 1 37.88 53 LYS B CA 1
ATOM 2877 C C . LYS B 1 53 ? 4.668 -4.297 21.844 1 37.88 53 LYS B C 1
ATOM 2879 O O . LYS B 1 53 ? 3.863 -3.449 21.453 1 37.88 53 LYS B O 1
ATOM 2884 N N . THR B 1 54 ? 5.016 -4.207 23.062 1 41.97 54 THR B N 1
ATOM 2885 C CA . THR B 1 54 ? 5.074 -2.914 23.734 1 41.97 54 THR B CA 1
ATOM 2886 C C . THR B 1 54 ? 5.621 -1.84 22.797 1 41.97 54 THR B C 1
ATOM 2888 O O . THR B 1 54 ? 6.828 -1.774 22.547 1 41.97 54 THR B O 1
ATOM 2891 N N . LEU B 1 55 ? 5.188 -1.701 21.688 1 48.97 55 LEU B N 1
ATOM 2892 C CA . LEU B 1 55 ? 5.629 -0.509 20.969 1 48.97 55 LEU B CA 1
ATOM 2893 C C . LEU B 1 55 ? 5.77 0.675 21.922 1 48.97 55 LEU B C 1
ATOM 2895 O O . LEU B 1 55 ? 4.977 0.831 22.844 1 48.97 55 LEU B O 1
ATOM 2899 N N . PRO B 1 56 ? 7.031 1.155 22 1 56.38 56 PRO B N 1
ATOM 2900 C CA . PRO B 1 56 ? 7.078 2.373 22.812 1 56.38 56 PRO B CA 1
ATOM 2901 C C . PRO B 1 56 ? 5.855 3.264 22.625 1 56.38 56 PRO B C 1
ATOM 2903 O O . PRO B 1 56 ? 5.305 3.328 21.516 1 56.38 56 PRO B O 1
ATOM 2906 N N . LYS B 1 57 ? 5.277 3.664 23.656 1 80 57 LYS B N 1
ATOM 2907 C CA . LYS B 1 57 ? 4.078 4.48 23.812 1 80 57 LYS B CA 1
ATOM 2908 C C . LYS B 1 57 ? 4.309 5.898 23.281 1 80 57 LYS B C 1
ATOM 2910 O O . LYS B 1 57 ? 5.289 6.547 23.656 1 80 57 LYS B O 1
ATOM 2915 N N . HIS B 1 58 ? 3.963 6.27 22.109 1 93.94 58 HIS B N 1
ATOM 2916 C CA . HIS B 1 58 ? 3.889 7.625 21.578 1 93.94 58 HIS B CA 1
ATOM 2917 C C . HIS B 1 58 ? 2.498 8.219 21.781 1 93.94 58 HIS B C 1
ATOM 2919 O O . HIS B 1 58 ? 1.493 7.566 21.484 1 93.94 58 HIS B O 1
ATOM 2925 N N . GLU B 1 59 ? 2.531 9.398 22.281 1 96.56 59 GLU B N 1
ATOM 2926 C CA . GLU B 1 59 ? 1.261 10.047 22.594 1 96.56 59 GLU B CA 1
ATOM 2927 C C . GLU B 1 59 ? 0.361 10.102 21.359 1 96.56 59 GLU B C 1
ATOM 2929 O O . GLU B 1 59 ? -0.865 10.031 21.469 1 96.56 59 GLU B O 1
ATOM 2934 N N . ALA B 1 60 ? 0.985 10.188 20.219 1 97.94 60 ALA B N 1
ATOM 2935 C CA . ALA B 1 60 ? 0.233 10.305 18.984 1 97.94 60 ALA B CA 1
ATOM 2936 C C . ALA B 1 60 ? -0.662 9.086 18.766 1 97.94 60 ALA B C 1
ATOM 2938 O O . ALA B 1 60 ? -1.694 9.18 18.094 1 97.94 60 ALA B O 1
ATOM 2939 N N . LEU B 1 61 ? -0.341 7.992 19.328 1 97.56 61 LEU B N 1
ATOM 2940 C CA . LEU B 1 61 ? -1.033 6.738 19.062 1 97.56 61 LEU B CA 1
ATOM 2941 C C . LEU B 1 61 ? -2.102 6.465 20.109 1 97.56 61 LEU B C 1
ATOM 2943 O O . LEU B 1 61 ? -2.656 5.367 20.172 1 97.56 61 LEU B O 1
ATOM 2947 N N . ARG B 1 62 ? -2.408 7.438 20.922 1 96.69 62 ARG B N 1
ATOM 2948 C CA . ARG B 1 62 ? -3.312 7.293 22.047 1 96.69 62 ARG B CA 1
ATOM 2949 C C . ARG B 1 62 ? -4.664 6.734 21.609 1 96.69 62 ARG B C 1
ATOM 2951 O O . ARG B 1 62 ? -5.25 5.902 22.297 1 96.69 62 ARG B O 1
ATOM 2958 N N . TYR B 1 63 ? -5.121 7.203 20.484 1 97.62 63 TYR B N 1
ATOM 2959 C CA . TYR B 1 63 ? -6.477 6.84 20.094 1 97.62 63 TYR B CA 1
ATOM 2960 C C . TYR B 1 63 ? -6.469 5.898 18.891 1 97.62 63 TYR B C 1
ATOM 2962 O O . TYR B 1 63 ? -7.461 5.793 18.172 1 97.62 63 TYR B O 1
ATOM 2970 N N . GLY B 1 64 ? -5.34 5.223 18.625 1 96.69 64 GLY B N 1
ATOM 2971 C CA . GLY B 1 64 ? -5.273 4.211 17.578 1 96.69 64 GLY B CA 1
ATOM 2972 C C . GLY B 1 64 ? -4.18 4.469 16.562 1 96.69 64 GLY B C 1
ATOM 2973 O O . GLY B 1 64 ? -3.68 5.59 16.453 1 96.69 64 GLY B O 1
ATOM 2974 N N . MET B 1 65 ? -3.826 3.449 15.898 1 96.75 65 MET B N 1
ATOM 2975 C CA . MET B 1 65 ? -2.869 3.463 14.797 1 96.75 65 MET B CA 1
ATOM 2976 C C . MET B 1 65 ? -3.568 3.217 13.461 1 96.75 65 MET B C 1
ATOM 2978 O O . MET B 1 65 ? -4.309 2.242 13.312 1 96.75 65 MET B O 1
ATOM 2982 N N . PRO B 1 66 ? -3.275 4.145 12.508 1 98.06 66 PRO B N 1
ATOM 2983 C CA . PRO B 1 66 ? -4.008 3.994 11.25 1 98.06 66 PRO B CA 1
ATOM 2984 C C . PRO B 1 66 ? -3.738 2.656 10.57 1 98.06 66 PRO B C 1
ATOM 2986 O O . PRO B 1 66 ? -4.637 2.086 9.945 1 98.06 66 PRO B O 1
ATOM 2989 N N . SER B 1 67 ? -2.561 2.199 10.539 1 97.31 67 SER B N 1
ATOM 2990 C CA . SER B 1 67 ? -2.088 0.885 10.117 1 97.31 67 SER B CA 1
ATOM 2991 C C . SER B 1 67 ? -0.786 0.512 10.82 1 97.31 67 SER B C 1
ATOM 2993 O O . SER B 1 67 ? -0.137 1.365 11.43 1 97.31 67 SER B O 1
ATOM 2995 N N . ASP B 1 68 ? -0.363 -0.724 10.672 1 94.06 68 ASP B N 1
ATOM 2996 C CA . ASP B 1 68 ? 0.791 -1.136 11.469 1 94.06 68 ASP B CA 1
ATOM 2997 C C . ASP B 1 68 ? 1.938 -1.6 10.578 1 94.06 68 ASP B C 1
ATOM 2999 O O . ASP B 1 68 ? 2.865 -2.266 11.039 1 94.06 68 ASP B O 1
ATOM 3003 N N . SER B 1 69 ? 1.896 -1.222 9.367 1 95.25 69 SER B N 1
ATOM 3004 C CA . SER B 1 69 ? 2.92 -1.644 8.422 1 95.25 69 SER B CA 1
ATOM 3005 C C . SER B 1 69 ? 4.137 -0.726 8.477 1 95.25 69 SER B C 1
ATOM 3007 O O . SER B 1 69 ? 4.016 0.487 8.281 1 95.25 69 SER B O 1
ATOM 3009 N N . ASN B 1 70 ? 5.34 -1.291 8.688 1 97.31 70 ASN B N 1
ATOM 3010 C CA . ASN B 1 70 ? 6.586 -0.534 8.602 1 97.31 70 ASN B CA 1
ATOM 3011 C C . ASN B 1 70 ? 6.52 0.745 9.438 1 97.31 70 ASN B C 1
ATOM 3013 O O . ASN B 1 70 ? 6.793 1.834 8.93 1 97.31 70 ASN B O 1
ATOM 3017 N N . VAL B 1 71 ? 6.285 0.613 10.703 1 97.62 71 VAL B N 1
ATOM 3018 C CA . VAL B 1 71 ? 6.059 1.76 11.578 1 97.62 71 VAL B CA 1
ATOM 3019 C C . VAL B 1 71 ? 7.355 2.125 12.297 1 97.62 71 VAL B C 1
ATOM 3021 O O . VAL B 1 71 ? 8.062 1.248 12.805 1 97.62 71 VAL B O 1
ATOM 3024 N N . HIS B 1 72 ? 7.652 3.395 12.312 1 97.81 72 HIS B N 1
ATOM 3025 C CA . HIS B 1 72 ? 8.797 3.943 13.031 1 97.81 72 HIS B CA 1
ATOM 3026 C C . HIS B 1 72 ? 8.375 5.078 13.961 1 97.81 72 HIS B C 1
ATOM 3028 O O . HIS B 1 72 ? 7.668 5.996 13.539 1 97.81 72 HIS B O 1
ATOM 3034 N N . LEU B 1 73 ? 8.797 4.98 15.18 1 97.75 73 LEU B N 1
ATOM 3035 C CA . LEU B 1 73 ? 8.539 6.035 16.156 1 97.75 73 LEU B CA 1
ATOM 3036 C C . LEU B 1 73 ? 9.664 7.059 16.156 1 97.75 73 LEU B C 1
ATOM 3038 O O . LEU B 1 73 ? 10.844 6.695 16.266 1 97.75 73 LEU B O 1
ATOM 3042 N N . ARG B 1 74 ? 9.273 8.289 15.945 1 98.19 74 ARG B N 1
ATOM 3043 C CA . ARG B 1 74 ? 10.18 9.414 16.094 1 98.19 74 ARG B CA 1
ATOM 3044 C C . ARG B 1 74 ? 9.812 10.273 17.297 1 98.19 74 ARG B C 1
ATOM 3046 O O . ARG B 1 74 ? 8.828 9.992 17.984 1 98.19 74 ARG B O 1
ATOM 3053 N N . SER B 1 75 ? 10.648 11.305 17.562 1 96.81 75 SER B N 1
ATOM 3054 C CA . SER B 1 75 ? 10.414 12.148 18.734 1 96.81 75 SER B CA 1
ATOM 3055 C C . SER B 1 75 ? 9.102 12.914 18.609 1 96.81 75 SER B C 1
ATOM 3057 O O . SER B 1 75 ? 8.32 12.984 19.562 1 96.81 75 SER B O 1
ATOM 3059 N N . GLY B 1 76 ? 8.828 13.43 17.438 1 97.94 76 GLY B N 1
ATOM 3060 C CA . GLY B 1 76 ? 7.695 14.328 17.281 1 97.94 76 GLY B CA 1
ATOM 3061 C C . GLY B 1 76 ? 6.57 13.742 16.453 1 97.94 76 GLY B C 1
ATOM 3062 O O . GLY B 1 76 ? 5.496 14.336 16.344 1 97.94 76 GLY B O 1
ATOM 3063 N N . TYR B 1 77 ? 6.84 12.586 15.867 1 98.69 77 TYR B N 1
ATOM 3064 C CA . TYR B 1 77 ? 5.824 11.977 15.016 1 98.69 77 TYR B CA 1
ATOM 3065 C C . TYR B 1 77 ? 6.047 10.477 14.891 1 98.69 77 TYR B C 1
ATOM 3067 O O . TYR B 1 77 ? 7.094 9.961 15.281 1 98.69 77 TYR B O 1
ATOM 3075 N N . VAL B 1 78 ? 5.023 9.836 14.477 1 98.69 78 VAL B N 1
ATOM 3076 C CA . VAL B 1 78 ? 5.066 8.43 14.094 1 98.69 78 VAL B CA 1
ATOM 3077 C C . VAL B 1 78 ? 4.82 8.281 12.594 1 98.69 78 VAL B C 1
ATOM 3079 O O . VAL B 1 78 ? 3.979 8.984 12.031 1 98.69 78 VAL B O 1
ATOM 3082 N N . VAL B 1 79 ? 5.613 7.301 11.977 1 98.81 79 VAL B N 1
ATOM 3083 C CA . VAL B 1 79 ? 5.488 7.191 10.523 1 98.81 79 VAL B CA 1
ATOM 3084 C C . VAL B 1 79 ? 5.328 5.723 10.133 1 98.81 79 VAL B C 1
ATOM 3086 O O . VAL B 1 79 ? 5.973 4.844 10.703 1 98.81 79 VAL B O 1
ATOM 3089 N N . SER B 1 80 ? 4.348 5.461 9.281 1 98.69 80 SER B N 1
ATOM 3090 C CA . SER B 1 80 ? 4.258 4.223 8.516 1 98.69 80 SER B CA 1
ATOM 3091 C C . SER B 1 80 ? 4.699 4.438 7.07 1 98.69 80 SER B C 1
ATOM 3093 O O . SER B 1 80 ? 4.176 5.312 6.379 1 98.69 80 SER B O 1
ATOM 3095 N N . TYR B 1 81 ? 5.664 3.629 6.629 1 98.81 81 TYR B N 1
ATOM 3096 C CA . TYR B 1 81 ? 6.297 3.887 5.344 1 98.81 81 TYR B CA 1
ATOM 3097 C C . TYR B 1 81 ? 5.961 2.791 4.34 1 98.81 81 TYR B C 1
ATOM 3099 O O . TYR B 1 81 ? 6.113 1.603 4.637 1 98.81 81 TYR B O 1
ATOM 3107 N N . ASP B 1 82 ? 5.477 3.178 3.174 1 98.62 82 ASP B N 1
ATOM 3108 C CA . ASP B 1 82 ? 5.133 2.281 2.074 1 98.62 82 ASP B CA 1
ATOM 3109 C C . ASP B 1 82 ? 6.32 2.084 1.136 1 98.62 82 ASP B C 1
ATOM 3111 O O . ASP B 1 82 ? 6.672 2.986 0.371 1 98.62 82 ASP B O 1
ATOM 3115 N N . TYR B 1 83 ? 6.836 0.904 1.113 1 98.56 83 TYR B N 1
ATOM 3116 C CA . TYR B 1 83 ? 8.016 0.596 0.315 1 98.56 83 TYR B CA 1
ATOM 3117 C C . TYR B 1 83 ? 7.707 0.676 -1.174 1 98.56 83 TYR B C 1
ATOM 3119 O O . TYR B 1 83 ? 8.555 1.085 -1.971 1 98.56 83 TYR B O 1
ATOM 3127 N N . ARG B 1 84 ? 6.578 0.315 -1.566 1 98.31 84 ARG B N 1
ATOM 3128 C CA . ARG B 1 84 ? 6.219 0.243 -2.979 1 98.31 84 ARG B CA 1
ATOM 3129 C C . ARG B 1 84 ? 6.211 1.629 -3.615 1 98.31 84 ARG B C 1
ATOM 3131 O O . ARG B 1 84 ? 6.805 1.834 -4.676 1 98.31 84 ARG B O 1
ATOM 3138 N N . THR B 1 85 ? 5.586 2.576 -2.955 1 98.75 85 THR B N 1
ATOM 3139 C CA . THR B 1 85 ? 5.449 3.914 -3.521 1 98.75 85 THR B CA 1
ATOM 3140 C C . THR B 1 85 ? 6.617 4.801 -3.102 1 98.75 85 THR B C 1
ATOM 3142 O O . THR B 1 85 ? 6.816 5.883 -3.662 1 98.75 85 THR B O 1
ATOM 3145 N N . ARG B 1 86 ? 7.305 4.367 -2.07 1 98.69 86 ARG B N 1
ATOM 3146 C CA . ARG B 1 86 ? 8.367 5.148 -1.448 1 98.69 86 ARG B CA 1
ATOM 3147 C C . ARG B 1 86 ? 7.832 6.469 -0.911 1 98.69 86 ARG B C 1
ATOM 3149 O O . ARG B 1 86 ? 8.438 7.523 -1.129 1 98.69 86 ARG B O 1
ATOM 3156 N N . ASN B 1 87 ? 6.668 6.363 -0.321 1 98.88 87 ASN B N 1
ATOM 3157 C CA . ASN B 1 87 ? 5.977 7.395 0.451 1 98.88 87 ASN B CA 1
ATOM 3158 C C . ASN B 1 87 ? 5.52 6.863 1.808 1 98.88 87 ASN B C 1
ATOM 3160 O O . ASN B 1 87 ? 5.324 5.656 1.973 1 98.88 87 ASN B O 1
ATOM 3164 N N . ALA B 1 88 ? 5.414 7.816 2.742 1 98.88 88 ALA B N 1
ATOM 3165 C CA . ALA B 1 88 ? 4.68 7.398 3.936 1 98.88 88 ALA B CA 1
ATOM 3166 C C . ALA B 1 88 ? 3.24 7.027 3.596 1 98.88 88 ALA B C 1
ATOM 3168 O O . ALA B 1 88 ? 2.609 7.668 2.752 1 98.88 88 ALA B O 1
ATOM 3169 N N . SER B 1 89 ? 2.779 5.961 4.293 1 98.75 89 SER B N 1
ATOM 3170 C CA . SER B 1 89 ? 1.337 5.734 4.277 1 98.75 89 SER B CA 1
ATOM 3171 C C . SER B 1 89 ? 0.604 6.785 5.109 1 98.75 89 SER B C 1
ATOM 3173 O O . SER B 1 89 ? -0.494 7.211 4.75 1 98.75 89 SER B O 1
ATOM 3175 N N . TRP B 1 90 ? 1.247 7.078 6.199 1 98.88 90 TRP B N 1
ATOM 3176 C CA . TRP B 1 90 ? 0.75 8.117 7.098 1 98.88 90 TRP B CA 1
ATOM 3177 C C . TRP B 1 90 ? 1.84 8.57 8.062 1 98.88 90 TRP B C 1
ATOM 3179 O O . TRP B 1 90 ? 2.785 7.824 8.336 1 98.88 90 TRP B O 1
ATOM 3189 N N . VAL B 1 91 ? 1.706 9.797 8.469 1 98.94 91 VAL B N 1
ATOM 3190 C CA . VAL B 1 91 ? 2.426 10.359 9.609 1 98.94 91 VAL B CA 1
ATOM 3191 C C . VAL B 1 91 ? 1.431 10.891 10.641 1 98.94 91 VAL B C 1
ATOM 3193 O O . VAL B 1 91 ? 0.411 11.484 10.281 1 98.94 91 VAL B O 1
ATOM 3196 N N . MET B 1 92 ? 1.74 10.648 11.867 1 98.88 92 MET B N 1
ATOM 3197 C CA . MET B 1 92 ? 0.815 11.047 12.922 1 98.88 92 MET B CA 1
ATOM 3198 C C . MET B 1 92 ? 1.525 11.883 13.984 1 98.88 92 MET B C 1
ATOM 3200 O O . MET B 1 92 ? 2.629 11.539 14.414 1 98.88 92 MET B O 1
ATOM 3204 N N . GLU B 1 93 ? 0.89 12.953 14.359 1 98.88 93 GLU B N 1
ATOM 3205 C CA . GLU B 1 93 ? 1.453 13.891 15.328 1 98.88 93 GLU B CA 1
ATOM 3206 C C . GLU B 1 93 ? 0.499 14.109 16.5 1 98.88 93 GLU B C 1
ATOM 3208 O O . GLU B 1 93 ? -0.72 14.023 16.344 1 98.88 93 GLU B O 1
ATOM 3213 N N . TYR B 1 94 ? 1.082 14.312 17.641 1 98.56 94 TYR B N 1
ATOM 3214 C CA . TYR B 1 94 ? 0.44 14.859 18.828 1 98.56 94 TYR B CA 1
ATOM 3215 C C . TYR B 1 94 ? 0.881 16.297 19.078 1 98.56 94 TYR B C 1
ATOM 3217 O O . TYR B 1 94 ? 2.055 16.547 19.359 1 98.56 94 TYR B O 1
ATOM 3225 N N . LEU B 1 95 ? -0.1 17.234 19 1 98.62 95 LEU B N 1
ATOM 3226 C CA . LEU B 1 95 ? 0.245 18.641 19.094 1 98.62 95 LEU B CA 1
ATOM 3227 C C . LEU B 1 95 ? -0.483 19.297 20.266 1 98.62 95 LEU B C 1
ATOM 3229 O O . LEU B 1 95 ? -1.7 19.156 20.406 1 98.62 95 LEU B O 1
ATOM 3233 N N . THR B 1 96 ? 0.175 19.969 21.047 1 98.12 96 THR B N 1
ATOM 3234 C CA . THR B 1 96 ? -0.32 20.844 22.109 1 98.12 96 THR B CA 1
ATOM 3235 C C . THR B 1 96 ? 0.389 22.188 22.078 1 98.12 96 THR B C 1
ATOM 3237 O O . THR B 1 96 ? 1.393 22.359 21.391 1 98.12 96 THR B O 1
ATOM 3240 N N . LYS B 1 97 ? -0.184 23.094 22.844 1 96.62 97 LYS B N 1
ATOM 3241 C CA . LYS B 1 97 ? 0.499 24.375 23 1 96.62 97 LYS B CA 1
ATOM 3242 C C . LYS B 1 97 ? 1.945 24.188 23.438 1 96.62 97 LYS B C 1
ATOM 3244 O O . LYS B 1 97 ? 2.857 24.812 22.891 1 96.62 97 LYS B O 1
ATOM 3249 N N . ASP B 1 98 ? 2.201 23.312 24.312 1 95.81 98 ASP B N 1
ATOM 3250 C CA . ASP B 1 98 ? 3.527 23.078 24.875 1 95.81 98 ASP B CA 1
ATOM 3251 C C . ASP B 1 98 ? 4.441 22.391 23.875 1 95.81 98 ASP B C 1
ATOM 3253 O O . ASP B 1 98 ? 5.633 22.688 23.797 1 95.81 98 ASP B O 1
ATOM 3257 N N . SER B 1 99 ? 3.879 21.469 23.109 1 95.75 99 SER B N 1
ATOM 3258 C CA . SER B 1 99 ? 4.699 20.719 22.172 1 95.75 99 SER B CA 1
ATOM 3259 C C . SER B 1 99 ? 5.168 21.594 21.016 1 95.75 99 SER B C 1
ATOM 3261 O O . SER B 1 99 ? 6.082 21.219 20.281 1 95.75 99 SER B O 1
ATOM 3263 N N . LEU B 1 100 ? 4.527 22.75 20.891 1 96.81 100 LEU B N 1
ATOM 3264 C CA . LEU B 1 100 ? 4.852 23.625 19.781 1 96.81 100 LEU B CA 1
ATOM 3265 C C . LEU B 1 100 ? 5.781 24.75 20.234 1 96.81 100 LEU B C 1
ATOM 3267 O O . LEU B 1 100 ? 6.094 25.656 19.453 1 96.81 100 LEU B O 1
ATOM 3271 N N . ARG B 1 101 ? 6.176 24.688 21.406 1 95.25 101 ARG B N 1
ATOM 3272 C CA . ARG B 1 101 ? 7.066 25.719 21.922 1 95.25 101 ARG B CA 1
ATOM 3273 C C . ARG B 1 101 ? 8.3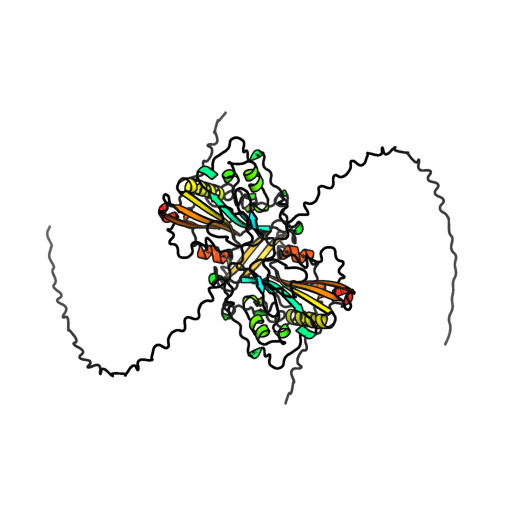59 25.766 21.125 1 95.25 101 ARG B C 1
ATOM 3275 O O . ARG B 1 101 ? 8.914 24.734 20.75 1 95.25 101 ARG B O 1
ATOM 3282 N N . VAL B 1 102 ? 8.805 26.922 21 1 93.88 102 VAL B N 1
ATOM 3283 C CA . VAL B 1 102 ? 10.055 27.125 20.281 1 93.88 102 VAL B CA 1
ATOM 3284 C C . VAL B 1 102 ? 11.219 27.203 21.266 1 93.88 102 VAL B C 1
ATOM 3286 O O . VAL B 1 102 ? 11.188 28.016 22.203 1 93.88 102 VAL B O 1
ATOM 3289 N N . GLU B 1 103 ? 12.156 26.375 21.031 1 93.62 103 GLU B N 1
ATOM 3290 C CA . GLU B 1 103 ? 13.398 26.453 21.797 1 93.62 103 GLU B CA 1
ATOM 3291 C C . GLU B 1 103 ? 14.477 27.219 21.031 1 93.62 103 GLU B C 1
ATOM 3293 O O . GLU B 1 103 ? 14.703 26.969 19.859 1 93.62 103 GLU B O 1
ATOM 3298 N N . GLN B 1 104 ? 15.148 28 21.719 1 91.56 104 GLN B N 1
ATOM 3299 C CA . GLN B 1 104 ? 16.109 28.906 21.094 1 91.56 104 GLN B CA 1
ATOM 3300 C C . GLN B 1 104 ? 17.25 28.141 20.453 1 91.56 104 GLN B C 1
ATOM 3302 O O . GLN B 1 104 ? 17.812 28.562 19.438 1 91.56 104 GLN B O 1
ATOM 3307 N N . GLU B 1 105 ? 17.547 27.047 20.953 1 93.5 105 GLU B N 1
ATOM 3308 C CA . GLU B 1 105 ? 18.703 26.297 20.469 1 93.5 105 GLU B CA 1
ATOM 3309 C C . GLU B 1 105 ? 18.328 25.469 19.25 1 93.5 105 GLU B C 1
ATOM 3311 O O . GLU B 1 105 ? 19.219 24.938 18.562 1 93.5 105 GLU B O 1
ATOM 3316 N N . THR B 1 106 ? 17.078 25.359 19.016 1 95.56 106 THR B N 1
ATOM 3317 C CA . THR B 1 106 ? 16.641 24.594 17.859 1 95.56 106 THR B CA 1
ATOM 3318 C C . THR B 1 106 ? 16.625 25.453 16.594 1 95.56 106 THR B C 1
ATOM 3320 O O . THR B 1 106 ? 16.047 26.547 16.594 1 95.56 106 THR B O 1
ATOM 3323 N N . ASP B 1 107 ? 17.328 24.953 15.539 1 95.81 107 ASP B N 1
ATOM 3324 C CA . ASP B 1 107 ? 17.422 25.703 14.297 1 95.81 107 ASP B CA 1
ATOM 3325 C C . ASP B 1 107 ? 17.266 24.781 13.086 1 95.81 107 ASP B C 1
ATOM 3327 O O . ASP B 1 107 ? 18.047 23.844 12.914 1 95.81 107 ASP B O 1
ATOM 3331 N N . ARG B 1 108 ? 16.328 25.125 12.273 1 95 108 ARG B N 1
ATOM 3332 C CA . ARG B 1 108 ? 16.047 24.359 11.062 1 95 108 ARG B CA 1
ATOM 3333 C C . ARG B 1 108 ? 17.266 24.328 10.148 1 95 108 ARG B C 1
ATOM 3335 O O . ARG B 1 108 ? 17.5 23.359 9.422 1 95 108 ARG B O 1
ATOM 3342 N N . ALA B 1 109 ? 18.078 25.328 10.18 1 95.69 109 ALA B N 1
ATOM 3343 C CA . ALA B 1 109 ? 19.25 25.469 9.312 1 95.69 109 ALA B CA 1
ATOM 3344 C C . ALA B 1 109 ? 20.281 24.375 9.609 1 95.69 109 ALA B C 1
ATOM 3346 O O . ALA B 1 109 ? 21.141 24.094 8.781 1 95.69 109 ALA B O 1
ATOM 3347 N N . TYR B 1 110 ? 20.203 23.797 10.75 1 96.81 110 TYR B N 1
ATOM 3348 C CA . TYR B 1 110 ? 21.156 22.766 11.133 1 96.81 110 TYR B CA 1
ATOM 3349 C C . TYR B 1 110 ? 20.672 21.391 10.664 1 96.81 110 TYR B C 1
ATOM 3351 O O . TYR B 1 110 ? 21.391 20.406 10.812 1 96.81 110 TYR B O 1
ATOM 3359 N N . SER B 1 111 ? 19.547 21.344 10.117 1 98.06 111 SER B N 1
ATOM 3360 C CA . SER B 1 111 ? 18.984 20.062 9.688 1 98.06 111 SER B CA 1
ATOM 3361 C C . SER B 1 111 ? 19.109 19.891 8.18 1 98.06 111 SER B C 1
ATOM 3363 O O . SER B 1 111 ? 18.953 20.844 7.422 1 98.06 111 SER B O 1
ATOM 3365 N N . LYS B 1 112 ? 19.391 18.625 7.828 1 98.19 112 LYS B N 1
ATOM 3366 C CA . LYS B 1 112 ? 19.516 18.281 6.414 1 98.19 112 LYS B CA 1
ATOM 3367 C C . LYS B 1 112 ? 18.656 17.062 6.07 1 98.19 112 LYS B C 1
ATOM 3369 O O . LYS B 1 112 ? 18.453 16.188 6.91 1 98.19 112 LYS B O 1
ATOM 3374 N N . PHE B 1 113 ? 18.234 17.141 4.832 1 98.75 113 PHE B N 1
ATOM 3375 C CA . PHE B 1 113 ? 17.547 15.945 4.34 1 98.75 113 PHE B CA 1
ATOM 3376 C C . PHE B 1 113 ? 18.5 14.758 4.301 1 98.75 113 PHE B C 1
ATOM 3378 O O . PHE B 1 113 ? 19.594 14.852 3.754 1 98.75 113 PHE B O 1
ATOM 3385 N N . VAL B 1 114 ? 18 13.656 4.891 1 98.69 114 VAL B N 1
ATOM 3386 C CA . VAL B 1 114 ? 18.906 12.508 4.941 1 98.69 114 VAL B CA 1
ATOM 3387 C C . VAL B 1 114 ? 18.109 11.219 4.703 1 98.69 114 VAL B C 1
ATOM 3389 O O . VAL B 1 114 ? 16.922 11.164 4.992 1 98.69 114 VAL B O 1
ATOM 3392 N N . VAL B 1 115 ? 18.812 10.289 4.199 1 98.69 115 VAL B N 1
ATOM 3393 C CA . VAL B 1 115 ? 18.266 8.945 4.035 1 98.69 115 VAL B CA 1
ATOM 3394 C C . VAL B 1 115 ? 17.891 8.375 5.402 1 98.69 115 VAL B C 1
ATOM 3396 O O . VAL B 1 115 ? 18.625 8.562 6.383 1 98.69 115 VAL B O 1
ATOM 3399 N N . ASP B 1 116 ? 16.812 7.754 5.453 1 98.69 116 ASP B N 1
ATOM 3400 C CA . ASP B 1 116 ? 16.406 7.062 6.676 1 98.69 116 ASP B CA 1
ATOM 3401 C C . ASP B 1 116 ? 17 5.656 6.727 1 98.69 116 ASP B C 1
ATOM 3403 O O . ASP B 1 116 ? 16.594 4.77 5.98 1 98.69 116 ASP B O 1
ATOM 3407 N N . LYS B 1 117 ? 17.797 5.383 7.625 1 98.12 117 LYS B N 1
ATOM 3408 C CA . LYS B 1 117 ? 18.562 4.137 7.676 1 98.12 117 LYS B CA 1
ATOM 3409 C C . LYS B 1 117 ? 17.719 3.014 8.289 1 98.12 117 LYS B C 1
ATOM 3411 O O . LYS B 1 117 ? 18.109 1.844 8.227 1 98.12 117 LYS B O 1
ATOM 3416 N N . ASP B 1 118 ? 16.562 3.373 8.828 1 97.75 118 ASP B N 1
ATOM 3417 C CA . ASP B 1 118 ? 15.672 2.348 9.359 1 97.75 118 ASP B CA 1
ATOM 3418 C C . ASP B 1 118 ? 14.922 1.637 8.234 1 97.75 118 ASP B C 1
ATOM 3420 O O . ASP B 1 118 ? 14.297 0.598 8.461 1 97.75 118 ASP B O 1
ATOM 3424 N N . VAL B 1 119 ? 15.016 2.104 7.062 1 98.19 119 VAL B N 1
ATOM 3425 C CA . VAL B 1 119 ? 14.406 1.5 5.883 1 98.19 119 VAL B CA 1
ATOM 3426 C C . VAL B 1 119 ? 15.391 0.535 5.227 1 98.19 119 VAL B C 1
ATOM 3428 O O . VAL B 1 119 ? 16.578 0.85 5.082 1 98.19 119 VAL B O 1
ATOM 3431 N N . PRO B 1 120 ? 14.867 -0.684 4.832 1 97.25 120 PRO B N 1
ATOM 3432 C CA . PRO B 1 120 ? 15.766 -1.552 4.07 1 97.25 120 PRO B CA 1
ATOM 3433 C C . PRO B 1 120 ? 16.391 -0.843 2.869 1 97.25 120 PRO B C 1
ATOM 3435 O O . PRO B 1 120 ? 15.727 -0.043 2.205 1 97.25 120 PRO B O 1
ATOM 3438 N N . GLU B 1 121 ? 17.609 -1.135 2.594 1 96.5 121 GLU B N 1
ATOM 3439 C CA . GLU B 1 121 ? 18.438 -0.417 1.634 1 96.5 121 GLU B CA 1
ATOM 3440 C C . GLU B 1 121 ? 17.734 -0.296 0.282 1 96.5 121 GLU B C 1
ATOM 3442 O O . GLU B 1 121 ? 17.766 0.766 -0.345 1 96.5 121 GLU B O 1
ATOM 3447 N N . GLN B 1 122 ? 17.141 -1.286 -0.147 1 96.25 122 GLN B N 1
ATOM 3448 C CA . GLN B 1 122 ? 16.594 -1.303 -1.501 1 96.25 122 GLN B CA 1
ATOM 3449 C C . GLN B 1 122 ? 15.398 -0.369 -1.62 1 96.25 122 GLN B C 1
ATOM 3451 O O . GLN B 1 122 ? 14.953 -0.059 -2.729 1 96.25 122 GLN B O 1
ATOM 3456 N N . PHE B 1 123 ? 14.875 0.093 -0.459 1 98.12 123 PHE B N 1
ATOM 3457 C CA . PHE B 1 123 ? 13.695 0.949 -0.492 1 98.12 123 PHE B CA 1
ATOM 3458 C C . PHE B 1 123 ? 14.047 2.369 -0.067 1 98.12 123 PHE B C 1
ATOM 3460 O O . PHE B 1 123 ? 13.172 3.242 -0.023 1 98.12 123 PHE B O 1
ATOM 3467 N N . ARG B 1 124 ? 15.25 2.697 0.184 1 98.44 124 ARG B N 1
ATOM 3468 C CA . ARG B 1 124 ? 15.688 4.004 0.669 1 98.44 124 ARG B CA 1
ATOM 3469 C C . ARG B 1 124 ? 15.648 5.043 -0.446 1 98.44 124 ARG B C 1
ATOM 3471 O O . ARG B 1 124 ? 15.938 4.73 -1.603 1 98.44 124 ARG B O 1
ATOM 3478 N N . VAL B 1 125 ? 15.312 6.191 -0.085 1 98.62 125 VAL B N 1
ATOM 3479 C CA . VAL B 1 125 ? 15.297 7.316 -1.012 1 98.62 125 VAL B CA 1
ATOM 3480 C C . VAL B 1 125 ? 16.375 8.328 -0.62 1 98.62 125 VAL B C 1
ATOM 3482 O O . VAL B 1 125 ? 16.359 8.859 0.491 1 98.62 125 VAL B O 1
ATOM 3485 N N . HIS B 1 126 ? 17.25 8.523 -1.474 1 98.5 126 HIS B N 1
ATOM 3486 C CA . HIS B 1 126 ? 18.234 9.594 -1.301 1 98.5 126 HIS B CA 1
ATOM 3487 C C . HIS B 1 126 ? 17.641 10.945 -1.702 1 98.5 126 HIS B C 1
ATOM 3489 O O . HIS B 1 126 ? 16.922 11.039 -2.699 1 98.5 126 HIS B O 1
ATOM 3495 N N . PRO B 1 127 ? 18 11.984 -0.901 1 98.56 127 PRO B N 1
ATOM 3496 C CA . PRO B 1 127 ? 17.438 13.305 -1.213 1 98.56 127 PRO B CA 1
ATOM 3497 C C . PRO B 1 127 ? 17.75 13.758 -2.637 1 98.56 127 PRO B C 1
ATOM 3499 O O . PRO B 1 127 ? 16.969 14.492 -3.244 1 98.56 127 PRO B O 1
ATOM 3502 N N . ASN B 1 128 ? 18.75 13.359 -3.199 1 98.12 128 ASN B N 1
ATOM 3503 C CA . ASN B 1 128 ? 19.172 13.773 -4.531 1 98.12 128 ASN B CA 1
ATOM 3504 C C . ASN B 1 128 ? 18.219 13.266 -5.609 1 98.12 128 ASN B C 1
ATOM 3506 O O . ASN B 1 128 ? 18.25 13.734 -6.746 1 98.12 128 ASN B O 1
ATOM 3510 N N . ARG B 1 129 ? 17.453 12.336 -5.262 1 97.75 129 ARG B N 1
ATOM 3511 C CA . ARG B 1 129 ? 16.484 11.812 -6.223 1 97.75 129 ARG B CA 1
ATOM 3512 C C . ARG B 1 129 ? 15.461 12.875 -6.605 1 97.75 129 ARG B C 1
ATOM 3514 O O . ARG B 1 129 ? 14.805 12.773 -7.645 1 97.75 129 ARG B O 1
ATOM 3521 N N . TYR B 1 130 ? 15.344 13.875 -5.797 1 98.12 130 TYR B N 1
ATOM 3522 C CA . TYR B 1 130 ? 14.383 14.938 -6.043 1 98.12 130 TYR B CA 1
ATOM 3523 C C . TYR B 1 130 ? 14.992 16.031 -6.91 1 98.12 130 TYR B C 1
ATOM 3525 O O . TYR B 1 130 ? 14.273 16.922 -7.395 1 98.12 130 TYR B O 1
ATOM 3533 N N . LEU B 1 131 ? 16.25 16 -7.117 1 96.94 131 LEU B N 1
ATOM 3534 C CA . LEU B 1 131 ? 16.922 17.047 -7.879 1 96.94 131 LEU B CA 1
ATOM 3535 C C . LEU B 1 131 ? 16.375 17.125 -9.297 1 96.94 131 LEU B C 1
ATOM 3537 O O . LEU B 1 131 ? 16.281 16.109 -9.992 1 96.94 131 LEU B O 1
ATOM 3541 N N . LYS B 1 132 ? 15.875 18.25 -9.711 1 95.31 132 LYS B N 1
ATOM 3542 C CA . LYS B 1 132 ? 15.359 18.547 -11.039 1 95.31 132 LYS B CA 1
ATOM 3543 C C . LYS B 1 132 ? 14.133 17.688 -11.352 1 95.31 132 LYS B C 1
ATOM 3545 O O . LYS B 1 132 ? 13.898 17.312 -12.508 1 95.31 132 LYS B O 1
ATOM 3550 N N . SER B 1 133 ? 13.43 17.266 -10.359 1 96.44 133 SER B N 1
ATOM 3551 C CA . SER B 1 133 ? 12.25 16.438 -10.539 1 96.44 133 SER B CA 1
ATOM 3552 C C . SER B 1 133 ? 11.016 17.281 -10.82 1 96.44 133 SER B C 1
ATOM 3554 O O . SER B 1 133 ? 10 16.766 -11.305 1 96.44 133 SER B O 1
ATOM 3556 N N . GLY B 1 134 ? 11.078 18.516 -10.438 1 97 134 GLY B N 1
ATOM 3557 C CA . GLY B 1 134 ? 9.914 19.391 -10.516 1 97 134 GLY B CA 1
ATOM 3558 C C . GLY B 1 134 ? 9.07 19.375 -9.258 1 97 134 GLY B C 1
ATOM 3559 O O . GLY B 1 134 ? 8.102 20.125 -9.141 1 97 134 GLY B O 1
ATOM 3560 N N . TYR B 1 135 ? 9.484 18.562 -8.305 1 98.62 135 TYR B N 1
ATOM 3561 C CA . TYR B 1 135 ? 8.734 18.453 -7.062 1 98.62 135 TYR B CA 1
ATOM 3562 C C . TYR B 1 135 ? 9.602 18.828 -5.867 1 98.62 135 TYR B C 1
ATOM 3564 O O . TYR B 1 135 ? 10.812 18.641 -5.887 1 98.62 135 TYR B O 1
ATOM 3572 N N . ASP B 1 136 ? 8.93 19.344 -4.84 1 98.75 136 ASP B N 1
ATOM 3573 C CA . ASP B 1 136 ? 9.578 19.609 -3.561 1 98.75 136 ASP B CA 1
ATOM 3574 C C . ASP B 1 136 ? 9.625 18.344 -2.699 1 98.75 136 ASP B C 1
ATOM 3576 O O . ASP B 1 136 ? 8.797 17.438 -2.861 1 98.75 136 ASP B O 1
ATOM 3580 N N . LYS B 1 137 ? 10.656 18.328 -1.879 1 98.75 137 LYS B N 1
ATOM 3581 C CA . LYS B 1 137 ? 10.609 17.406 -0.749 1 98.75 137 LYS B CA 1
ATOM 3582 C C . LYS B 1 137 ? 9.664 17.906 0.335 1 98.75 137 LYS B C 1
ATOM 3584 O O . LYS B 1 137 ? 10.102 18.484 1.33 1 98.75 137 LYS B O 1
ATOM 3589 N N . GLY B 1 138 ? 8.383 17.594 0.189 1 98.88 138 GLY B N 1
ATOM 3590 C CA . GLY B 1 138 ? 7.371 18.125 1.083 1 98.88 138 GLY B CA 1
ATOM 3591 C C . GLY B 1 138 ? 7.281 17.375 2.398 1 98.88 138 GLY B C 1
ATOM 3592 O O . GLY B 1 138 ? 7.125 16.141 2.412 1 98.88 138 GLY B O 1
ATOM 3593 N N . HIS B 1 139 ? 7.305 18.109 3.494 1 98.88 139 HIS B N 1
ATOM 3594 C CA . HIS B 1 139 ? 7.117 17.531 4.82 1 98.88 139 HIS B CA 1
ATOM 3595 C C . HIS B 1 139 ? 5.68 17.062 5.023 1 98.88 139 HIS B C 1
ATOM 3597 O O . HIS B 1 139 ? 4.738 17.781 4.668 1 98.88 139 HIS B O 1
ATOM 3603 N N . LEU B 1 140 ? 5.566 15.859 5.582 1 98.94 140 LEU B N 1
ATOM 3604 C CA . LEU B 1 140 ? 4.254 15.445 6.059 1 98.94 140 LEU B CA 1
ATOM 3605 C C . LEU B 1 140 ? 4.039 15.867 7.508 1 98.94 140 LEU B C 1
ATOM 3607 O O . LEU B 1 140 ? 2.975 16.375 7.863 1 98.94 140 LEU B O 1
ATOM 3611 N N . ALA B 1 141 ? 4.957 15.578 8.375 1 98.88 141 ALA B N 1
ATOM 3612 C CA . ALA B 1 141 ? 5.094 16.266 9.656 1 98.88 141 ALA B CA 1
ATOM 3613 C C . ALA B 1 141 ? 6.035 17.453 9.547 1 98.88 141 ALA B C 1
ATOM 3615 O O . ALA B 1 141 ? 7.25 17.281 9.406 1 98.88 141 ALA B O 1
ATOM 3616 N N . PRO B 1 142 ? 5.48 18.641 9.664 1 98.62 142 PRO B N 1
ATOM 3617 C CA . PRO B 1 142 ? 6.273 19.828 9.344 1 98.62 142 PRO B CA 1
ATOM 3618 C C . PRO B 1 142 ? 7.406 20.062 10.344 1 98.62 142 PRO B C 1
ATOM 3620 O O . PRO B 1 142 ? 7.242 19.828 11.539 1 98.62 142 PRO B O 1
ATOM 3623 N N . ALA B 1 143 ? 8.477 20.625 9.844 1 98.44 143 ALA B N 1
ATOM 3624 C CA . ALA B 1 143 ? 9.648 20.953 10.648 1 98.44 143 ALA B CA 1
ATOM 3625 C C . ALA B 1 143 ? 9.297 21.938 11.766 1 98.44 143 ALA B C 1
ATOM 3627 O O . ALA B 1 143 ? 9.781 21.797 12.891 1 98.44 143 ALA B O 1
ATOM 3628 N N . ARG B 1 144 ? 8.469 22.906 11.453 1 97.38 144 ARG B N 1
ATOM 3629 C CA . ARG B 1 144 ? 8.109 23.953 12.414 1 97.38 144 ARG B CA 1
ATOM 3630 C C . ARG B 1 144 ? 7.477 23.359 13.664 1 97.38 144 ARG B C 1
ATOM 3632 O O . ARG B 1 144 ? 7.574 23.938 14.75 1 97.38 144 ARG B O 1
ATOM 3639 N N . ASN B 1 145 ? 6.797 22.219 13.508 1 98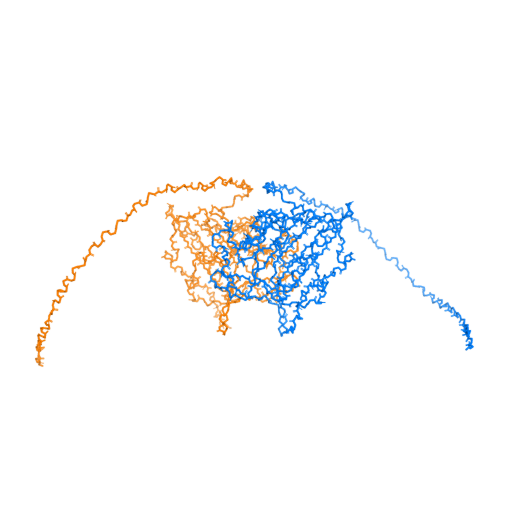.44 145 ASN B N 1
ATOM 3640 C CA . ASN B 1 145 ? 6.172 21.578 14.656 1 98.44 145 ASN B CA 1
ATOM 3641 C C . ASN B 1 145 ? 7.215 20.953 15.586 1 98.44 145 ASN B C 1
ATOM 3643 O O . ASN B 1 145 ? 6.887 20.516 16.688 1 98.44 145 ASN B O 1
ATOM 3647 N N . MET B 1 146 ? 8.469 20.906 15.141 1 98.06 146 MET B N 1
ATOM 3648 C CA . MET B 1 146 ? 9.531 20.219 15.867 1 98.06 146 MET B CA 1
ATOM 3649 C C . MET B 1 146 ? 10.484 21.203 16.516 1 98.06 146 MET B C 1
ATOM 3651 O O . MET B 1 146 ? 11.602 20.844 16.891 1 98.06 146 MET B O 1
ATOM 3655 N N . SER B 1 147 ? 10.125 22.406 16.688 1 97.31 147 SER B N 1
ATOM 3656 C CA . SER B 1 147 ? 11.008 23.484 17.109 1 97.31 147 SER B CA 1
ATOM 3657 C C . SER B 1 147 ? 11.375 23.359 18.578 1 97.31 147 SER B C 1
ATOM 3659 O O . SER B 1 147 ? 12.227 24.094 19.078 1 97.31 147 SER B O 1
ATOM 3661 N N . TYR B 1 148 ? 10.82 22.438 19.344 1 96.5 148 TYR B N 1
ATOM 3662 C CA . TYR B 1 148 ? 11.07 22.25 20.766 1 96.5 148 TYR B CA 1
ATOM 3663 C C . TYR B 1 148 ? 12.352 21.453 20.984 1 96.5 148 TYR B C 1
ATOM 3665 O O . TYR B 1 148 ? 12.852 21.391 22.109 1 96.5 148 TYR B O 1
ATOM 3673 N N . SER B 1 149 ? 12.93 20.875 19.875 1 96.5 149 SER B N 1
ATOM 3674 C CA . SER B 1 149 ? 14.086 20 20.016 1 96.5 149 SER B CA 1
ATOM 3675 C C . SER B 1 149 ? 14.836 19.859 18.688 1 96.5 149 SER B C 1
ATOM 3677 O O . SER B 1 149 ? 14.234 19.594 17.656 1 96.5 149 SER B O 1
ATOM 3679 N N . GLN B 1 150 ? 16.203 19.969 18.797 1 97.94 150 GLN B N 1
ATOM 3680 C CA . GLN B 1 150 ? 16.984 19.797 17.594 1 97.94 150 GLN B CA 1
ATOM 3681 C C . GLN B 1 150 ? 16.906 18.375 17.062 1 97.94 150 GLN B C 1
ATOM 3683 O O . GLN B 1 150 ? 16.906 18.141 15.852 1 97.94 150 GLN B O 1
ATOM 3688 N N . GLU B 1 151 ? 16.859 17.469 17.984 1 97.75 151 GLU B N 1
ATOM 3689 C CA . GLU B 1 151 ? 16.703 16.078 17.594 1 97.75 151 GLU B CA 1
ATOM 3690 C C . GLU B 1 151 ? 15.406 15.859 16.812 1 97.75 151 GLU B C 1
ATOM 3692 O O . GLU B 1 151 ? 15.414 15.227 15.758 1 97.75 151 GLU B O 1
ATOM 3697 N N . ALA B 1 152 ? 14.32 16.359 17.328 1 98.12 152 ALA B N 1
ATOM 3698 C CA . ALA B 1 152 ? 13.031 16.25 16.641 1 98.12 152 ALA B CA 1
ATOM 3699 C C . ALA B 1 152 ? 13.078 16.938 15.281 1 98.12 152 ALA B C 1
ATOM 3701 O O . ALA B 1 152 ? 12.562 16.391 14.297 1 98.12 152 ALA B O 1
ATOM 3702 N N . MET B 1 153 ? 13.648 18.047 15.289 1 98.56 153 MET B N 1
ATOM 3703 C CA . MET B 1 153 ? 13.828 18.797 14.039 1 98.56 153 MET B CA 1
ATOM 3704 C C . MET B 1 153 ? 14.609 17.969 13.023 1 98.56 153 MET B C 1
ATOM 3706 O O . MET B 1 153 ? 14.188 17.844 11.867 1 98.56 153 MET B O 1
ATOM 3710 N N . ASP B 1 154 ? 15.68 17.406 13.422 1 98.75 154 ASP B N 1
ATOM 3711 C CA . ASP B 1 154 ? 16.484 16.578 12.531 1 98.75 154 ASP B CA 1
ATOM 3712 C C . ASP B 1 154 ? 15.688 15.398 12 1 98.75 154 ASP B C 1
ATOM 3714 O O . ASP B 1 154 ? 15.75 15.078 10.812 1 98.75 154 ASP B O 1
ATOM 3718 N N . GLU B 1 155 ? 14.945 14.789 12.828 1 98.75 155 GLU B N 1
ATOM 3719 C CA . GLU B 1 155 ? 14.156 13.625 12.445 1 98.75 155 GLU B CA 1
ATOM 3720 C C . GLU B 1 155 ? 13.094 13.992 11.414 1 98.75 155 GLU B C 1
ATOM 3722 O O . GLU B 1 155 ? 12.742 13.18 10.562 1 98.75 155 GLU B O 1
ATOM 3727 N N . SER B 1 156 ? 12.594 15.219 11.516 1 98.81 156 SER B N 1
ATOM 3728 C CA . SER B 1 156 ? 11.586 15.633 10.547 1 98.81 156 SER B CA 1
ATOM 3729 C C . SER B 1 156 ? 12.172 15.711 9.141 1 98.81 156 SER B C 1
ATOM 3731 O O . SER B 1 156 ? 11.43 15.766 8.156 1 98.81 156 SER B O 1
ATOM 3733 N N . PHE B 1 157 ? 13.484 15.664 9.008 1 98.88 157 PHE B N 1
ATOM 3734 C CA . PHE B 1 157 ? 14.148 15.773 7.715 1 98.88 157 PHE B CA 1
ATOM 3735 C C . PHE B 1 157 ? 14.547 14.398 7.188 1 98.88 157 PHE B C 1
ATOM 3737 O O . PHE B 1 157 ? 15.203 14.289 6.152 1 98.88 157 PHE B O 1
ATOM 3744 N N . LEU B 1 158 ? 14.164 13.383 7.852 1 98.94 158 LEU B N 1
ATOM 3745 C CA . LEU B 1 158 ? 14.297 12.047 7.273 1 98.94 158 LEU B CA 1
ATOM 3746 C C . LEU B 1 158 ? 13.406 11.906 6.039 1 98.94 158 LEU B C 1
ATOM 3748 O O . LEU B 1 158 ? 12.258 12.336 6.043 1 98.94 158 LEU B O 1
ATOM 3752 N N . MET B 1 159 ? 13.891 11.227 5.047 1 98.94 159 MET B N 1
ATOM 3753 C CA . MET B 1 159 ? 13.195 11.156 3.77 1 98.94 159 MET B CA 1
ATOM 3754 C C . MET B 1 159 ? 11.898 10.352 3.902 1 98.94 159 MET B C 1
ATOM 3756 O O . MET B 1 159 ? 11.008 10.453 3.059 1 98.94 159 MET B O 1
ATOM 3760 N N . THR B 1 160 ? 11.734 9.539 4.926 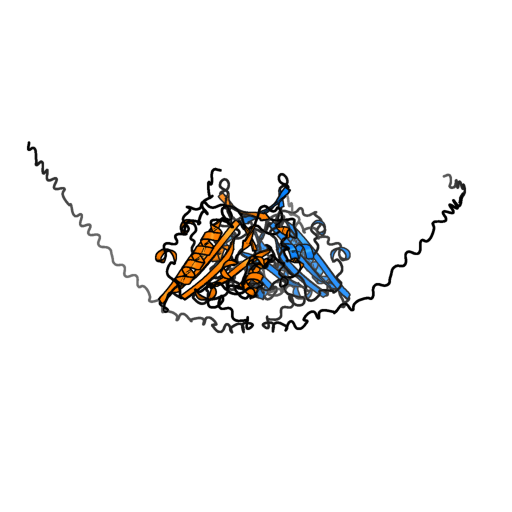1 98.94 160 THR B N 1
ATOM 3761 C CA . THR B 1 160 ? 10.492 8.805 5.152 1 98.94 160 THR B CA 1
ATOM 3762 C C . THR B 1 160 ? 9.367 9.75 5.539 1 98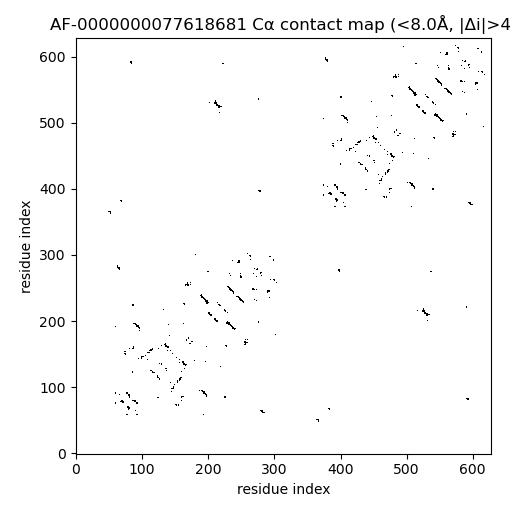.94 160 THR B C 1
ATOM 3764 O O . THR B 1 160 ? 8.195 9.367 5.535 1 98.94 160 THR B O 1
ATOM 3767 N N . ASN B 1 161 ? 9.711 11.008 5.812 1 98.94 161 ASN B N 1
ATOM 3768 C CA . ASN B 1 161 ? 8.719 12.031 6.152 1 98.94 161 ASN B CA 1
ATOM 3769 C C . ASN B 1 161 ? 8.461 12.969 4.98 1 98.94 161 ASN B C 1
ATOM 3771 O O . ASN B 1 161 ? 7.723 13.953 5.117 1 98.94 161 ASN B O 1
ATOM 3775 N N . MET B 1 162 ? 9.109 12.703 3.846 1 98.94 162 MET B N 1
ATOM 3776 C CA . MET B 1 162 ? 8.977 13.562 2.672 1 98.94 162 MET B CA 1
ATOM 3777 C C . MET B 1 162 ? 8.125 12.891 1.6 1 98.94 162 MET B C 1
ATOM 3779 O O . MET B 1 162 ? 8.211 11.68 1.402 1 98.94 162 MET B O 1
ATOM 3783 N N . SER B 1 163 ? 7.344 13.625 0.957 1 98.94 163 SER B N 1
ATOM 3784 C CA . SER B 1 163 ? 6.613 13.211 -0.236 1 98.94 163 SER B CA 1
ATOM 3785 C C . SER B 1 163 ? 6.773 14.227 -1.363 1 98.94 163 SER B C 1
ATOM 3787 O O . SER B 1 163 ? 6.918 15.422 -1.11 1 98.94 163 SER B O 1
ATOM 3789 N N . PRO B 1 164 ? 6.727 13.766 -2.598 1 98.94 164 PRO B N 1
ATOM 3790 C CA . PRO B 1 164 ? 6.762 14.727 -3.703 1 98.94 164 PRO B CA 1
ATOM 3791 C C . PRO B 1 164 ? 5.543 15.648 -3.725 1 98.94 164 PRO B C 1
ATOM 3793 O O . PRO B 1 164 ? 4.414 15.18 -3.904 1 98.94 164 PRO B O 1
ATOM 3796 N N . GLN B 1 165 ? 5.816 16.906 -3.557 1 98.94 165 GLN B N 1
ATOM 3797 C CA . GLN B 1 165 ? 4.75 17.906 -3.584 1 98.94 165 GLN B CA 1
ATOM 3798 C C . GLN B 1 165 ? 5.031 18.984 -4.625 1 98.94 165 GLN B C 1
ATOM 3800 O O . GLN B 1 165 ? 6.18 19.406 -4.797 1 98.94 165 GLN B O 1
ATOM 3805 N N . VAL B 1 166 ? 3.939 19.375 -5.238 1 98.81 166 VAL B N 1
ATOM 3806 C CA . VAL B 1 166 ? 4.055 20.594 -6.027 1 98.81 166 VAL B CA 1
ATOM 3807 C C . VAL B 1 166 ? 4.516 21.75 -5.137 1 98.81 166 VAL B C 1
ATOM 3809 O O . VAL B 1 166 ? 4.02 21.906 -4.02 1 98.81 166 VAL B O 1
ATOM 3812 N N . GLY B 1 167 ? 5.43 22.547 -5.66 1 98.25 167 GLY B N 1
ATOM 3813 C CA . GLY B 1 167 ? 6.07 23.578 -4.855 1 98.25 167 GLY B CA 1
ATOM 3814 C C . GLY B 1 167 ? 5.227 24.828 -4.711 1 98.25 167 GLY B C 1
ATOM 3815 O O . GLY B 1 167 ? 4.414 24.938 -3.791 1 98.25 167 GLY B O 1
ATOM 3816 N N . VAL B 1 168 ? 5.309 25.688 -5.719 1 97.75 168 VAL B N 1
ATOM 3817 C CA . VAL B 1 168 ? 4.613 26.969 -5.691 1 97.75 168 VAL B CA 1
ATOM 3818 C C . VAL B 1 168 ? 3.104 26.734 -5.68 1 97.75 168 VAL B C 1
ATOM 3820 O O . VAL B 1 168 ? 2.578 25.984 -6.496 1 97.75 168 VAL B O 1
ATOM 3823 N N . GLY B 1 169 ? 2.459 27.328 -4.699 1 97.81 169 GLY B N 1
ATOM 3824 C CA . GLY B 1 169 ? 1.008 27.281 -4.613 1 97.81 169 GLY B CA 1
ATOM 3825 C C . GLY B 1 169 ? 0.508 26.125 -3.766 1 97.81 169 GLY B C 1
ATOM 3826 O O . GLY B 1 169 ? -0.664 26.078 -3.385 1 97.81 169 GLY B O 1
ATOM 3827 N N . PHE B 1 170 ? 1.378 25.203 -3.521 1 98.56 170 PHE B N 1
ATOM 3828 C CA . PHE B 1 170 ? 0.953 24.078 -2.701 1 98.56 170 PHE B CA 1
ATOM 3829 C C . PHE B 1 170 ? 1.862 23.922 -1.489 1 98.56 170 PHE B C 1
ATOM 3831 O O . PHE B 1 170 ? 1.646 24.562 -0.456 1 98.56 170 PHE B O 1
ATOM 3838 N N . ASN B 1 171 ? 3.027 23.219 -1.63 1 98.62 171 ASN B N 1
ATOM 3839 C CA . ASN B 1 171 ? 3.939 23.062 -0.504 1 98.62 171 ASN B CA 1
ATOM 3840 C C . ASN B 1 171 ? 4.328 24.406 0.108 1 98.62 171 ASN B C 1
ATOM 3842 O O . ASN B 1 171 ? 4.336 24.547 1.331 1 98.62 171 ASN B O 1
ATOM 3846 N N . ARG B 1 172 ? 4.73 25.328 -0.733 1 97.75 172 ARG B N 1
ATOM 3847 C CA . ARG B 1 172 ? 5.094 26.688 -0.341 1 97.75 172 ARG B CA 1
ATOM 3848 C C . ARG B 1 172 ? 3.918 27.641 -0.521 1 97.75 172 ARG B C 1
ATOM 3850 O O . ARG B 1 172 ? 4.09 28.766 -1.018 1 97.75 172 ARG B O 1
ATOM 3857 N N . GLY B 1 173 ? 2.715 27.234 -0.196 1 97.31 173 GLY B N 1
ATOM 3858 C CA . GLY B 1 173 ? 1.48 28 -0.288 1 97.31 173 GLY B CA 1
ATOM 3859 C C . GLY B 1 173 ? 0.361 27.422 0.562 1 97.31 173 GLY B C 1
ATOM 3860 O O . GLY B 1 173 ? 0.379 27.547 1.788 1 97.31 173 GLY B O 1
ATOM 3861 N N . TYR B 1 174 ? -0.596 26.797 -0.097 1 97.69 174 TYR B N 1
ATOM 3862 C CA . TYR B 1 174 ? -1.835 26.391 0.564 1 97.69 174 TYR B CA 1
ATOM 3863 C C . TYR B 1 174 ? -1.569 25.344 1.634 1 97.69 174 TYR B C 1
ATOM 3865 O O . TYR B 1 174 ? -2.135 25.406 2.729 1 97.69 174 TYR B O 1
ATOM 3873 N N . TRP B 1 175 ? -0.733 24.375 1.325 1 98.44 175 TRP B N 1
ATOM 3874 C CA . TRP B 1 175 ? -0.402 23.297 2.258 1 98.44 175 TRP B CA 1
ATOM 3875 C C . TRP B 1 175 ? 0.279 23.859 3.504 1 98.44 175 TRP B C 1
ATOM 3877 O O . TRP B 1 175 ? -0.052 23.469 4.625 1 98.44 175 TRP B O 1
ATOM 3887 N N . SER B 1 176 ? 1.223 24.766 3.326 1 97.38 176 SER B N 1
ATOM 3888 C CA . SER B 1 176 ? 1.896 25.422 4.445 1 97.38 176 SER B CA 1
ATOM 3889 C C . SER B 1 176 ? 0.903 26.172 5.32 1 97.38 176 SER B C 1
ATOM 3891 O O . SER B 1 176 ? 1.009 26.156 6.547 1 97.38 176 SER B O 1
ATOM 3893 N N . ARG B 1 177 ? -0.044 26.828 4.715 1 97.19 177 ARG B N 1
ATOM 3894 C CA . ARG B 1 177 ? -1.068 27.547 5.461 1 97.19 177 ARG B CA 1
ATOM 3895 C C . ARG B 1 177 ? -1.948 26.578 6.254 1 97.19 177 ARG B C 1
ATOM 3897 O O . ARG B 1 177 ? -2.35 26.891 7.379 1 97.19 177 ARG B O 1
ATOM 3904 N N . LEU B 1 178 ? -2.26 25.453 5.633 1 98.12 178 LEU B N 1
ATOM 3905 C CA . LEU B 1 178 ? -3.018 24.422 6.336 1 98.12 178 LEU B CA 1
ATOM 3906 C C . LEU B 1 178 ? -2.26 23.938 7.566 1 98.12 178 LEU B C 1
ATOM 3908 O O . LEU B 1 178 ? -2.857 23.734 8.625 1 98.12 178 LEU B O 1
ATOM 3912 N N . GLU B 1 179 ? -0.979 23.766 7.445 1 97.81 179 GLU B N 1
ATOM 3913 C CA . GLU B 1 179 ? -0.142 23.391 8.578 1 97.81 179 GLU B CA 1
ATOM 3914 C C . GLU B 1 179 ? -0.201 24.438 9.688 1 97.81 179 GLU B C 1
ATOM 3916 O O . GLU B 1 179 ? -0.253 24.109 10.867 1 97.81 179 GLU B O 1
ATOM 3921 N N . GLY B 1 180 ? -0.145 25.688 9.273 1 97 180 GLY B N 1
ATOM 3922 C CA . GLY B 1 180 ? -0.3 26.766 10.234 1 97 180 GLY B CA 1
ATOM 3923 C C . GLY B 1 180 ? -1.63 26.734 10.961 1 97 180 GLY B C 1
ATOM 3924 O O . GLY B 1 180 ? -1.69 26.984 12.164 1 97 180 GLY B O 1
ATOM 3925 N N . PHE B 1 181 ? -2.635 26.438 10.219 1 97.56 181 PHE B N 1
ATOM 3926 C CA . PHE B 1 181 ? -3.965 26.328 10.805 1 97.56 181 PHE B CA 1
ATOM 3927 C C . PHE B 1 181 ? -3.99 25.25 11.883 1 97.56 181 PHE B C 1
ATOM 3929 O O . PHE B 1 181 ? -4.602 25.422 12.938 1 97.56 181 PHE B O 1
ATOM 3936 N N . MET B 1 182 ? -3.35 24.094 11.633 1 98 182 MET B N 1
ATOM 3937 C CA . MET B 1 182 ? -3.264 23.047 12.641 1 98 182 MET B CA 1
ATOM 3938 C C . MET B 1 182 ? -2.596 23.562 13.914 1 98 182 MET B C 1
ATOM 3940 O O . MET B 1 182 ? -3.039 23.266 15.023 1 98 182 MET B O 1
ATOM 3944 N N . ARG B 1 183 ? -1.512 24.297 13.773 1 97.62 183 ARG B N 1
ATOM 3945 C CA . ARG B 1 183 ? -0.819 24.828 14.938 1 97.62 183 ARG B CA 1
ATOM 3946 C C . ARG B 1 183 ? -1.723 25.781 15.727 1 97.62 183 ARG B C 1
ATOM 3948 O O . ARG B 1 183 ? -1.684 25.812 16.953 1 97.62 183 ARG B O 1
ATOM 3955 N N . HIS B 1 184 ? -2.477 26.562 14.984 1 96.25 184 HIS B N 1
ATOM 3956 C CA . HIS B 1 184 ? -3.428 27.453 15.641 1 96.25 184 HIS B CA 1
ATOM 3957 C C . HIS B 1 184 ? -4.461 26.672 16.438 1 96.25 184 HIS B C 1
ATOM 3959 O O . HIS B 1 184 ? -4.793 27.047 17.562 1 96.25 184 HIS B O 1
ATOM 3965 N N . LEU B 1 185 ? -4.961 25.625 15.867 1 97.06 185 LEU B N 1
ATOM 3966 C CA . LEU B 1 185 ? -5.93 24.766 16.547 1 97.06 185 LEU B CA 1
ATOM 3967 C C . LEU B 1 185 ? -5.324 24.156 17.812 1 97.06 185 LEU B C 1
ATOM 3969 O O . LEU B 1 185 ? -6.016 24 18.828 1 97.06 185 LEU B O 1
ATOM 3973 N N . ALA B 1 186 ? -4.082 23.797 17.75 1 97.31 186 ALA B N 1
ATOM 3974 C CA . ALA B 1 186 ? -3.412 23.141 18.875 1 97.31 186 ALA B CA 1
ATOM 3975 C C . ALA B 1 186 ? -3.402 24.047 20.109 1 97.31 186 ALA B C 1
ATOM 3977 O O . ALA B 1 186 ? -3.326 23.562 21.234 1 97.31 186 ALA B O 1
ATOM 3978 N N . VAL B 1 187 ? -3.461 25.312 19.891 1 94.88 187 VAL B N 1
ATOM 3979 C CA . VAL B 1 187 ? -3.494 26.281 20.984 1 94.88 187 VAL B CA 1
ATOM 3980 C C . VAL B 1 187 ? -4.91 26.375 21.547 1 94.88 187 VAL B C 1
ATOM 3982 O O . VAL B 1 187 ? -5.094 26.656 22.734 1 94.88 187 VAL B O 1
ATOM 3985 N N . GLN B 1 188 ? -5.906 26.078 20.75 1 94.75 188 GLN B N 1
ATOM 3986 C CA . GLN B 1 188 ? -7.305 26.234 21.141 1 94.75 188 GLN B CA 1
ATOM 3987 C C . GLN B 1 188 ? -7.832 24.953 21.797 1 94.75 188 GLN B C 1
ATOM 3989 O O . GLN B 1 188 ? -8.805 25 22.562 1 94.75 188 GLN B O 1
ATOM 3994 N N . TYR B 1 189 ? -7.266 23.859 21.531 1 97.12 189 TYR B N 1
ATOM 3995 C CA . TYR B 1 189 ? -7.648 22.562 22.078 1 97.12 189 TYR B CA 1
ATOM 3996 C C . TYR B 1 189 ? -6.641 22.109 23.125 1 97.12 189 TYR B C 1
ATOM 3998 O O . TYR B 1 189 ? -5.523 22.625 23.203 1 97.12 189 TYR B O 1
ATOM 4006 N N . ASP B 1 190 ? -7.07 21.156 24.031 1 97.81 190 ASP B N 1
ATOM 4007 C CA . ASP B 1 190 ? -6.117 20.562 24.969 1 97.81 190 ASP B CA 1
ATOM 4008 C C . ASP B 1 190 ? -5.039 19.781 24.219 1 97.81 190 ASP B C 1
ATOM 4010 O O . ASP B 1 190 ? -3.867 19.812 24.609 1 97.81 190 ASP B O 1
ATOM 4014 N N . ALA B 1 191 ? -5.477 19.078 23.188 1 98.19 191 ALA B N 1
ATOM 4015 C CA . ALA B 1 191 ? -4.562 18.312 22.328 1 98.19 191 ALA B CA 1
ATOM 4016 C C . ALA B 1 191 ? -5.148 18.109 20.938 1 98.19 191 ALA B C 1
ATOM 4018 O O . ALA B 1 191 ? -6.367 18.031 20.781 1 98.19 191 ALA B O 1
ATOM 4019 N N . LEU B 1 192 ? -4.234 18.094 20.047 1 98.56 192 LEU B N 1
ATOM 4020 C CA . LEU B 1 192 ? -4.594 17.797 18.656 1 98.56 192 LEU B CA 1
ATOM 4021 C C . LEU B 1 192 ? -3.846 16.562 18.156 1 98.56 192 LEU B C 1
ATOM 4023 O O . LEU B 1 192 ? -2.646 16.422 18.406 1 98.56 192 LEU B O 1
ATOM 4027 N N . TYR B 1 193 ? -4.551 15.664 17.531 1 98.75 193 TYR B N 1
ATOM 4028 C CA . TYR B 1 193 ? -3.99 14.531 16.797 1 98.75 193 TYR B CA 1
ATOM 4029 C C . TYR B 1 193 ? -4.156 14.711 15.297 1 98.75 193 TYR B C 1
ATOM 4031 O O . TYR B 1 193 ? -5.277 14.867 14.805 1 98.75 193 TYR B O 1
ATOM 4039 N N . VAL B 1 194 ? -3.021 14.711 14.609 1 98.94 194 VAL B N 1
ATOM 4040 C CA . VAL B 1 194 ? -3.061 15 13.18 1 98.94 194 VAL B CA 1
ATOM 4041 C C . VAL B 1 194 ? -2.475 13.82 12.398 1 98.94 194 VAL B C 1
ATOM 4043 O O . VAL B 1 194 ? -1.365 13.367 12.688 1 98.94 194 VAL B O 1
ATOM 4046 N N . ILE B 1 195 ? -3.223 13.297 11.461 1 98.94 195 ILE B N 1
ATOM 4047 C CA . ILE B 1 195 ? -2.766 12.258 10.547 1 98.94 195 ILE B CA 1
ATOM 4048 C C . ILE B 1 195 ? -2.666 12.82 9.133 1 98.94 195 ILE B C 1
ATOM 4050 O O . ILE B 1 195 ? -3.623 13.406 8.625 1 98.94 195 ILE B O 1
ATOM 4054 N N . THR B 1 196 ? -1.488 12.711 8.547 1 98.94 196 THR B N 1
ATOM 4055 C CA . THR B 1 196 ? -1.214 13.219 7.207 1 98.94 196 THR B CA 1
ATOM 4056 C C . THR B 1 196 ? -0.699 12.102 6.301 1 98.94 196 THR B C 1
ATOM 4058 O O . THR B 1 196 ? 0.093 11.266 6.73 1 98.94 196 THR B O 1
ATOM 4061 N N . GLY B 1 197 ? -1.137 12.086 5.051 1 98.94 197 GLY B N 1
ATOM 4062 C CA . GLY B 1 197 ? -0.604 11.102 4.113 1 98.94 197 GLY B CA 1
ATOM 4063 C C . GLY B 1 197 ? -1.029 11.352 2.68 1 98.94 197 GLY B C 1
ATOM 4064 O O . GLY B 1 197 ? -1.832 12.25 2.414 1 98.94 197 GLY B O 1
ATOM 4065 N N . PRO B 1 198 ? -0.445 10.617 1.795 1 98.94 198 PRO B N 1
ATOM 4066 C CA . PRO B 1 198 ? -0.773 10.711 0.371 1 98.94 198 PRO B CA 1
ATOM 4067 C C . PRO B 1 198 ? -2.02 9.914 -0.003 1 98.94 198 PRO B C 1
ATOM 4069 O O . PRO B 1 198 ? -2.461 9.055 0.763 1 98.94 198 PRO B O 1
ATOM 4072 N N . LEU B 1 199 ? -2.607 10.297 -1.08 1 98.94 199 LEU B N 1
ATOM 4073 C CA . LEU B 1 199 ? -3.666 9.547 -1.752 1 98.94 199 LEU B CA 1
ATOM 4074 C C . LEU B 1 199 ? -3.367 9.398 -3.24 1 98.94 199 LEU B C 1
ATOM 4076 O O . LEU B 1 199 ? -2.746 10.281 -3.844 1 98.94 199 LEU B O 1
ATOM 4080 N N . PHE B 1 200 ? -3.758 8.344 -3.799 1 98.81 200 PHE B N 1
ATOM 4081 C CA . PHE B 1 200 ? -3.76 8.078 -5.23 1 98.81 200 PHE B CA 1
ATOM 4082 C C . PHE B 1 200 ? -5.18 7.844 -5.734 1 98.81 200 PHE B C 1
ATOM 4084 O O . PHE B 1 200 ? -5.66 6.711 -5.746 1 98.81 200 PHE B O 1
ATOM 4091 N N . LEU B 1 201 ? -5.781 8.906 -6.121 1 98.69 201 LEU B N 1
ATOM 4092 C CA . LEU B 1 201 ? -7.219 8.875 -6.348 1 98.69 201 LEU B CA 1
ATOM 4093 C C . LEU B 1 201 ? -7.535 8.672 -7.824 1 98.69 201 LEU B C 1
ATOM 4095 O O . LEU B 1 201 ? -6.844 9.211 -8.688 1 98.69 201 LEU B O 1
ATOM 4099 N N . PRO B 1 202 ? -8.641 7.887 -8.047 1 97.88 202 PRO B N 1
ATOM 4100 C CA . PRO B 1 202 ? -9.109 7.738 -9.422 1 97.88 202 PRO B CA 1
ATOM 4101 C C . PRO B 1 202 ? -9.734 9.016 -9.977 1 97.88 202 PRO B C 1
ATOM 4103 O O . PRO B 1 202 ? -10.359 9.773 -9.227 1 97.88 202 PRO B O 1
ATOM 4106 N N . LYS B 1 203 ? -9.508 9.148 -11.203 1 96.62 203 LYS B N 1
ATOM 4107 C CA . LYS B 1 203 ? -10.172 10.219 -11.938 1 96.62 203 LYS B CA 1
ATOM 4108 C C . LYS B 1 203 ? -11.117 9.656 -13 1 96.62 203 LYS B C 1
ATOM 4110 O O . LYS B 1 203 ? -10.82 8.641 -13.625 1 96.62 203 LYS B O 1
ATOM 4115 N N . LYS B 1 204 ? -12.164 10.336 -13.141 1 94.75 204 LYS B N 1
ATOM 4116 C CA . LYS B 1 204 ? -13.148 9.906 -14.125 1 94.75 204 LYS B CA 1
ATOM 4117 C C . LYS B 1 204 ? -12.758 10.359 -15.523 1 94.75 204 LYS B C 1
ATOM 4119 O O . LYS B 1 204 ? -12.422 11.531 -15.734 1 94.75 204 LYS B O 1
ATOM 4124 N N . ASN B 1 205 ? -12.734 9.367 -16.375 1 89.88 205 ASN B N 1
ATOM 4125 C CA . ASN B 1 205 ? -12.641 9.734 -17.781 1 89.88 205 ASN B CA 1
ATOM 4126 C C . ASN B 1 205 ? -13.961 10.289 -18.312 1 89.88 205 ASN B C 1
ATOM 4128 O O . ASN B 1 205 ? -14.953 9.57 -18.375 1 89.88 205 ASN B O 1
ATOM 4132 N N . LYS B 1 206 ? -13.938 11.461 -18.688 1 88.56 206 LYS B N 1
ATOM 4133 C CA . LYS B 1 206 ? -15.172 12.133 -19.062 1 88.56 206 LYS B CA 1
ATOM 4134 C C . LYS B 1 206 ? -15.758 11.516 -20.328 1 88.56 206 LYS B C 1
ATOM 4136 O O . LYS B 1 206 ? -16.984 11.531 -20.531 1 88.56 206 LYS B O 1
ATOM 4141 N N . LYS B 1 207 ? -14.984 10.984 -21.156 1 89.19 207 LYS B N 1
ATOM 4142 C CA . LYS B 1 207 ? -15.43 10.406 -22.422 1 89.19 207 LYS B CA 1
ATOM 4143 C C . LYS B 1 207 ? -16 9 -22.219 1 89.19 207 LYS B C 1
ATOM 4145 O O . LYS B 1 207 ? -17.078 8.68 -22.734 1 89.19 207 LYS B O 1
ATOM 4150 N N . THR B 1 208 ? -15.383 8.156 -21.453 1 85.94 208 THR B N 1
ATOM 4151 C CA . THR B 1 208 ? -15.773 6.758 -21.297 1 85.94 208 THR B CA 1
ATOM 4152 C C . THR B 1 208 ? -16.609 6.555 -20.031 1 85.94 208 THR B C 1
ATOM 4154 O O . THR B 1 208 ? -17.312 5.555 -19.906 1 85.94 208 THR B O 1
ATOM 4157 N N . GLY B 1 209 ? -16.469 7.512 -19.125 1 88.81 209 GLY B N 1
ATOM 4158 C CA . GLY B 1 209 ? -17.141 7.379 -17.844 1 88.81 209 GLY B CA 1
ATOM 4159 C C . GLY B 1 209 ? -16.438 6.449 -16.875 1 88.81 209 GLY B C 1
ATOM 4160 O O . GLY B 1 209 ? -16.859 6.293 -15.727 1 88.81 209 GLY B O 1
ATOM 4161 N N . GLU B 1 210 ? -15.414 5.906 -17.312 1 90.44 210 GLU B N 1
ATOM 4162 C CA . GLU B 1 210 ? -14.664 4.961 -16.484 1 90.44 210 GLU B CA 1
ATOM 4163 C C . GLU B 1 210 ? -13.672 5.68 -15.586 1 90.44 210 GLU B C 1
ATOM 4165 O O . GLU B 1 210 ? -13.227 6.785 -15.898 1 90.44 210 GLU B O 1
ATOM 4170 N N . TYR B 1 211 ? -13.406 5.078 -14.453 1 96.62 211 TYR B N 1
ATOM 4171 C CA . TYR B 1 211 ? -12.43 5.633 -13.523 1 96.62 211 TYR B CA 1
ATOM 4172 C C . TYR B 1 211 ? -11.07 4.969 -13.695 1 96.62 211 TYR B C 1
ATOM 4174 O O . TYR B 1 211 ? -10.984 3.77 -13.961 1 96.62 211 TYR B O 1
ATOM 4182 N N . GLU B 1 212 ? -10.062 5.824 -13.539 1 97.38 212 GLU B N 1
ATOM 4183 C CA . GLU B 1 212 ? -8.68 5.352 -13.609 1 97.38 212 GLU B CA 1
ATOM 4184 C C . GLU B 1 212 ? -7.785 6.102 -12.633 1 97.38 212 GLU B C 1
ATOM 4186 O O . GLU B 1 212 ? -8.023 7.277 -12.344 1 97.38 212 GLU B O 1
ATOM 4191 N N . VAL B 1 213 ? -6.855 5.387 -12.117 1 98.31 213 VAL B N 1
ATOM 4192 C CA . VAL B 1 213 ? -5.793 6.02 -11.344 1 98.31 213 VAL B CA 1
ATOM 4193 C C . VAL B 1 213 ? -4.582 6.273 -12.234 1 98.31 213 VAL B C 1
ATOM 4195 O O . VAL B 1 213 ? -4.164 5.391 -12.992 1 98.31 213 VAL B O 1
ATOM 4198 N N . SER B 1 214 ? -4.051 7.48 -12.172 1 97.31 214 SER B N 1
ATOM 4199 C CA . SER B 1 214 ? -2.846 7.828 -12.914 1 97.31 214 SER B CA 1
ATOM 4200 C C . SER B 1 214 ? -1.996 8.836 -12.148 1 97.31 214 SER B C 1
ATOM 4202 O O . SER B 1 214 ? -2.52 9.805 -11.594 1 97.31 214 SER B O 1
ATOM 4204 N N . TYR B 1 215 ? -0.722 8.594 -12.07 1 98 215 TYR B N 1
ATOM 4205 C CA . TYR B 1 215 ? 0.199 9.508 -11.414 1 98 215 TYR B CA 1
ATOM 4206 C C . TYR B 1 215 ? 1.606 9.375 -11.984 1 98 215 TYR B C 1
ATOM 4208 O O . TYR B 1 215 ? 2.018 8.281 -12.383 1 98 215 TYR B O 1
ATOM 4216 N N . PRO B 1 216 ? 2.357 10.5 -12.055 1 97.69 216 PRO B N 1
ATOM 4217 C CA . PRO B 1 216 ? 3.758 10.406 -12.469 1 97.69 216 PRO B CA 1
ATOM 4218 C C . PRO B 1 216 ? 4.656 9.797 -11.398 1 97.69 216 PRO B C 1
ATOM 4220 O O . PRO B 1 216 ? 4.211 9.578 -10.266 1 97.69 216 PRO B O 1
ATOM 4223 N N . VAL B 1 217 ? 5.852 9.461 -11.805 1 98.5 217 VAL B N 1
ATOM 4224 C CA . VAL B 1 217 ? 6.859 9.008 -10.859 1 98.5 217 VAL B CA 1
ATOM 4225 C C . VAL B 1 217 ? 8.148 9.805 -11.047 1 98.5 217 VAL B C 1
ATOM 4227 O O . VAL B 1 217 ? 8.398 10.344 -12.133 1 98.5 217 VAL B O 1
ATOM 4230 N N . ILE B 1 218 ? 8.891 9.953 -9.961 1 97.81 218 ILE B N 1
ATOM 4231 C CA . ILE B 1 218 ? 10.227 10.539 -10.023 1 97.81 218 ILE B CA 1
ATOM 4232 C C . ILE B 1 218 ? 11.266 9.438 -10.25 1 97.81 218 ILE B C 1
ATOM 4234 O O . ILE B 1 218 ? 11.289 8.445 -9.523 1 97.81 218 ILE B O 1
ATOM 4238 N N . GLY B 1 219 ? 12.109 9.656 -11.242 1 95.25 219 GLY B N 1
ATOM 4239 C CA . GLY B 1 219 ? 13.172 8.695 -11.516 1 95.25 219 GLY B CA 1
ATOM 4240 C C . GLY B 1 219 ? 12.711 7.539 -12.383 1 95.25 219 GLY B C 1
ATOM 4241 O O . GLY B 1 219 ? 11.68 7.629 -13.055 1 95.25 219 GLY B O 1
ATOM 4242 N N . ASN B 1 220 ? 13.555 6.496 -12.359 1 94.5 220 ASN B N 1
ATOM 4243 C CA . ASN B 1 220 ? 13.328 5.355 -13.234 1 94.5 220 ASN B CA 1
ATOM 4244 C C . ASN B 1 220 ? 13.031 4.086 -12.445 1 94.5 220 ASN B C 1
ATOM 4246 O O . ASN B 1 220 ? 13.633 3.85 -11.391 1 94.5 220 ASN B O 1
ATOM 4250 N N . PRO B 1 221 ? 12.039 3.285 -13.039 1 94.5 221 PRO B N 1
ATOM 4251 C CA . PRO B 1 221 ? 11.852 1.966 -12.43 1 94.5 221 PRO B CA 1
ATOM 4252 C C . PRO B 1 221 ? 13.109 1.104 -12.5 1 94.5 221 PRO B C 1
ATOM 4254 O O . PRO B 1 221 ? 13.891 1.223 -13.453 1 94.5 221 PRO B O 1
ATOM 4257 N N . PRO B 1 222 ? 13.398 0.27 -11.461 1 96.31 222 PRO B N 1
ATOM 4258 C CA . PRO B 1 222 ? 12.492 -0.124 -10.375 1 96.31 222 PRO B CA 1
ATOM 4259 C C . PRO B 1 222 ? 12.633 0.77 -9.141 1 96.31 222 PRO B C 1
ATOM 4261 O O . PRO B 1 222 ? 12.055 0.471 -8.094 1 96.31 222 PRO B O 1
ATOM 4264 N N . ASP B 1 223 ? 13.32 1.883 -9.203 1 95.94 223 ASP B N 1
ATOM 4265 C CA . ASP B 1 223 ? 13.586 2.73 -8.047 1 95.94 223 ASP B CA 1
ATOM 4266 C C . ASP B 1 223 ? 12.742 4.004 -8.094 1 95.94 223 ASP B C 1
ATOM 4268 O O . ASP B 1 223 ? 13.078 4.996 -7.438 1 95.94 223 ASP B O 1
ATOM 4272 N N . ALA B 1 224 ? 11.711 3.955 -8.781 1 97.38 224 ALA B N 1
ATOM 4273 C CA . ALA B 1 224 ? 10.898 5.148 -8.984 1 97.38 224 ALA B CA 1
ATOM 4274 C C . ALA B 1 224 ? 10.125 5.512 -7.719 1 97.38 224 ALA B C 1
ATOM 4276 O O . ALA B 1 224 ? 9.758 4.633 -6.938 1 97.38 224 ALA B O 1
ATOM 4277 N N . ILE B 1 225 ? 9.922 6.832 -7.52 1 98.75 225 ILE B N 1
ATOM 4278 C CA . ILE B 1 225 ? 9.141 7.359 -6.406 1 98.75 225 ILE B CA 1
ATOM 4279 C C . ILE B 1 225 ? 7.785 7.848 -6.91 1 98.75 225 ILE B C 1
ATOM 4281 O O . ILE B 1 225 ? 7.719 8.703 -7.793 1 98.75 225 ILE B O 1
ATOM 4285 N N . ALA B 1 226 ? 6.719 7.34 -6.367 1 98.88 226 ALA B N 1
ATOM 4286 C CA . ALA B 1 226 ? 5.379 7.738 -6.793 1 98.88 226 ALA B CA 1
ATOM 4287 C C . ALA B 1 226 ? 5.082 9.18 -6.383 1 98.88 226 ALA B C 1
ATOM 4289 O O . ALA B 1 226 ? 5.426 9.602 -5.277 1 98.88 226 ALA B O 1
ATOM 4290 N N . VAL B 1 227 ? 4.438 9.891 -7.254 1 98.94 227 VAL B N 1
ATOM 4291 C CA . VAL B 1 227 ? 3.945 11.227 -6.93 1 98.94 227 VAL B CA 1
ATOM 4292 C C . VAL B 1 227 ? 2.453 11.164 -6.617 1 98.94 227 VAL B C 1
ATOM 4294 O O . VAL B 1 227 ? 1.639 10.891 -7.504 1 98.94 227 VAL B O 1
ATOM 4297 N N . PRO B 1 228 ? 2.125 11.461 -5.375 1 98.94 228 PRO B N 1
ATOM 4298 C CA . PRO B 1 228 ? 0.71 11.359 -5.008 1 98.94 228 PRO B CA 1
ATOM 4299 C C . PRO B 1 228 ? -0.174 12.328 -5.797 1 98.94 228 PRO B C 1
ATOM 4301 O O . PRO B 1 228 ? 0.23 13.461 -6.066 1 98.94 228 PRO B O 1
ATOM 4304 N N . THR B 1 229 ? -1.4 11.891 -6.059 1 98.88 229 THR B N 1
ATOM 4305 C CA . THR B 1 229 ? -2.355 12.773 -6.719 1 98.88 229 THR B CA 1
ATOM 4306 C C . THR B 1 229 ? -2.938 13.781 -5.727 1 98.88 229 THR B C 1
ATOM 4308 O O . THR B 1 229 ? -3.322 14.891 -6.109 1 98.88 229 THR B O 1
ATOM 4311 N N . HIS B 1 230 ? -3.068 13.367 -4.566 1 98.94 230 HIS B N 1
ATOM 4312 C CA . HIS B 1 230 ? -3.654 14.148 -3.488 1 98.94 230 HIS B CA 1
ATOM 4313 C C . HIS B 1 230 ? -2.949 13.883 -2.162 1 98.94 230 HIS B C 1
ATOM 4315 O O . HIS B 1 230 ? -2.145 12.953 -2.062 1 98.94 230 HIS B O 1
ATOM 4321 N N . PHE B 1 231 ? -3.266 14.695 -1.211 1 98.94 231 PHE B N 1
ATOM 4322 C CA . PHE B 1 231 ? -2.898 14.469 0.182 1 98.94 231 PHE B CA 1
ATOM 4323 C C . PHE B 1 231 ? -4.113 14.617 1.092 1 98.94 231 PHE B C 1
ATOM 4325 O O . PHE B 1 231 ? -5.055 15.344 0.768 1 98.94 231 PHE B O 1
ATOM 4332 N N . PHE B 1 232 ? -4.039 13.875 2.195 1 98.94 232 PHE B N 1
ATOM 4333 C CA . PHE B 1 232 ? -5.086 14.062 3.195 1 98.94 232 PHE B CA 1
ATOM 4334 C C . PHE B 1 232 ? -4.496 14.562 4.508 1 98.94 232 PHE B C 1
ATOM 4336 O O . PHE B 1 232 ? -3.305 14.383 4.77 1 98.94 232 PHE B O 1
ATOM 4343 N N . LYS B 1 233 ? -5.273 15.227 5.227 1 98.88 233 LYS B N 1
ATOM 4344 C CA . LYS B 1 233 ? -5.055 15.578 6.629 1 98.88 233 LYS B CA 1
ATOM 4345 C C . LYS B 1 233 ? -6.301 15.305 7.465 1 98.88 233 LYS B C 1
ATOM 4347 O O . LYS B 1 233 ? -7.387 15.805 7.152 1 98.88 233 LYS B O 1
ATOM 4352 N N . VAL B 1 234 ? -6.168 14.508 8.461 1 98.88 234 VAL B N 1
ATOM 4353 C CA . VAL B 1 234 ? -7.219 14.195 9.422 1 98.88 234 VAL B CA 1
ATOM 4354 C C . VAL B 1 234 ? -6.84 14.734 10.797 1 98.88 234 VAL B C 1
ATOM 4356 O O . VAL B 1 234 ? -5.715 14.531 11.258 1 98.88 234 VAL B O 1
ATOM 4359 N N . VAL B 1 235 ? -7.812 15.398 11.43 1 98.75 235 VAL B N 1
ATOM 4360 C CA . VAL B 1 235 ? -7.5 16.031 12.703 1 98.75 235 VAL B CA 1
ATOM 4361 C C . VAL B 1 235 ? -8.547 15.648 13.742 1 98.75 235 VAL B C 1
ATOM 4363 O O . VAL B 1 235 ? -9.734 15.562 13.438 1 98.75 235 VAL B O 1
ATOM 4366 N N . LEU B 1 236 ? -8.102 15.305 14.906 1 98.69 236 LEU B N 1
ATOM 4367 C CA . LEU B 1 236 ? -8.898 15.086 16.109 1 98.69 236 LEU B CA 1
ATOM 4368 C C . LEU B 1 236 ? -8.469 16.016 17.219 1 98.69 236 LEU B C 1
ATOM 4370 O O . LEU B 1 236 ? -7.297 16.031 17.609 1 98.69 236 LEU B O 1
ATOM 4374 N N . GLY B 1 237 ? -9.406 16.844 17.734 1 98.38 237 GLY B N 1
ATOM 4375 C CA . GLY B 1 237 ? -9.141 17.734 18.844 1 98.38 237 GLY B CA 1
ATOM 4376 C C . GLY B 1 237 ? -9.844 17.328 20.125 1 98.38 237 GLY B C 1
ATOM 4377 O O . GLY B 1 237 ? -11.031 16.984 20.109 1 98.38 237 GLY B O 1
ATOM 4378 N N . GLU B 1 238 ? -9.07 17.266 21.156 1 98 238 GLU B N 1
ATOM 4379 C CA . GLU B 1 238 ? -9.656 17.188 22.484 1 98 238 GLU B CA 1
ATOM 4380 C C . GLU B 1 238 ? -10.086 18.562 22.984 1 98 238 GLU B C 1
ATOM 4382 O O . GLU B 1 238 ? -9.258 19.453 23.203 1 98 238 GLU B O 1
ATOM 4387 N N . LYS B 1 239 ? -11.328 18.656 23.172 1 96.56 239 LYS B N 1
ATOM 4388 C CA . LYS B 1 239 ? -11.828 19.938 23.641 1 96.56 239 LYS B CA 1
ATOM 4389 C C . LYS B 1 239 ? -11.344 20.234 25.062 1 96.56 239 LYS B C 1
ATOM 4391 O O . LYS B 1 239 ? -11.07 19.312 25.828 1 96.56 239 LYS B O 1
ATOM 4396 N N . ARG B 1 240 ? -11.359 21.484 25.375 1 95.06 240 ARG B N 1
ATOM 4397 C CA . ARG B 1 240 ? -10.883 21.906 26.688 1 95.06 240 ARG B CA 1
ATOM 4398 C C . ARG B 1 240 ? -11.766 21.344 27.797 1 95.06 240 ARG B C 1
ATOM 4400 O O . ARG B 1 240 ? -12.992 21.297 27.656 1 95.06 240 ARG B O 1
ATOM 4407 N N . GLY B 1 241 ? -11.148 20.844 28.844 1 92.81 241 GLY B N 1
ATOM 4408 C CA . GLY B 1 241 ? -11.852 20.422 30.047 1 92.81 241 GLY B CA 1
ATOM 4409 C C . GLY B 1 241 ? -12.578 19.094 29.875 1 92.81 241 GLY B C 1
ATOM 4410 O O . GLY B 1 241 ? -13.57 18.844 30.562 1 92.81 241 GLY B O 1
ATOM 4411 N N . GLY B 1 242 ? -12.211 18.359 28.906 1 88.38 242 GLY B N 1
ATOM 4412 C CA . GLY B 1 242 ? -12.812 17.047 28.719 1 88.38 242 GLY B CA 1
ATOM 4413 C C . GLY B 1 242 ? -14.203 17.109 28.109 1 88.38 242 GLY B C 1
ATOM 4414 O O . GLY B 1 242 ? -15.031 16.234 28.328 1 88.38 242 GLY B O 1
ATOM 4415 N N . ASN B 1 243 ? -14.445 18.125 27.391 1 91.25 243 ASN B N 1
ATOM 4416 C CA . ASN B 1 243 ? -15.773 18.375 26.844 1 91.25 243 ASN B CA 1
ATOM 4417 C C . ASN B 1 243 ? -15.984 17.672 25.5 1 91.25 243 ASN B C 1
ATOM 4419 O O . ASN B 1 243 ? -16.688 18.188 24.641 1 91.25 243 ASN B O 1
ATOM 4423 N N . GLY B 1 244 ? -15.281 16.641 25.266 1 96.12 244 GLY B N 1
ATOM 4424 C CA . GLY B 1 244 ? -15.523 15.844 24.078 1 96.12 244 GLY B CA 1
ATOM 4425 C C . GLY B 1 244 ? -14.477 16.031 23 1 96.12 244 GLY B C 1
ATOM 4426 O O . GLY B 1 244 ? -13.352 16.453 23.297 1 96.12 244 GLY B O 1
ATOM 4427 N N . PHE B 1 245 ? -14.906 15.57 21.75 1 98.06 245 PHE B N 1
ATOM 4428 C CA . PHE B 1 245 ? -13.961 15.547 20.641 1 98.06 245 PHE B CA 1
ATOM 4429 C C . PHE B 1 245 ? -14.539 16.266 19.422 1 98.06 245 PHE B C 1
ATOM 4431 O O . PHE B 1 245 ? -15.75 16.281 19.219 1 98.06 245 PHE B O 1
ATOM 4438 N N . ALA B 1 246 ? -13.648 16.969 18.703 1 98.06 246 ALA B N 1
ATOM 4439 C CA . ALA B 1 246 ? -13.961 17.484 17.391 1 98.06 246 ALA B CA 1
ATOM 4440 C C . ALA B 1 246 ? -13.055 16.875 16.328 1 98.06 246 ALA B C 1
ATOM 4442 O O . ALA B 1 246 ? -11.875 16.625 16.578 1 98.06 246 ALA B O 1
ATOM 4443 N N . THR B 1 247 ? -13.609 16.609 15.133 1 98.38 247 THR B N 1
ATOM 4444 C CA . THR B 1 247 ? -12.82 15.977 14.086 1 98.38 247 THR B CA 1
ATOM 4445 C C . THR B 1 247 ? -13.125 16.594 12.727 1 98.38 247 THR B C 1
ATOM 4447 O O . THR B 1 247 ? -14.156 17.25 12.555 1 98.38 247 THR B O 1
ATOM 4450 N N . ALA B 1 248 ? -12.164 16.531 11.836 1 98.56 248 ALA B N 1
ATOM 4451 C CA . ALA B 1 248 ? -12.328 16.906 10.438 1 98.56 248 ALA B CA 1
ATOM 4452 C C . ALA B 1 248 ? -11.312 16.203 9.547 1 98.56 248 ALA B C 1
ATOM 4454 O O . ALA B 1 248 ? -10.25 15.781 10.016 1 98.56 248 ALA B O 1
ATOM 4455 N N . GLY B 1 249 ? -11.695 15.938 8.359 1 98.75 249 GLY B N 1
ATOM 4456 C CA . GLY B 1 249 ? -10.812 15.438 7.324 1 98.75 249 GLY B CA 1
ATOM 4457 C C . GLY B 1 249 ? -10.789 16.312 6.086 1 98.75 249 GLY B C 1
ATOM 4458 O O . GLY B 1 249 ? -11.797 16.938 5.734 1 98.75 249 GLY B O 1
ATOM 4459 N N . PHE B 1 250 ? -9.633 16.375 5.469 1 98.88 250 PHE B N 1
ATOM 4460 C CA . PHE B 1 250 ? -9.445 17.172 4.262 1 98.88 250 PHE B CA 1
ATOM 4461 C C . PHE B 1 250 ? -8.703 16.375 3.195 1 98.88 250 PHE B C 1
ATOM 4463 O O . PHE B 1 250 ? -7.797 15.609 3.512 1 98.88 250 PHE B O 1
ATOM 4470 N N . ILE B 1 251 ? -9.086 16.516 1.972 1 98.88 251 ILE B N 1
ATOM 4471 C CA . ILE B 1 251 ? -8.375 15.992 0.809 1 98.88 251 ILE B CA 1
ATOM 4472 C C . ILE B 1 251 ? -7.988 17.141 -0.114 1 98.88 251 ILE B C 1
ATOM 4474 O O . ILE B 1 251 ? -8.852 17.875 -0.597 1 98.88 251 ILE B O 1
ATOM 4478 N N . LEU B 1 252 ? -6.715 17.297 -0.321 1 98.88 252 LEU B N 1
ATOM 4479 C CA . LEU B 1 252 ? -6.227 18.359 -1.182 1 98.88 252 LEU B CA 1
ATOM 4480 C C . LEU B 1 252 ? -5.5 17.797 -2.396 1 98.88 252 LEU B C 1
ATOM 4482 O O . LEU B 1 252 ? -4.668 16.891 -2.262 1 98.88 252 LEU B O 1
ATOM 4486 N N . PRO B 1 253 ? -5.785 18.344 -3.582 1 98.88 253 PRO B N 1
ATOM 4487 C CA . PRO B 1 253 ? -5.023 17.906 -4.754 1 98.88 253 PRO B CA 1
ATOM 4488 C C . PRO B 1 253 ? -3.576 18.391 -4.734 1 98.88 253 PRO B C 1
ATOM 4490 O O . PRO B 1 253 ? -3.303 19.5 -4.293 1 98.88 253 PRO B O 1
ATOM 4493 N N . ASN B 1 254 ? -2.676 17.547 -5.156 1 98.88 254 ASN B N 1
ATOM 4494 C CA . ASN B 1 254 ? -1.266 17.906 -5.281 1 98.88 254 ASN B CA 1
ATOM 4495 C C . ASN B 1 254 ? -1.023 18.828 -6.477 1 98.88 254 ASN B C 1
ATOM 4497 O O . ASN B 1 254 ? -0.366 18.438 -7.441 1 98.88 254 ASN B O 1
ATOM 4501 N N . ARG B 1 255 ? -1.46 19.984 -6.316 1 98.75 255 ARG B N 1
ATOM 4502 C CA . ARG B 1 255 ? -1.343 21.031 -7.32 1 98.75 255 ARG B CA 1
ATOM 4503 C C . ARG B 1 255 ? -1.398 22.422 -6.68 1 98.75 255 ARG B C 1
ATOM 4505 O O . ARG B 1 255 ? -1.748 22.547 -5.504 1 98.75 255 ARG B O 1
ATOM 4512 N N . ALA B 1 256 ? -1.057 23.391 -7.488 1 98.62 256 ALA B N 1
ATOM 4513 C CA . ALA B 1 256 ? -1.209 24.766 -7 1 98.62 256 ALA B CA 1
ATOM 4514 C C . ALA B 1 256 ? -2.664 25.062 -6.652 1 98.62 256 ALA B C 1
ATOM 4516 O O . ALA B 1 256 ? -3.57 24.75 -7.426 1 98.62 256 ALA B O 1
ATOM 4517 N N . ILE B 1 257 ? -2.867 25.625 -5.5 1 98.38 257 ILE B N 1
ATOM 4518 C CA . ILE B 1 257 ? -4.191 26.016 -5.031 1 98.38 257 ILE B CA 1
ATOM 4519 C C . ILE B 1 257 ? -4.219 27.5 -4.727 1 98.38 257 ILE B C 1
ATOM 4521 O O . ILE B 1 257 ? -3.342 28.016 -4.027 1 98.38 257 ILE B O 1
ATOM 4525 N N . PRO B 1 258 ? -5.211 28.188 -5.27 1 97 258 PRO B N 1
ATOM 4526 C CA . PRO B 1 258 ? -5.301 29.625 -4.98 1 97 258 PRO B CA 1
ATOM 4527 C C . PRO B 1 258 ? -5.395 29.922 -3.486 1 97 258 PRO B C 1
ATOM 4529 O O . PRO B 1 258 ? -6.059 29.188 -2.75 1 97 258 PRO B O 1
ATOM 4532 N N . GLU B 1 259 ? -4.859 31 -3.113 1 93.81 259 GLU B N 1
ATOM 4533 C CA . GLU B 1 259 ? -4.77 31.359 -1.704 1 93.81 259 GLU B CA 1
ATOM 4534 C C . GLU B 1 259 ? -6.156 31.594 -1.107 1 93.81 259 GLU B C 1
ATOM 4536 O O . GLU B 1 259 ? -6.375 31.344 0.081 1 93.81 259 GLU B O 1
ATOM 4541 N N . ASN B 1 260 ? -7.055 32.062 -1.943 1 93.44 260 ASN B N 1
ATOM 4542 C CA . ASN B 1 260 ? -8.367 32.469 -1.436 1 93.44 260 ASN B CA 1
ATOM 4543 C C . ASN B 1 260 ? -9.336 31.281 -1.451 1 93.44 260 ASN B C 1
ATOM 4545 O O . ASN B 1 260 ? -10.508 31.438 -1.094 1 93.44 260 ASN B O 1
ATOM 4549 N N . LYS B 1 261 ? -8.883 30.141 -1.881 1 96 261 LYS B N 1
ATOM 4550 C CA . LYS B 1 261 ? -9.742 28.953 -1.853 1 96 261 LYS B CA 1
ATOM 4551 C C . LYS B 1 261 ? -10.117 28.578 -0.421 1 96 261 LYS B C 1
ATOM 4553 O O . LYS B 1 261 ? -9.266 28.562 0.466 1 96 261 LYS B O 1
ATOM 4558 N N . ASN B 1 262 ? -11.422 28.297 -0.221 1 95.81 262 ASN B N 1
ATOM 4559 C CA . ASN B 1 262 ? -11.906 27.938 1.107 1 95.81 262 ASN B CA 1
ATOM 4560 C C . ASN B 1 262 ? -11.508 26.5 1.479 1 95.81 262 ASN B C 1
ATOM 4562 O O . ASN B 1 262 ? -11.711 25.578 0.697 1 95.81 262 ASN B O 1
ATOM 4566 N N . LEU B 1 263 ? -10.977 26.344 2.635 1 97.31 263 LEU B N 1
ATOM 4567 C CA . LEU B 1 263 ? -10.555 25.016 3.094 1 97.31 263 LEU B CA 1
ATOM 4568 C C . LEU B 1 263 ? -11.727 24.047 3.131 1 97.31 263 LEU B C 1
ATOM 4570 O O . LEU B 1 263 ? -11.562 22.859 2.869 1 97.31 263 LEU B O 1
ATOM 4574 N N . ARG B 1 264 ? -12.883 24.547 3.463 1 96.69 264 ARG B N 1
ATOM 4575 C CA . ARG B 1 264 ? -14.07 23.703 3.58 1 96.69 264 ARG B CA 1
ATOM 4576 C C . ARG B 1 264 ? -14.383 23.016 2.258 1 96.69 264 ARG B C 1
ATOM 4578 O O . ARG B 1 264 ? -15.023 21.969 2.238 1 96.69 264 ARG B O 1
ATOM 4585 N N . ASP B 1 265 ? -13.922 23.625 1.171 1 97.06 265 ASP B N 1
ATOM 4586 C CA . ASP B 1 265 ? -14.133 23.016 -0.139 1 97.06 265 ASP B CA 1
ATOM 4587 C C . ASP B 1 265 ? -13.391 21.688 -0.255 1 97.06 265 ASP B C 1
ATOM 4589 O O . ASP B 1 265 ? -13.695 20.875 -1.126 1 97.06 265 ASP B O 1
ATOM 4593 N N . PHE B 1 266 ? -12.445 21.5 0.613 1 98.5 266 PHE B N 1
ATOM 4594 C CA . PHE B 1 266 ? -11.625 20.297 0.56 1 98.5 266 PHE B CA 1
ATOM 4595 C C . PHE B 1 266 ? -12.016 19.328 1.667 1 98.5 266 PHE B C 1
ATOM 4597 O O . PHE B 1 266 ? -11.391 18.266 1.82 1 98.5 266 PHE B O 1
ATOM 4604 N N . GLN B 1 267 ? -12.961 19.703 2.475 1 98.31 267 GLN B N 1
ATOM 4605 C CA . GLN B 1 267 ? -13.367 18.828 3.576 1 98.31 267 GLN B CA 1
ATOM 4606 C C . GLN B 1 267 ? -13.992 17.547 3.055 1 98.31 267 GLN B C 1
ATOM 4608 O O . GLN B 1 267 ? -14.742 17.562 2.072 1 98.31 267 GLN B O 1
ATOM 4613 N N . ALA B 1 268 ? -13.68 16.438 3.672 1 98.44 268 ALA B N 1
ATOM 4614 C CA . ALA B 1 268 ? -14.234 15.133 3.342 1 98.44 268 ALA B CA 1
ATOM 4615 C C . ALA B 1 268 ? -14.508 14.32 4.605 1 98.44 268 ALA B C 1
ATOM 4617 O O . ALA B 1 268 ? -13.789 14.438 5.598 1 98.44 268 ALA B O 1
ATOM 4618 N N . PRO B 1 269 ? -15.57 13.523 4.516 1 97.88 269 PRO B N 1
ATOM 4619 C CA . PRO B 1 269 ? -15.805 12.625 5.648 1 97.88 269 PRO B CA 1
ATOM 4620 C C . PRO B 1 269 ? -14.633 11.688 5.91 1 97.88 269 PRO B C 1
ATOM 4622 O O . PRO B 1 269 ? -13.992 11.211 4.965 1 97.88 269 PRO B O 1
ATOM 4625 N N . LEU B 1 270 ? -14.375 11.43 7.184 1 98.12 270 LEU B N 1
ATOM 4626 C CA . LEU B 1 270 ? -13.258 10.562 7.547 1 98.12 270 LEU B CA 1
ATOM 4627 C C . LEU B 1 270 ? -13.383 9.195 6.883 1 98.12 270 LEU B C 1
ATOM 4629 O O . LEU B 1 270 ? -12.391 8.617 6.445 1 98.12 270 LEU B O 1
ATOM 4633 N N . GLU B 1 271 ? -14.594 8.688 6.777 1 97.38 271 GLU B N 1
ATOM 4634 C CA . GLU B 1 271 ? -14.836 7.367 6.211 1 97.38 271 GLU B CA 1
ATOM 4635 C C . GLU B 1 271 ? -14.383 7.301 4.754 1 97.38 271 GLU B C 1
ATOM 4637 O O . GLU B 1 271 ? -13.898 6.27 4.293 1 97.38 271 GLU B O 1
ATOM 4642 N N . ILE B 1 272 ? -14.547 8.375 4.07 1 98.44 272 ILE B N 1
ATOM 4643 C CA . ILE B 1 272 ? -14.141 8.438 2.672 1 98.44 272 ILE B CA 1
ATOM 4644 C C . ILE B 1 272 ? -12.617 8.398 2.578 1 98.44 272 ILE B C 1
ATOM 4646 O O . ILE B 1 272 ? -12.055 7.688 1.744 1 98.44 272 ILE B O 1
ATOM 4650 N N . ILE B 1 273 ? -11.992 9.141 3.443 1 98.81 273 ILE B N 1
ATOM 4651 C CA . ILE B 1 273 ? -10.531 9.156 3.455 1 98.81 273 ILE B CA 1
ATOM 4652 C C . ILE B 1 273 ? -10.008 7.777 3.85 1 98.81 273 ILE B C 1
ATOM 4654 O O . ILE B 1 273 ? -9.047 7.281 3.254 1 98.81 273 ILE B O 1
ATOM 4658 N N . GLU B 1 274 ? -10.633 7.168 4.832 1 98.69 274 GLU B N 1
ATOM 4659 C CA . GLU B 1 274 ? -10.242 5.82 5.246 1 98.69 274 GLU B CA 1
ATOM 4660 C C . GLU B 1 274 ? -10.289 4.848 4.07 1 98.69 274 GLU B C 1
ATOM 4662 O O . GLU B 1 274 ? -9.32 4.125 3.82 1 98.69 274 GLU B O 1
ATOM 4667 N N . LYS B 1 275 ? -11.367 4.855 3.375 1 98.44 275 LYS B N 1
ATOM 4668 C CA . LYS B 1 275 ? -11.562 3.924 2.268 1 98.44 275 LYS B CA 1
ATOM 4669 C C . LYS B 1 275 ? -10.531 4.156 1.167 1 98.44 275 LYS B C 1
ATOM 4671 O O . LYS B 1 275 ? -9.961 3.203 0.628 1 98.44 275 LYS B O 1
ATOM 4676 N N . GLN B 1 276 ? -10.227 5.395 0.904 1 98.31 276 GLN B N 1
ATOM 4677 C CA . GLN B 1 276 ? -9.336 5.734 -0.206 1 98.31 276 GLN B CA 1
ATOM 4678 C C . GLN B 1 276 ? -7.875 5.52 0.172 1 98.31 276 GLN B C 1
ATOM 4680 O O . GLN B 1 276 ? -7.047 5.199 -0.683 1 98.31 276 GLN B O 1
ATOM 4685 N N . ALA B 1 277 ? -7.613 5.645 1.424 1 98.69 277 ALA B N 1
ATOM 4686 C CA . ALA B 1 277 ? -6.238 5.488 1.896 1 98.69 277 ALA B CA 1
ATOM 4687 C C . ALA B 1 277 ? -5.977 4.051 2.342 1 98.69 277 ALA B C 1
ATOM 4689 O O . ALA B 1 277 ? -4.82 3.639 2.475 1 98.69 277 ALA B O 1
ATOM 4690 N N . GLY B 1 278 ? -7.039 3.334 2.617 1 98.44 278 GLY B N 1
ATOM 4691 C CA . GLY B 1 278 ? -6.879 2.012 3.203 1 98.44 278 GLY B CA 1
ATOM 4692 C C . GLY B 1 278 ? -6.402 2.053 4.645 1 98.44 278 GLY B C 1
ATOM 4693 O O . GLY B 1 278 ? -5.574 1.235 5.051 1 98.44 278 GLY B O 1
ATOM 4694 N N . LEU B 1 279 ? -6.852 3.027 5.379 1 98.62 279 LEU B N 1
ATOM 4695 C CA . LEU B 1 279 ? -6.43 3.264 6.758 1 98.62 279 LEU B CA 1
ATOM 4696 C C . LEU B 1 279 ? -7.637 3.318 7.691 1 98.62 279 LEU B C 1
ATOM 4698 O O . LEU B 1 279 ? -8.773 3.477 7.238 1 98.62 279 LEU B O 1
ATOM 4702 N N . LEU B 1 280 ? -7.41 3.127 8.977 1 97.94 280 LEU B N 1
ATOM 4703 C CA . LEU B 1 280 ? -8.414 3.295 10.023 1 97.94 280 LEU B CA 1
ATOM 4704 C C . LEU B 1 280 ? -8 4.398 10.992 1 97.94 280 LEU B C 1
ATOM 4706 O O . LEU B 1 280 ? -6.902 4.363 11.547 1 97.94 280 LEU B O 1
ATOM 4710 N N . PHE B 1 281 ? -8.93 5.312 11.203 1 98.38 281 PHE B N 1
ATOM 4711 C CA . PHE B 1 281 ? -8.57 6.453 12.039 1 98.38 281 PHE B CA 1
ATOM 4712 C C . PHE B 1 281 ? -9.258 6.367 13.398 1 98.38 281 PHE B C 1
ATOM 4714 O O . PHE B 1 281 ? -10.461 6.094 13.477 1 98.38 281 PHE B O 1
ATOM 4721 N N . PHE B 1 282 ? -8.531 6.551 14.445 1 98 282 PHE B N 1
ATOM 4722 C CA . PHE B 1 282 ? -9.008 6.707 15.812 1 98 282 PHE B CA 1
ATOM 4723 C C . PHE B 1 282 ? -9.953 5.57 16.188 1 98 282 PHE B C 1
ATOM 4725 O O . PHE B 1 282 ? -11.055 5.812 16.688 1 98 282 PHE B O 1
ATOM 4732 N N . ASP B 1 283 ? -9.516 4.398 15.945 1 95.31 283 ASP B N 1
ATOM 4733 C CA . ASP B 1 283 ? -10.367 3.227 16.125 1 95.31 283 ASP B CA 1
ATOM 4734 C C . ASP B 1 283 ? -10.703 3.016 17.594 1 95.31 283 ASP B C 1
ATOM 4736 O O . ASP B 1 283 ? -11.719 2.396 17.922 1 95.31 283 ASP B O 1
ATOM 4740 N N . LYS B 1 284 ? -9.93 3.533 18.531 1 96.12 284 LYS B N 1
ATOM 4741 C CA . LYS B 1 284 ? -10.195 3.395 19.953 1 96.12 284 LYS B CA 1
ATOM 4742 C C . LYS B 1 284 ? -11.328 4.316 20.391 1 96.12 284 LYS B C 1
ATOM 4744 O O . LYS B 1 284 ? -11.828 4.207 21.516 1 96.12 284 LYS B O 1
ATOM 4749 N N . LEU B 1 285 ? -11.727 5.207 19.547 1 97 285 LEU B N 1
ATOM 4750 C CA . LEU B 1 285 ? -12.828 6.113 19.859 1 97 285 LEU B CA 1
ATOM 4751 C C . LEU B 1 285 ? -14.07 5.75 19.047 1 97 285 LEU B C 1
ATOM 4753 O O . LEU B 1 285 ? -14.93 6.602 18.812 1 97 285 LEU B O 1
ATOM 4757 N N . GLU B 1 286 ? -14.047 4.598 18.547 1 91.62 286 GLU B N 1
ATOM 4758 C CA . GLU B 1 286 ? -15.242 4.141 17.844 1 91.62 286 GLU B CA 1
ATOM 4759 C C . GLU B 1 286 ? -16.484 4.246 18.734 1 91.62 286 GLU B C 1
ATOM 4761 O O . GLU B 1 286 ? -16.438 3.875 19.906 1 91.62 286 GLU B O 1
ATOM 4766 N N . GLY B 1 287 ? -17.531 4.742 18.203 1 91.81 287 GLY B N 1
ATOM 4767 C CA . GLY B 1 287 ? -18.781 4.875 18.953 1 91.81 287 GLY B CA 1
ATOM 4768 C C . GLY B 1 287 ? -18.844 6.141 19.781 1 91.81 287 GLY B C 1
ATOM 4769 O O . GLY B 1 287 ? -19.891 6.477 20.328 1 91.81 287 GLY B O 1
ATOM 4770 N N . VAL B 1 288 ? -17.75 6.852 19.938 1 95.19 288 VAL B N 1
ATOM 4771 C CA . VAL B 1 288 ? -17.719 8.109 20.672 1 95.19 288 VAL B CA 1
ATOM 4772 C C . VAL B 1 288 ? -18.156 9.25 19.766 1 95.19 288 VAL B C 1
ATOM 4774 O O . VAL B 1 288 ? -17.703 9.367 18.625 1 95.19 288 VAL B O 1
ATOM 4777 N N . GLU B 1 289 ? -18.984 10.016 20.312 1 94.06 289 GLU B N 1
ATOM 4778 C CA . GLU B 1 289 ? -19.484 11.156 19.547 1 94.06 289 GLU B CA 1
ATOM 4779 C C . GLU B 1 289 ? -18.391 12.195 19.328 1 94.06 289 GLU B C 1
ATOM 4781 O O . GLU B 1 289 ? -17.625 12.5 20.25 1 94.06 289 GLU B O 1
ATOM 4786 N N . LYS B 1 290 ? -18.25 12.664 18.109 1 96.44 290 LYS B N 1
ATOM 4787 C CA . LYS B 1 290 ? -17.328 13.727 17.703 1 96.44 290 LYS B CA 1
ATOM 4788 C C . LYS B 1 290 ? -18.062 14.797 16.906 1 96.44 290 LYS B C 1
ATOM 4790 O O . LYS B 1 290 ? -18.844 14.484 16.016 1 96.44 290 LYS B O 1
ATOM 4795 N N . VAL B 1 291 ? -17.828 16.047 17.266 1 96.31 291 VAL B N 1
ATOM 4796 C CA . VAL B 1 291 ? -18.453 17.125 16.5 1 96.31 291 VAL B CA 1
ATOM 4797 C C . VAL B 1 291 ? -17.578 17.484 15.312 1 96.31 291 VAL B C 1
ATOM 4799 O O . VAL B 1 291 ? -16.391 17.125 15.266 1 96.31 291 VAL B O 1
ATOM 4802 N N . ASP B 1 292 ? -18.203 18.156 14.367 1 96.94 292 ASP B N 1
ATOM 4803 C CA . ASP B 1 292 ? -17.469 18.641 13.211 1 96.94 292 ASP B CA 1
ATOM 4804 C C . ASP B 1 292 ? -16.594 19.844 13.594 1 96.94 292 ASP B C 1
ATOM 4806 O O . ASP B 1 292 ? -17.109 20.906 13.945 1 96.94 292 ASP B O 1
ATOM 4810 N N . LEU B 1 293 ? -15.344 19.656 13.422 1 96.81 293 LEU B N 1
ATOM 4811 C CA . LEU B 1 293 ? -14.375 20.672 13.805 1 96.81 293 LEU B CA 1
ATOM 4812 C C . LEU B 1 293 ? -14.617 21.969 13.039 1 96.81 293 LEU B C 1
ATOM 4814 O O . LEU B 1 293 ? -14.484 23.062 13.602 1 96.81 293 LEU B O 1
ATOM 4818 N N . CYS B 1 294 ? -15.039 21.859 11.773 1 94.81 294 CYS B N 1
ATOM 4819 C CA . CYS B 1 294 ? -15.203 23.047 10.93 1 94.81 294 CYS B CA 1
ATOM 4820 C C . CYS B 1 294 ? -16.5 23.781 11.266 1 94.81 294 CYS B C 1
ATOM 4822 O O . CYS B 1 294 ? -16.656 24.953 10.922 1 94.81 294 CYS B O 1
ATOM 4824 N N . SER B 1 295 ? -17.391 23.125 11.836 1 92.25 295 SER B N 1
ATOM 4825 C CA . SER B 1 295 ? -18.578 23.797 12.336 1 92.25 295 SER B CA 1
ATOM 4826 C C . SER B 1 295 ? -18.25 24.656 13.555 1 92.25 295 SER B C 1
ATOM 4828 O O . SER B 1 295 ? -18.859 25.719 13.75 1 92.25 295 SER B O 1
ATOM 4830 N N . GLU B 1 296 ? -17.297 24.219 14.273 1 89.31 296 GLU B N 1
ATOM 4831 C CA . GLU B 1 296 ? -16.906 24.922 15.5 1 89.31 296 GLU B CA 1
ATOM 4832 C C . GLU B 1 296 ? -15.922 26.047 15.211 1 89.31 296 GLU B C 1
ATOM 4834 O O . GLU B 1 296 ? -15.992 27.109 15.82 1 89.31 296 GLU B O 1
ATOM 4839 N N . THR B 1 297 ? -14.977 25.875 14.297 1 88.19 297 THR B N 1
ATOM 4840 C CA . THR B 1 297 ? -13.867 26.797 14.102 1 88.19 297 THR B CA 1
ATOM 4841 C C . THR B 1 297 ? -14.023 27.562 12.789 1 88.19 297 THR B C 1
ATOM 4843 O O . THR B 1 297 ? -13.258 28.484 12.508 1 88.19 297 THR B O 1
ATOM 4846 N N . LYS B 1 298 ? -14.891 27.281 11.922 1 84.81 298 LYS B N 1
ATOM 4847 C CA . LYS B 1 298 ? -15.164 27.844 10.609 1 84.81 298 LYS B CA 1
ATOM 4848 C C . LYS B 1 298 ? -14.109 27.438 9.594 1 84.81 298 LYS B C 1
ATOM 4850 O O . LYS B 1 298 ? -14.273 27.656 8.391 1 84.81 298 LYS B O 1
ATOM 4855 N N . CYS B 1 299 ? -13.141 26.859 10.023 1 89.31 299 CYS B N 1
ATOM 4856 C CA . CYS B 1 299 ? -12.07 26.328 9.188 1 89.31 299 CYS B CA 1
ATOM 4857 C C . CYS B 1 299 ? -11.633 27.359 8.156 1 89.31 299 CYS B C 1
ATOM 4859 O O . CYS B 1 299 ? -11.461 27.031 6.977 1 89.31 299 CYS B O 1
ATOM 4861 N N . GLY B 1 300 ? -11.422 28.609 8.539 1 86.19 300 GLY B N 1
ATOM 4862 C CA . GLY B 1 300 ? -10.852 29.656 7.727 1 86.19 300 GLY B CA 1
ATOM 4863 C C . GLY B 1 300 ? -9.344 29.766 7.863 1 86.19 300 GLY B C 1
ATOM 4864 O O . GLY B 1 300 ? -8.82 29.828 8.977 1 86.19 300 GLY B O 1
ATOM 4865 N N . LEU B 1 301 ? -8.656 29.656 6.68 1 85.31 301 LEU B N 1
ATOM 4866 C CA . LEU B 1 301 ? -7.199 29.766 6.715 1 85.31 301 LEU B CA 1
ATOM 4867 C C . LEU B 1 301 ? -6.766 31.219 6.73 1 85.31 301 LEU B C 1
ATOM 4869 O O . LEU B 1 301 ? -7.348 32.062 6.031 1 85.31 301 LEU B O 1
ATOM 4873 N N . ALA B 1 302 ? -5.832 31.562 7.652 1 73.44 302 ALA B N 1
ATOM 4874 C CA . ALA B 1 302 ? -5.289 32.906 7.684 1 73.44 302 ALA B CA 1
ATOM 4875 C C . ALA B 1 302 ? -4.535 33.219 6.395 1 73.44 302 ALA B C 1
ATOM 4877 O O . ALA B 1 302 ? -3.967 32.344 5.762 1 73.44 302 ALA B O 1
ATOM 4878 N N . ALA B 1 303 ? -4.777 34.406 5.84 1 64 303 ALA B N 1
ATOM 4879 C CA . ALA B 1 303 ? -4.078 34.844 4.629 1 64 303 ALA B CA 1
ATOM 4880 C C . ALA B 1 303 ? -2.564 34.75 4.812 1 64 303 ALA B C 1
ATOM 4882 O O . ALA B 1 303 ? -2.061 34.906 5.926 1 64 303 ALA B O 1
ATOM 4883 N N . ALA B 1 304 ? -1.838 34.188 3.789 1 55.16 304 ALA B N 1
ATOM 4884 C CA . ALA B 1 304 ? -0.379 34.125 3.818 1 55.16 304 ALA B CA 1
ATOM 4885 C C . ALA B 1 304 ? 0.224 35.5 4.102 1 55.16 304 ALA B C 1
ATOM 4887 O O . ALA B 1 304 ? -0.297 36.5 3.641 1 55.16 304 ALA B O 1
ATOM 4888 N N . TYR B 1 305 ? 1.015 35.719 5.125 1 43.78 305 TYR B N 1
ATOM 4889 C CA . TYR B 1 305 ? 1.717 36.969 5.344 1 43.78 305 TYR B CA 1
ATOM 4890 C C . TYR B 1 305 ? 2.553 37.344 4.125 1 43.78 305 TYR B C 1
ATOM 4892 O O . TYR B 1 305 ? 3.438 36.594 3.715 1 43.78 305 TYR B O 1
ATOM 4900 N N . ARG B 1 306 ? 2.027 37.875 3.086 1 43.62 306 ARG B N 1
ATOM 4901 C CA . ARG B 1 306 ? 2.873 38.406 2.027 1 43.62 306 ARG B CA 1
ATOM 4902 C C . ARG B 1 306 ? 3.852 39.438 2.58 1 43.62 306 ARG B C 1
ATOM 4904 O O . ARG B 1 306 ? 3.445 40.406 3.244 1 43.62 306 ARG B O 1
ATOM 4911 N N . ARG B 1 307 ? 5.133 39.062 2.828 1 39.66 307 ARG B N 1
ATOM 4912 C CA . ARG B 1 307 ? 6.141 40.094 3.062 1 39.66 307 ARG B CA 1
ATOM 4913 C C . ARG B 1 307 ? 6.031 41.219 2.035 1 39.66 307 ARG B C 1
ATOM 4915 O O . ARG B 1 307 ? 5.945 40.969 0.833 1 39.66 307 ARG B O 1
ATOM 4922 N N . ALA B 1 308 ? 5.637 42.375 2.383 1 36.94 308 ALA B N 1
ATOM 4923 C CA . ALA B 1 308 ? 5.629 43.625 1.662 1 36.94 308 ALA B CA 1
ATOM 4924 C C . ALA B 1 308 ? 6.953 43.875 0.942 1 36.94 308 ALA B C 1
ATOM 4926 O O . ALA B 1 308 ? 8.016 43.844 1.566 1 36.94 308 ALA B O 1
ATOM 4927 N N . SER B 1 309 ? 7.203 43.438 -0.297 1 36.75 309 SER B N 1
ATOM 4928 C CA . SER B 1 309 ? 8.312 43.969 -1.086 1 36.75 309 SER B CA 1
ATOM 4929 C C . SER B 1 309 ? 8.523 45.438 -0.832 1 36.75 309 SER B C 1
ATOM 4931 O O . SER B 1 309 ? 7.57 46.219 -0.892 1 36.75 309 SER B O 1
ATOM 4933 N N . SER B 1 310 ? 9.453 45.812 0.021 1 33.34 310 SER B N 1
ATOM 4934 C CA . SER B 1 310 ? 9.984 47.156 0.111 1 33.34 310 SER B CA 1
ATOM 4935 C C . SER B 1 310 ? 10.227 47.75 -1.273 1 33.34 310 SER B C 1
ATOM 4937 O O . SER B 1 310 ? 11.016 47.219 -2.053 1 33.34 310 SER B O 1
ATOM 4939 N N . ILE B 1 311 ? 9.352 48.344 -2.023 1 32.62 311 ILE B N 1
ATOM 4940 C CA . ILE B 1 311 ? 9.438 49.25 -3.156 1 32.62 311 ILE B CA 1
ATOM 4941 C C . ILE B 1 311 ? 10.422 50.375 -2.842 1 32.62 311 ILE B C 1
ATOM 4943 O O . ILE B 1 311 ? 10.062 51.375 -2.213 1 32.62 311 ILE B O 1
ATOM 4947 N N . GLU B 1 312 ? 11.539 50.344 -2.062 1 28.48 312 GLU B N 1
ATOM 4948 C CA . GLU B 1 312 ? 12.469 51.469 -2.166 1 28.48 312 GLU B CA 1
ATOM 4949 C C . GLU B 1 312 ? 12.938 51.656 -3.604 1 28.48 312 GLU B C 1
ATOM 4951 O O . GLU B 1 312 ? 13.445 50.719 -4.23 1 28.48 312 GLU B O 1
ATOM 4956 N N . SER B 1 313 ? 12.266 52.562 -4.379 1 28.62 313 SER B N 1
ATOM 4957 C CA . SER B 1 313 ? 12.57 53.375 -5.562 1 28.62 313 SER B CA 1
ATOM 4958 C C . SER B 1 313 ? 13.961 53.969 -5.473 1 28.62 313 SER B C 1
ATOM 4960 O O . SER B 1 313 ? 14.391 54.688 -6.379 1 28.62 313 SER B O 1
ATOM 4962 N N . LYS B 1 314 ? 15.062 53.594 -4.855 1 23.77 314 LYS B N 1
ATOM 4963 C CA . LYS B 1 314 ? 16.141 54.406 -5.43 1 23.77 314 LYS B CA 1
ATOM 4964 C C . LYS B 1 314 ? 16.5 53.906 -6.832 1 23.77 314 LYS B C 1
ATOM 4966 O O . LYS B 1 314 ? 16.422 52.719 -7.113 1 23.77 314 LYS B O 1
#

Radius of gyration: 33.26 Å; Cα contacts (8 Å, |Δi|>4): 1128; chains: 2; bounding box: 133×101×88 Å

Foldseek 3Di:
DDDDDDDDDDDDPPPDPPPPPPPDPPPPPPPPPPPPPPPPPPPPPPPPPPPPPPPPDDPLQVLHDFDDACWDDDPFWIFAADLQQLETLKIKGKFAPVLLDADPVADLVVAAQQWDPSDPPLRIDGPCLCPPQQFDFAFQPDLSSRRVDNRSSNVSRHSNRTATFHDAQDSVADVVLVVVVQNVVNHQFRMKMKMKTAFFDWDADPVPRDTDTDFDWGDDPPRTHTHGQKMKMKMWGHHPPRPFIAIWMFIGGRDRDDQPDQRVVGTDDPVVVCVRSVTDPSVNCPPGDHHHPCVVVVRGGDGDPPDPPPPPPD/DDDDDPPPDPPPDPPPCPPPPPPPPPPPPPPPPDPPPPPPPPPPPPPPPPPPPPPPDDVLQVLHDFDDACWDDDPFWIFAADLQQLETLKIKGKFAPVLLDADPVADLVPAAQQWDPSDPPLRIDGPCLCPPQQFDFAFQPDLSSRRVDNRRSNVSRHSNRTATFHDAQDSVADVVLLVVVQNVVNHQFRMKMKMKTAFFDWDADPVPRDTDTDFDWGDDPPRTHTHGQKMKMKMWGHHPPRPFIAIWMFIGGRDRDDRQDQRVVGTDDPVVVCVRSVTDPSVNCPPGDHHHPCVVVVRGGDGDPPPPPPPPPD

InterPro domains:
  IPR001604 DNA/RNA non-specific endonuclease/pyrophosphatase/phosphodiesterase domain [PF01223] (61-285)
  IPR001604 DNA/RNA non-specific endonuclease/pyrophosphatase/phosphodiesterase domain [SM00892] (73-288)
  IPR020821 ENPP1-3/EXOG-like, endonuclease/phosphodiesterase domain [SM00477] (74-288)
  IPR040255 Non-specific endonuclease [PTHR13966] (54-298)
  IPR044925 His-Me finger superfamily [SSF54060] (59-297)
  IPR044929 DNA/RNA non-specific endonuclease superfamily [G3DSA:3.40.570.10] (49-303)

Secondary structure (DSSP, 8-state):
----------------------------------------------------------GGGTT--S--TTEEE-SS-EEEEETTTTEEEEEEEEE-TGGGPPPTT--GGG---B--TTS-GGG---GGGGTTSS-EEEESS-GGGGTT-HHHHHHTTBGGGEEEE-IIIIIIIIHHHHHHHHHHHHHHSSEEEEEEEEE--EEE-TTT--EEEEEEEES-TTS-EE--SEEEEEEEEEPGGG--EEEEEEEEESS---TT--GGGGB--HHHHHHHHT----GGGTT--EEEHHHHHTTPPPPP----------/----------------------------------------------------------GGGTT--S--TTEEE-SSEEEEEETTTTEEEEEEEEE-TGGGPPPTT--GGG---B--TTS-GGG---GGGGTTSS-EEEESS-GGGGTT-HHHHHHTTBGGGEEEE-IIIIIIIIHHHHHHHHHHHHHHSSEEEEEEEEE--EEE-TTT--EEEEEEEES-TTS-EE--SEEEEEEEEEPGGG--EEEEEEEEESS---TT--GGGGB--HHHHHHHHT----GGGTT--EEEHHHHHTTPPPPP----------